Protein AF-0000000085161316 (afdb_homodimer)

Nearest PDB structures (foldseek):
  1vhy-assembly3_A  TM=7.592E-01  e=2.639E-15  Haemophilus influenzae
  3kw2-assembly1_B  TM=8.146E-01  e=4.056E-14  Porphyromonas gingivalis ATCC 33277
  1nxz-assembly1_B  TM=7.588E-01  e=1.842E-14  Haemophilus influenzae
  1vhk-assembly3_C  TM=6.827E-01  e=1.071E-13  Bacillus subtilis
  4l69-assembly1_A-2  TM=7.166E-01  e=3.022E-12  Mycobacterium tuberculosis

Radius of gyration: 23.93 Å; Cα contacts (8 Å, |Δi|>4): 1095; chains: 2; bounding box: 55×71×60 Å

Secondary structure (DSSP, 8-state):
--EEEE-GGGTT-PBPTT-HHHIIIIIIS---TT-EEEEEETTS-EEEEEEEEE-TTS-EEEEEEEEEPPPPPEEEEEEEE---HHHHHHHHHHHHHHTEEEEEEE--TTS-GGGGG-GGGTSSHHHHHHHHHHHHTT--PPPEEEEES-HHHHHHH-TTTTS-EEEEEE-SSS-SEEGGGSPP-TT-EEEEEE-BTTB--HHHHHHHHHTT-EEEES-SS---HHHHHHHHHHHHHHHTTTT-/--EEEE-GGGTT-PBPTT-HHHIIIIIIS---TT-EEEEEETTS-EEEEEEEEE-TTS-EEEEEEEEEPPPPPEEEEEEEE---HHHHHHHHHHHHHHTEEEEEEE--TTS-GGGGG-GGGTSSHHHHHHHHHHHHTT--PPPEEEEES-HHHHHHH-TTTTS-EEEEEE-SSS-SEEGGGSPP-TT-EEEEEE-BTTB--HHHHHHHHHTT-EEEES-SS---HHHHHHHHHHHHHHHTTTT-

Foldseek 3Di:
DFEDEDEPVCPQHWAAQPDPVLCCQCVVVVDAAQDKDWYYYAQWFTDIKGFHHQDPRRITGIDDDGDGTADAAALEAEEEEQEAQVLLLQLLLQVLLLRHQAYEYFHAPPADPVSVVDCCVPPCSSVVSSVNSCSNNVGNYGHYYYYDHHLLRCLVVVPSPDFDEQAEEEDLPDAPEALLPQAAAAPHHYYYYYYAQVGHDPVSVVVSVVSPYGHHYHDNDDDGRSVVRSSNSVSVCVRRPVVD/DFEDEDEPVCPQHWAAQPDPVLCCQCVPVVDAAQDKDWYYYAQWFTDIKGFHHQDPRRITGIDDDGDGTADAAALEAEEEEQEAQVLLLQLLLQVLLLRYQAYEYFHEPPADPVSVVDCCVPPCSSVVSSCNSCSVNVGNYGHYYYYDHHLLRCLVVVPSPDFDEQAEEEDLPDAPEALLPQAAAAPHHYYYYYYYQVGHDPVSVVVSVVSPYGHHYHDNDDDGRSVVRSSNSVSVCVRRPVVD

pLDDT: mean 95.7, std 4.11, range [56.38, 98.81]

Solvent-accessible surface area (backbone atoms only — not comparable to full-atom values): 24979 Å² total; per-residue (Å²): 129,72,47,44,75,37,53,79,87,46,64,90,45,64,44,49,44,82,35,67,67,43,40,42,40,41,72,69,65,59,53,49,65,72,37,71,43,38,24,27,27,60,65,26,33,28,40,37,27,31,31,68,39,72,45,96,82,50,26,33,38,56,46,76,50,59,83,37,72,47,57,80,57,44,62,32,35,39,32,32,23,43,42,56,57,75,54,39,44,53,40,41,17,51,43,27,24,71,28,36,36,30,38,34,37,23,40,46,92,56,32,62,70,73,36,73,68,49,54,44,81,75,72,51,48,42,58,50,26,24,49,54,11,11,33,57,26,68,37,32,44,67,46,48,77,47,76,33,88,23,56,66,56,43,64,71,62,41,83,66,65,89,58,75,50,51,40,38,26,64,27,70,85,74,46,78,46,32,56,67,71,50,73,72,40,68,77,48,32,33,36,38,40,37,45,16,80,69,36,69,46,74,67,52,51,50,52,38,46,74,71,59,33,45,34,17,13,78,22,89,51,42,61,56,43,64,58,42,46,53,47,50,48,48,53,50,36,46,25,25,45,62,20,101,129,73,46,45,77,36,52,79,86,47,65,90,45,62,44,50,43,83,35,67,66,43,41,42,41,42,73,69,66,59,52,50,65,72,37,70,45,36,25,28,27,59,65,27,34,27,38,37,26,29,32,67,37,72,44,95,82,50,25,32,37,57,46,79,50,62,84,36,72,48,57,81,56,45,59,32,34,40,32,32,23,43,43,57,58,74,54,40,45,53,42,42,17,51,44,26,24,71,27,37,38,30,38,35,37,23,39,45,92,56,32,62,69,72,36,73,68,47,55,43,82,75,70,53,46,43,58,49,24,27,48,53,10,12,32,58,26,67,39,31,44,67,47,50,75,46,76,32,88,24,57,66,56,44,65,70,62,40,82,66,63,89,58,76,51,51,42,37,26,66,27,70,85,74,44,78,46,33,55,67,70,52,73,71,40,69,76,48,32,34,37,39,40,37,46,16,79,71,36,70,47,72,67,52,51,50,51,39,45,74,72,60,33,44,34,16,13,78,24,89,50,42,63,56,41,66,58,41,46,53,46,50,48,48,52,49,36,44,28,26,44,62,19,99

Structure (mmCIF, N/CA/C/O backbone):
data_AF-0000000085161316-model_v1
#
loop_
_entity.id
_entity.type
_entity.pdbx_description
1 polymer 'Ribosomal RNA small subunit methyltransferase E'
#
loop_
_atom_site.group_PDB
_atom_site.id
_atom_site.type_symbol
_atom_site.label_atom_id
_atom_site.label_alt_id
_atom_site.label_comp_id
_atom_site.label_asym_id
_atom_site.label_entity_id
_atom_site.label_seq_id
_atom_site.pdbx_PDB_ins_code
_atom_site.Cartn_x
_atom_site.Cartn_y
_atom_site.Cartn_z
_atom_site.occupancy
_atom_site.B_iso_or_eq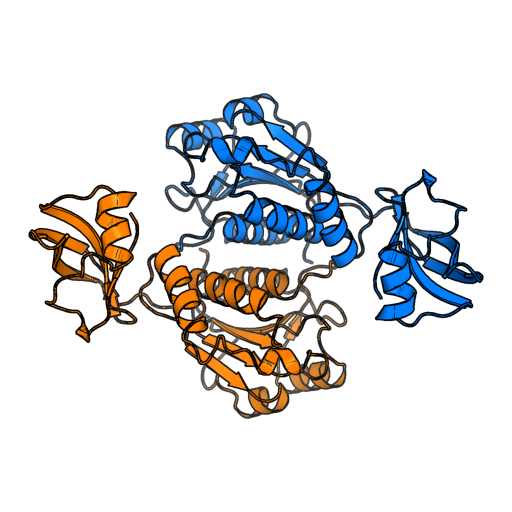uiv
_atom_site.auth_seq_id
_atom_site.auth_comp_id
_atom_site.auth_asym_id
_atom_site.auth_atom_id
_atom_site.pdbx_PDB_model_num
ATOM 1 N N . MET A 1 1 ? -13.039 16.219 8.18 1 56.41 1 MET A N 1
ATOM 2 C CA . MET A 1 1 ? -12.773 17.609 7.812 1 56.41 1 MET A CA 1
ATOM 3 C C . MET A 1 1 ? -11.438 17.734 7.098 1 56.41 1 MET A C 1
ATOM 5 O O . MET A 1 1 ? -10.445 17.141 7.523 1 56.41 1 MET A O 1
ATOM 9 N N . ASN A 1 2 ? -11.453 18.234 5.766 1 79.94 2 ASN A N 1
ATOM 10 C CA . ASN A 1 2 ? -10.305 18.344 4.879 1 79.94 2 ASN A CA 1
ATOM 11 C C . ASN A 1 2 ? -9.312 19.406 5.383 1 79.94 2 ASN A C 1
ATOM 13 O O . ASN A 1 2 ? -9.719 20.406 5.957 1 79.94 2 ASN A O 1
ATOM 17 N N . LEU A 1 3 ? -8.148 19.047 5.754 1 94 3 LEU A N 1
ATOM 18 C CA . LEU A 1 3 ? -7.059 19.938 6.145 1 94 3 LEU A CA 1
ATOM 19 C C . LEU A 1 3 ? -6.539 20.719 4.945 1 94 3 LEU A C 1
ATOM 21 O O . LEU A 1 3 ? -6.281 20.141 3.885 1 94 3 LEU A O 1
ATOM 25 N N . ILE A 1 4 ? -6.566 22.078 5.102 1 96.44 4 ILE A N 1
ATOM 26 C CA . ILE A 1 4 ? -5.996 22.953 4.086 1 96.44 4 ILE A CA 1
ATOM 27 C C . ILE A 1 4 ? -4.641 23.484 4.562 1 96.44 4 ILE A C 1
ATOM 29 O O . ILE A 1 4 ? -4.527 24 5.672 1 96.44 4 ILE A O 1
ATOM 33 N N . LEU A 1 5 ? -3.648 23.359 3.715 1 97.06 5 LEU A N 1
ATOM 34 C CA . LEU A 1 5 ? -2.311 23.797 4.098 1 97.06 5 LEU A CA 1
ATOM 35 C C . LEU A 1 5 ? -1.941 25.094 3.398 1 97.06 5 LEU A C 1
ATOM 37 O O . LEU A 1 5 ? -2.254 25.281 2.221 1 97.06 5 LEU A O 1
ATOM 41 N N . PHE A 1 6 ? -1.223 25.922 4.176 1 96.69 6 PHE A N 1
ATOM 42 C CA . PHE A 1 6 ? -0.743 27.219 3.695 1 96.69 6 PHE A CA 1
ATOM 43 C C . PHE A 1 6 ? 0.768 27.328 3.863 1 96.69 6 PHE A C 1
ATOM 45 O O . PHE A 1 6 ? 1.346 26.719 4.758 1 96.69 6 PHE A O 1
ATOM 52 N N . LYS A 1 7 ? 1.317 28.125 2.994 1 95.62 7 LYS A N 1
ATOM 53 C CA . LYS A 1 7 ? 2.703 28.531 3.207 1 95.62 7 LYS A CA 1
ATOM 54 C C . LYS A 1 7 ? 2.783 29.75 4.121 1 95.62 7 LYS A C 1
ATOM 56 O O . LYS A 1 7 ? 1.839 30.547 4.199 1 95.62 7 LYS A O 1
ATOM 61 N N . GLN A 1 8 ? 3.936 29.891 4.715 1 93.94 8 GLN A N 1
ATOM 62 C CA . GLN A 1 8 ? 4.137 31 5.629 1 93.94 8 GLN A CA 1
ATOM 63 C C . GLN A 1 8 ? 3.893 32.344 4.926 1 93.94 8 GLN A C 1
ATOM 65 O O . GLN A 1 8 ? 3.299 33.25 5.504 1 93.94 8 GLN A O 1
ATOM 70 N N . GLU A 1 9 ? 4.219 32.406 3.721 1 93.81 9 GLU A N 1
ATOM 71 C CA . GLU A 1 9 ? 4.141 33.688 2.977 1 93.81 9 GLU A CA 1
ATOM 72 C C . GLU A 1 9 ? 2.701 34 2.592 1 93.81 9 GLU A C 1
ATOM 74 O O . GLU A 1 9 ? 2.402 35.125 2.166 1 93.81 9 GLU A O 1
ATOM 79 N N . GLU A 1 10 ? 1.863 33 2.764 1 93.69 10 GLU A N 1
ATOM 80 C CA . GLU A 1 10 ? 0.472 33.188 2.357 1 93.69 10 GLU A CA 1
ATOM 81 C C . GLU A 1 10 ? -0.367 33.75 3.502 1 93.69 10 GLU A C 1
ATOM 83 O O . GLU A 1 10 ? -1.518 34.156 3.299 1 93.69 10 GLU A O 1
ATOM 88 N N . LEU A 1 11 ? 0.205 33.875 4.637 1 91.88 11 LEU A N 1
ATOM 89 C CA . LEU A 1 11 ? -0.531 34.344 5.801 1 91.88 11 LEU A CA 1
ATOM 90 C C . LEU A 1 11 ? -1.019 35.781 5.586 1 91.88 11 LEU A C 1
ATOM 92 O O . LEU A 1 11 ? -0.25 36.625 5.16 1 91.88 11 LEU A O 1
ATOM 96 N N . GLY A 1 12 ? -2.264 35.906 5.902 1 90.44 12 GLY A N 1
ATOM 97 C CA . GLY A 1 12 ? -2.832 37.25 5.816 1 90.44 12 GLY A CA 1
ATOM 98 C C . GLY A 1 12 ? -3.283 37.625 4.414 1 90.44 12 GLY A C 1
ATOM 99 O O . GLY A 1 12 ? -3.775 38.719 4.184 1 90.44 12 GLY A O 1
ATOM 100 N N . LYS A 1 13 ? -3.062 36.75 3.482 1 93.25 13 LYS A N 1
ATOM 101 C CA . LYS A 1 13 ? -3.463 37 2.1 1 93.25 13 LYS A CA 1
ATOM 102 C C . LYS A 1 13 ? -4.711 36.188 1.737 1 93.25 13 LYS A C 1
ATOM 104 O O . LYS A 1 13 ? -4.945 35.125 2.281 1 93.25 13 LYS A O 1
ATOM 109 N N . PRO A 1 14 ? -5.488 36.781 0.841 1 95.19 14 PRO A N 1
ATOM 110 C CA . PRO A 1 14 ? -6.633 36 0.365 1 95.19 14 PRO A CA 1
ATOM 111 C C . PRO A 1 14 ? -6.215 34.844 -0.538 1 95.19 14 PRO A C 1
ATOM 113 O O . PRO A 1 14 ? -5.121 34.844 -1.108 1 95.19 14 PRO A O 1
ATOM 116 N N . LEU A 1 15 ? -7.082 33.812 -0.579 1 95.81 15 LEU A N 1
ATOM 117 C CA . LEU A 1 15 ? -6.91 32.75 -1.569 1 95.81 15 LEU A CA 1
ATOM 118 C C . LEU A 1 15 ? -7.555 33.125 -2.896 1 95.81 15 LEU A C 1
ATOM 120 O O . LEU A 1 15 ? -8.742 33.469 -2.939 1 95.81 15 LEU A O 1
ATOM 124 N N . PRO A 1 16 ? -6.781 33.031 -3.951 1 95.94 16 PRO A N 1
ATOM 125 C CA . PRO A 1 16 ? -7.355 33.375 -5.25 1 95.94 16 PRO A CA 1
ATOM 126 C C . PRO A 1 16 ? -8.477 32.438 -5.68 1 95.94 16 PRO A C 1
ATOM 128 O O . PRO A 1 16 ? -8.516 31.297 -5.234 1 95.94 16 PRO A O 1
ATOM 131 N N . LYS A 1 17 ? -9.344 32.938 -6.57 1 93.19 17 LYS A N 1
ATOM 132 C CA . LYS A 1 17 ? -10.5 32.188 -7.051 1 93.19 17 LYS A CA 1
ATOM 133 C C . LYS A 1 17 ? -10.078 30.859 -7.688 1 93.19 17 LYS A C 1
ATOM 135 O O . LYS A 1 17 ? -10.75 29.844 -7.52 1 93.19 17 LYS A O 1
ATOM 140 N N . ARG A 1 18 ? -8.93 30.812 -8.367 1 92.44 18 ARG A N 1
ATOM 141 C CA . ARG A 1 18 ? -8.539 29.656 -9.156 1 92.44 18 ARG A CA 1
ATOM 142 C C . ARG A 1 18 ? -7.684 28.688 -8.336 1 92.44 18 ARG A C 1
ATOM 144 O O . ARG A 1 18 ? -7.301 27.625 -8.812 1 92.44 18 ARG A O 1
ATOM 151 N N . ASP A 1 19 ? -7.43 29.172 -7.117 1 94.81 19 ASP A N 1
ATOM 152 C CA . ASP A 1 19 ? -6.68 28.297 -6.227 1 94.81 19 ASP A CA 1
ATOM 153 C C . ASP A 1 19 ? -7.449 27 -5.941 1 94.81 19 ASP A C 1
ATOM 155 O O . ASP A 1 19 ? -8.648 27.047 -5.652 1 94.81 19 ASP A O 1
ATOM 159 N N . ASP A 1 20 ? -6.707 25.859 -6.062 1 92.25 20 ASP A N 1
ATOM 160 C CA . ASP A 1 20 ? -7.332 24.562 -5.828 1 92.25 20 ASP A CA 1
ATOM 161 C C . ASP A 1 20 ? -7.992 24.516 -4.453 1 92.25 20 ASP A C 1
ATOM 163 O O . ASP A 1 20 ? -9.031 23.875 -4.277 1 92.25 20 ASP A O 1
ATOM 167 N N . ARG A 1 21 ? -7.434 25.078 -3.48 1 94.44 21 ARG A N 1
ATOM 168 C CA . ARG A 1 21 ? -7.969 25.109 -2.123 1 94.44 21 ARG A CA 1
ATOM 169 C C . ARG A 1 21 ? -9.289 25.875 -2.072 1 94.44 21 ARG A C 1
ATOM 171 O O . ARG A 1 21 ? -10.227 25.453 -1.389 1 94.44 21 ARG A O 1
ATOM 178 N N . THR A 1 22 ? -9.328 26.969 -2.783 1 94.69 22 THR A N 1
ATOM 179 C CA . THR A 1 22 ? -10.57 27.719 -2.893 1 94.69 22 THR A CA 1
ATOM 180 C C . THR A 1 22 ? -11.664 26.875 -3.537 1 94.69 22 THR A C 1
ATOM 182 O O . THR A 1 22 ? -12.773 26.781 -3.016 1 94.69 22 THR A O 1
ATOM 185 N N . ILE A 1 23 ? -11.312 26.312 -4.602 1 93.62 23 ILE A N 1
ATOM 186 C CA . ILE A 1 23 ? -12.258 25.453 -5.32 1 93.62 23 ILE A CA 1
ATOM 187 C C . ILE A 1 23 ? -12.734 24.328 -4.406 1 93.62 23 ILE A C 1
ATOM 189 O O . ILE A 1 23 ? -13.93 24.047 -4.332 1 93.62 23 ILE A O 1
ATOM 193 N N . HIS A 1 24 ? -11.812 23.75 -3.744 1 93.44 24 HIS A N 1
ATOM 194 C CA . HIS A 1 24 ? -12.148 22.672 -2.83 1 93.44 24 HIS A CA 1
ATOM 195 C C . HIS A 1 24 ? -13.094 23.156 -1.73 1 93.44 24 HIS A C 1
ATOM 197 O O . HIS A 1 24 ? -14.109 22.516 -1.454 1 93.44 24 HIS A O 1
ATOM 203 N N . LEU A 1 25 ? -12.844 24.234 -1.125 1 94.31 25 LEU A N 1
ATOM 204 C CA . LEU A 1 25 ? -13.625 24.766 -0.012 1 94.31 25 LEU A CA 1
ATOM 205 C C . LEU A 1 25 ? -15.023 25.172 -0.472 1 94.31 25 LEU A C 1
ATOM 207 O O . LEU A 1 25 ? -16.016 24.812 0.152 1 94.31 25 LEU A O 1
ATOM 211 N N . VAL A 1 26 ? -15.062 25.844 -1.58 1 92.88 26 VAL A N 1
ATOM 212 C CA . VAL A 1 26 ? -16.312 26.484 -1.977 1 92.88 26 VAL A CA 1
ATOM 213 C C . VAL A 1 26 ? -17.125 25.547 -2.855 1 92.88 26 VAL A C 1
ATOM 215 O O . VAL A 1 26 ? -18.312 25.344 -2.631 1 92.88 26 VAL A O 1
ATOM 218 N N . LYS A 1 27 ? -16.531 24.891 -3.754 1 91.38 27 LYS A N 1
ATOM 219 C CA . LYS A 1 27 ? -17.281 24.094 -4.738 1 91.38 27 LYS A CA 1
ATOM 220 C C . LYS A 1 27 ? -17.438 22.656 -4.277 1 91.38 27 LYS A C 1
ATOM 222 O O . LYS A 1 27 ? -18.438 22.016 -4.598 1 91.38 27 LYS A O 1
ATOM 227 N N . VAL A 1 28 ? -16.531 22.219 -3.539 1 88.88 28 VAL A N 1
ATOM 228 C CA . VAL A 1 28 ? -16.578 20.797 -3.17 1 88.88 28 VAL A CA 1
ATOM 229 C C . VAL A 1 28 ? -17.172 20.656 -1.77 1 88.88 28 VAL A C 1
ATOM 231 O O . VAL A 1 28 ? -18.078 19.844 -1.555 1 88.88 28 VAL A O 1
ATOM 234 N N . LEU A 1 29 ? -16.703 21.453 -0.867 1 90.88 29 LEU A N 1
ATOM 235 C CA . LEU A 1 29 ? -17.156 21.344 0.518 1 90.88 29 LEU A CA 1
ATOM 236 C C . LEU A 1 29 ? -18.312 22.297 0.788 1 90.88 29 LEU A C 1
ATOM 238 O O . LEU A 1 29 ? -18.922 22.25 1.862 1 90.88 29 LEU A O 1
ATOM 242 N N . HIS A 1 30 ? -18.594 23.188 -0.152 1 93.94 30 HIS A N 1
ATOM 243 C CA . HIS A 1 30 ? -19.719 24.109 -0.111 1 93.94 30 HIS A CA 1
ATOM 244 C C . HIS A 1 30 ? -19.656 25 1.129 1 93.94 30 HIS A C 1
ATOM 246 O O . HIS A 1 30 ? -20.672 25.234 1.783 1 93.94 30 HIS A O 1
ATOM 252 N N . LYS A 1 31 ? -18.5 25.391 1.455 1 94.88 31 LYS A N 1
ATOM 253 C CA . LYS A 1 31 ? -18.328 26.297 2.584 1 94.88 31 LYS A CA 1
ATOM 254 C C . LYS A 1 31 ? -18.703 27.734 2.205 1 94.88 31 LYS A C 1
ATOM 256 O O . LYS A 1 31 ? -18.484 28.156 1.069 1 94.88 31 LYS A O 1
ATOM 261 N N . ALA A 1 32 ? -19.25 28.453 3.199 1 95.5 32 ALA A N 1
ATOM 262 C CA . ALA A 1 32 ? -19.656 29.844 3.031 1 95.5 32 ALA A CA 1
ATOM 263 C C . ALA A 1 32 ? -18.922 30.75 4.027 1 95.5 32 ALA A C 1
ATOM 265 O O . ALA A 1 32 ? -18.172 30.266 4.871 1 95.5 32 ALA A O 1
ATOM 266 N N . ALA A 1 33 ? -19.156 32.094 3.791 1 96.56 33 ALA A N 1
ATOM 267 C CA . ALA A 1 33 ? -18.594 33.031 4.758 1 96.56 33 ALA A CA 1
ATOM 268 C C . ALA A 1 33 ? -19.047 32.688 6.176 1 96.56 33 ALA A C 1
ATOM 270 O O . ALA A 1 33 ? -20.219 32.406 6.41 1 96.56 33 ALA A O 1
ATOM 271 N N . GLY A 1 34 ? -18.078 32.656 7.086 1 96.94 34 GLY A N 1
ATOM 272 C CA . GLY A 1 34 ? -18.359 32.344 8.469 1 96.94 34 GLY A CA 1
ATOM 273 C C . GLY A 1 34 ? -18.031 30.891 8.805 1 96.94 34 GLY A C 1
ATOM 274 O O . GLY A 1 34 ? -17.812 30.547 9.977 1 96.94 34 GLY A O 1
ATOM 275 N N . ASP A 1 35 ? -17.953 30.016 7.844 1 96.62 35 ASP A N 1
ATOM 276 C CA . ASP A 1 35 ? -17.672 28.594 8.078 1 96.62 35 ASP A CA 1
ATOM 277 C C . ASP A 1 35 ? -16.203 28.375 8.406 1 96.62 35 ASP A C 1
ATOM 279 O O . ASP A 1 35 ? -15.344 29.156 7.99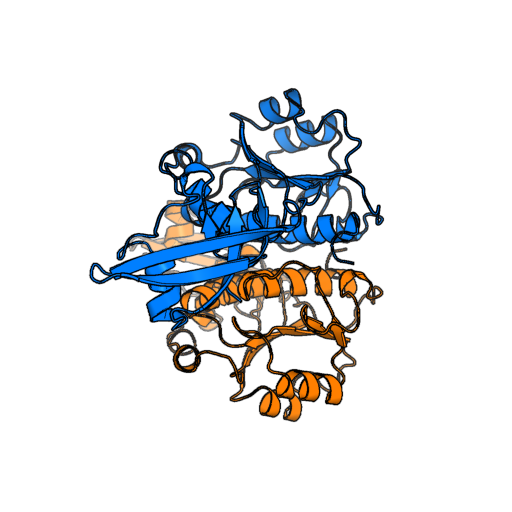2 1 96.62 35 ASP A O 1
ATOM 283 N N . THR A 1 36 ? -15.953 27.328 9.18 1 96.75 36 THR A N 1
ATOM 284 C CA . THR A 1 36 ? -14.594 26.984 9.586 1 96.75 36 THR A CA 1
ATOM 285 C C . THR A 1 36 ? -14.125 25.734 8.852 1 96.75 36 THR A C 1
ATOM 287 O O . THR A 1 36 ? -14.93 25 8.273 1 96.75 36 THR A O 1
ATOM 290 N N . PHE A 1 37 ? -12.867 25.562 8.758 1 95.62 37 PHE A N 1
ATOM 291 C CA . PHE A 1 37 ? -12.234 24.391 8.172 1 95.62 37 PHE A CA 1
ATOM 292 C C . PHE A 1 37 ? -10.891 24.109 8.844 1 95.62 37 PHE A C 1
ATOM 294 O O . PHE A 1 37 ? -10.328 24.984 9.508 1 95.62 37 PHE A O 1
ATOM 301 N N . GLY A 1 38 ? -10.406 22.906 8.805 1 96.44 38 GLY A N 1
ATOM 302 C CA . GLY A 1 38 ? -9.07 22.594 9.289 1 96.44 38 GLY A CA 1
ATOM 303 C C . GLY A 1 38 ? -7.977 23.266 8.484 1 96.44 38 GLY A C 1
ATOM 304 O O . GLY A 1 38 ? -8.039 23.297 7.254 1 96.44 38 GLY A O 1
ATOM 305 N N . ALA A 1 39 ? -7.031 23.812 9.188 1 97.06 39 ALA A N 1
ATOM 306 C CA . ALA A 1 39 ? -5.98 24.562 8.5 1 97.06 39 ALA A CA 1
ATOM 307 C C . ALA A 1 39 ? -4.633 24.359 9.188 1 97.06 39 ALA A C 1
ATOM 309 O O . ALA A 1 39 ? -4.578 23.984 10.359 1 97.06 39 ALA A O 1
ATOM 310 N N . GLY A 1 40 ? -3.604 24.578 8.438 1 97.38 40 GLY A N 1
ATOM 311 C CA . GLY A 1 40 ? -2.256 24.547 8.984 1 97.38 40 GLY A CA 1
ATOM 312 C C . GLY A 1 40 ? -1.232 25.203 8.078 1 97.38 40 GLY A C 1
ATOM 313 O O . GLY A 1 40 ? -1.518 25.5 6.918 1 97.38 40 GLY A O 1
ATOM 314 N N . ILE A 1 41 ? -0.084 25.484 8.711 1 97.38 41 ILE A N 1
ATOM 315 C CA . ILE A 1 41 ? 1.056 26 7.953 1 97.38 41 ILE A CA 1
ATOM 316 C C . ILE A 1 41 ? 1.998 24.844 7.609 1 97.38 41 ILE A C 1
ATOM 318 O O . ILE A 1 41 ? 2.277 23.984 8.453 1 97.38 41 ILE A O 1
ATOM 322 N N . LEU A 1 42 ? 2.432 24.844 6.336 1 97 42 LEU A N 1
ATOM 323 C CA . LEU A 1 42 ? 3.391 23.828 5.914 1 97 42 LEU A CA 1
ATOM 324 C C . LEU A 1 42 ? 4.609 23.812 6.832 1 97 42 LEU A C 1
ATOM 326 O O . LEU A 1 42 ? 5.312 24.828 6.949 1 97 42 LEU A O 1
ATOM 330 N N . ASN A 1 43 ? 4.828 22.625 7.438 1 96.94 43 ASN A N 1
ATOM 331 C CA . ASN A 1 43 ? 5.906 22.422 8.398 1 96.94 43 ASN A CA 1
ATOM 332 C C . ASN A 1 43 ? 5.754 23.328 9.617 1 96.94 43 ASN A C 1
ATOM 334 O O . ASN A 1 43 ? 6.746 23.75 10.203 1 96.94 43 ASN A O 1
ATOM 338 N N . GLY A 1 44 ? 4.516 23.656 9.914 1 97.06 44 GLY A N 1
ATOM 339 C CA . GLY A 1 44 ? 4.215 24.547 11.023 1 97.06 44 GLY A CA 1
ATOM 340 C C . GLY A 1 44 ? 2.979 24.156 11.797 1 97.06 44 GLY A C 1
ATOM 341 O O . GLY A 1 44 ? 2.559 22.984 11.75 1 97.06 44 GLY A O 1
ATOM 342 N N . PRO A 1 45 ? 2.418 25.078 12.57 1 96.88 45 PRO A N 1
ATOM 343 C CA . PRO A 1 45 ? 1.297 24.766 13.453 1 96.88 45 PRO A CA 1
ATOM 344 C C . PRO A 1 45 ? 0.01 24.453 12.695 1 96.88 45 PRO A C 1
ATOM 346 O O . PRO A 1 45 ? -0.092 24.75 11.5 1 96.88 45 PRO A O 1
ATOM 349 N N . LEU A 1 46 ? -0.862 23.766 13.422 1 96.75 46 LEU A N 1
ATOM 350 C CA . LEU A 1 46 ? -2.158 23.422 12.836 1 96.75 46 LEU A CA 1
ATOM 351 C C . LEU A 1 46 ? -3.295 23.953 13.711 1 96.75 46 LEU A C 1
ATOM 353 O O . LEU A 1 46 ? -3.072 24.359 14.852 1 96.75 46 LEU A O 1
ATOM 357 N N . GLY A 1 47 ? -4.465 24.094 13.125 1 96.5 47 GLY A N 1
ATOM 358 C CA . GLY A 1 47 ? -5.664 24.578 13.789 1 96.5 47 GLY A CA 1
ATOM 359 C C . GLY A 1 47 ? -6.84 24.75 12.852 1 96.5 47 GLY A C 1
ATOM 360 O O . GLY A 1 47 ? -7.168 23.828 12.094 1 96.5 47 GLY A O 1
ATOM 361 N N . GLN A 1 48 ? -7.465 25.969 12.992 1 97 48 GLN A N 1
ATOM 362 C CA . GLN A 1 48 ? -8.672 26.203 12.211 1 97 48 GLN A CA 1
ATOM 363 C C . GLN A 1 48 ? -8.539 27.453 11.344 1 97 48 GLN A C 1
ATOM 365 O O . GLN A 1 48 ? -7.828 28.391 11.719 1 97 48 GLN A O 1
ATOM 370 N N . GLY A 1 49 ? -9.125 27.359 10.211 1 96.12 49 GLY A N 1
ATOM 371 C CA . GLY A 1 49 ? -9.367 28.516 9.359 1 96.12 49 GLY A CA 1
ATOM 372 C C . GLY A 1 49 ? -10.836 28.906 9.281 1 96.12 49 GLY A C 1
ATOM 373 O O . GLY A 1 49 ? -11.711 28.062 9.523 1 96.12 49 GLY A O 1
ATOM 374 N N . ARG A 1 50 ? -11.055 30.125 8.984 1 96.62 50 ARG A N 1
ATOM 375 C CA . ARG A 1 50 ? -12.414 30.625 8.797 1 96.62 50 ARG A CA 1
ATOM 376 C C . ARG A 1 50 ? -12.508 31.484 7.543 1 96.62 50 ARG A C 1
ATOM 378 O O . ARG A 1 50 ? -11.617 32.312 7.27 1 96.62 50 ARG A O 1
ATOM 385 N N . ILE A 1 51 ? -13.547 31.188 6.816 1 97 51 ILE A N 1
ATOM 386 C CA . ILE A 1 51 ? -13.805 32.062 5.672 1 97 51 ILE A CA 1
ATOM 387 C C . ILE A 1 51 ? -14.461 33.344 6.137 1 97 51 ILE A C 1
ATOM 389 O O . ILE A 1 51 ? -15.586 33.344 6.645 1 97 51 ILE A O 1
ATOM 393 N N . LEU A 1 52 ? -13.773 34.406 5.945 1 97.19 52 LEU A N 1
ATOM 394 C CA . LEU A 1 52 ? -14.297 35.688 6.379 1 97.19 52 LEU A CA 1
ATOM 395 C C . LEU A 1 52 ? -15.266 36.25 5.344 1 97.19 52 LEU A C 1
ATOM 397 O O . LEU A 1 52 ? -16.328 36.75 5.699 1 97.19 52 LEU A O 1
ATOM 401 N N . SER A 1 53 ? -14.875 36.219 4.117 1 96.5 53 SER A N 1
ATOM 402 C CA . SER A 1 53 ? -15.719 36.719 3.035 1 96.5 53 SER A CA 1
ATOM 403 C C . SER A 1 53 ? -15.328 36.094 1.699 1 96.5 53 SER A C 1
ATOM 405 O O . SER A 1 53 ? -14.203 35.625 1.53 1 96.5 53 SER A O 1
ATOM 407 N N . ILE A 1 54 ? -16.281 36 0.917 1 94.56 54 ILE A N 1
ATOM 408 C CA . ILE A 1 54 ? -16.078 35.656 -0.487 1 94.56 54 ILE A CA 1
ATOM 409 C C . ILE A 1 54 ? -16.203 36.938 -1.345 1 94.56 54 ILE A C 1
ATOM 411 O O . ILE A 1 54 ? -17.281 37.531 -1.43 1 94.56 54 ILE A O 1
ATOM 415 N N . GLU A 1 55 ? -15.156 37.219 -2.021 1 93.94 55 GLU A N 1
ATOM 416 C CA . GLU A 1 55 ? -15.07 38.5 -2.729 1 93.94 55 GLU A CA 1
ATOM 417 C C . GLU A 1 55 ? -15.719 38.406 -4.105 1 93.94 55 GLU A C 1
ATOM 419 O O . GLU A 1 55 ? -15.898 37.312 -4.645 1 93.94 55 GLU A O 1
ATOM 424 N N . PRO A 1 56 ? -15.992 39.531 -4.699 1 93.5 56 PRO A N 1
ATOM 425 C CA . PRO A 1 56 ? -16.641 39.562 -6.016 1 93.5 56 PRO A CA 1
ATOM 426 C C . PRO A 1 56 ? -15.789 38.875 -7.094 1 93.5 56 PRO A C 1
ATOM 428 O O . PRO A 1 56 ? -16.328 38.281 -8.031 1 93.5 56 PRO A O 1
ATOM 431 N N . ASP A 1 57 ? -14.461 38.938 -6.926 1 93.75 57 ASP A N 1
ATOM 432 C CA . ASP A 1 57 ? -13.594 38.344 -7.93 1 93.75 57 ASP A CA 1
ATOM 433 C C . ASP A 1 57 ? -13.438 36.844 -7.703 1 93.75 57 ASP A C 1
ATOM 435 O O . ASP A 1 57 ? -12.719 36.156 -8.445 1 93.75 57 ASP A O 1
ATOM 439 N N . GLY A 1 58 ? -14.047 36.375 -6.703 1 91.88 58 GLY A N 1
ATOM 440 C CA . GLY A 1 58 ? -14.031 34.938 -6.422 1 91.88 58 GLY A CA 1
ATOM 441 C C . GLY A 1 58 ? -12.984 34.562 -5.395 1 91.88 58 GLY A C 1
ATOM 442 O O . GLY A 1 58 ? -12.961 33.406 -4.938 1 91.88 58 GLY A O 1
ATOM 443 N N . SER A 1 59 ? -12.148 35.5 -5.035 1 95.62 59 SER A N 1
ATOM 444 C CA . SER A 1 59 ? -11.172 35.219 -3.99 1 95.62 59 SER A CA 1
ATOM 445 C C . SER A 1 59 ? -11.836 35.156 -2.619 1 95.62 59 SER A C 1
ATOM 447 O O . SER A 1 59 ? -12.945 35.656 -2.434 1 95.62 59 SER A O 1
ATOM 449 N N . ILE A 1 60 ? -11.125 34.438 -1.718 1 96.38 60 ILE A N 1
ATOM 450 C CA . ILE A 1 60 ? -11.734 34.344 -0.394 1 96.38 60 ILE A CA 1
ATOM 451 C C . ILE A 1 60 ? -10.75 34.844 0.664 1 96.38 60 ILE A C 1
ATOM 453 O O . ILE A 1 60 ? -9.555 34.531 0.604 1 96.38 60 ILE A O 1
ATOM 457 N N . GLN A 1 61 ? -11.297 35.656 1.551 1 96.81 61 GLN A N 1
ATOM 458 C CA . GLN A 1 61 ? -10.547 36.125 2.719 1 96.81 61 GLN A CA 1
ATOM 459 C C . GLN A 1 61 ? -10.625 35.094 3.846 1 96.81 61 GLN A C 1
ATOM 461 O O . GLN A 1 61 ? -11.711 34.594 4.184 1 96.81 61 GLN A O 1
ATOM 466 N N . ILE A 1 62 ? -9.461 34.781 4.379 1 96.31 62 ILE A N 1
ATOM 467 C CA . ILE A 1 62 ? -9.43 33.719 5.395 1 96.31 62 ILE A CA 1
ATOM 468 C C . ILE A 1 62 ? -8.711 34.25 6.637 1 96.31 62 ILE A C 1
ATOM 470 O O . ILE A 1 62 ? -7.824 35.094 6.543 1 96.31 62 ILE A O 1
ATOM 474 N N . GLU A 1 63 ? -9.148 33.812 7.77 1 96.38 63 GLU A N 1
ATOM 475 C CA . GLU A 1 63 ? -8.484 34 9.055 1 96.38 63 GLU A CA 1
ATOM 476 C C . GLU A 1 63 ? -8.039 32.656 9.648 1 96.38 63 GLU A C 1
ATOM 478 O O . GLU A 1 63 ? -8.82 31.703 9.688 1 96.38 63 GLU A O 1
ATOM 483 N N . LEU A 1 64 ? -6.777 32.594 10.023 1 96.19 64 LEU A N 1
ATOM 484 C CA . LEU A 1 64 ? -6.227 31.359 10.555 1 96.19 64 LEU A CA 1
ATOM 485 C C . LEU A 1 64 ? -6.008 31.469 12.062 1 96.19 64 LEU A C 1
ATOM 487 O O . LEU A 1 64 ? -5.488 32.469 12.547 1 96.19 64 LEU A O 1
ATOM 491 N N . GLN A 1 65 ? -6.504 30.578 12.773 1 96.62 65 GLN A N 1
ATOM 492 C CA . GLN A 1 65 ? -6.219 30.375 14.188 1 96.62 65 GLN A CA 1
ATOM 493 C C . GLN A 1 65 ? -5.508 29.047 14.422 1 96.62 65 GLN A C 1
ATOM 495 O O . GLN A 1 65 ? -6.152 28 14.531 1 96.62 65 GLN A O 1
ATOM 500 N N . LEU A 1 66 ? -4.23 29.125 14.531 1 96.5 66 LEU A N 1
ATOM 501 C CA . LEU A 1 66 ? -3.379 27.938 14.586 1 96.5 66 LEU A CA 1
ATOM 502 C C . LEU A 1 66 ? -2.781 27.766 15.984 1 96.5 66 LEU A C 1
ATOM 504 O O . LEU A 1 66 ? -1.697 28.281 16.266 1 96.5 66 LEU A O 1
ATOM 508 N N . ASP A 1 67 ? -3.469 27.016 16.781 1 96.56 67 ASP A N 1
ATOM 509 C CA . ASP A 1 67 ? -3.143 26.969 18.203 1 96.56 67 ASP A CA 1
ATOM 510 C C . ASP A 1 67 ? -2.477 25.641 18.578 1 96.56 67 ASP A C 1
ATOM 512 O O . ASP A 1 67 ? -2.221 25.391 19.766 1 96.56 67 ASP A O 1
ATOM 516 N N . LYS A 1 68 ? -2.217 24.75 17.688 1 96.94 68 LYS A N 1
ATOM 517 C CA . LYS A 1 68 ? -1.542 23.484 17.953 1 96.94 68 LYS A CA 1
ATOM 518 C C . LYS A 1 68 ? -0.178 23.438 17.266 1 96.94 68 LYS A C 1
ATOM 520 O O . LYS A 1 68 ? -0.03 23.906 16.125 1 96.94 68 LYS A O 1
ATOM 525 N N . PRO A 1 69 ? 0.777 22.922 17.953 1 97.06 69 PRO A N 1
ATOM 526 C CA . PRO A 1 69 ? 2.104 22.812 17.328 1 97.06 69 PRO A CA 1
ATOM 527 C C . PRO A 1 69 ? 2.129 21.875 16.125 1 97.06 69 PRO A C 1
ATOM 529 O O . PRO A 1 69 ? 1.209 21.062 15.953 1 97.06 69 PRO A O 1
ATOM 532 N N . ALA A 1 70 ? 3.15 22.031 15.344 1 96.12 70 ALA A N 1
ATOM 533 C CA . ALA A 1 70 ? 3.355 21.094 14.234 1 96.12 70 ALA A CA 1
ATOM 534 C C . ALA A 1 70 ? 3.41 19.656 14.719 1 96.12 70 ALA A C 1
ATOM 536 O O . ALA A 1 70 ? 4.074 19.359 15.711 1 96.12 70 ALA A O 1
ATOM 537 N N . PRO A 1 71 ? 2.658 18.781 14.055 1 94.69 71 PRO A N 1
ATOM 538 C CA . PRO A 1 71 ? 2.725 17.375 14.461 1 94.69 71 PRO A CA 1
ATOM 539 C C . PRO A 1 71 ? 4.125 16.781 14.32 1 94.69 71 PRO A C 1
ATOM 541 O O . PRO A 1 71 ? 4.867 17.172 13.406 1 94.69 71 PRO A O 1
ATOM 544 N N . ARG A 1 72 ? 4.43 15.891 15.219 1 93.81 72 ARG A N 1
ATOM 545 C CA . ARG A 1 72 ? 5.711 15.195 15.141 1 93.81 72 ARG A CA 1
ATOM 546 C C . ARG A 1 72 ? 5.602 13.938 14.273 1 93.81 72 ARG A C 1
ATOM 548 O O . ARG A 1 72 ? 4.633 13.188 14.383 1 93.81 72 ARG A O 1
ATOM 555 N N . ARG A 1 73 ? 6.566 13.805 13.492 1 96.38 73 ARG A N 1
ATOM 556 C CA . ARG A 1 73 ? 6.613 12.586 12.695 1 96.38 73 ARG A CA 1
ATOM 557 C C . ARG A 1 73 ? 7.238 11.438 13.477 1 96.38 73 ARG A C 1
ATOM 559 O O . ARG A 1 73 ? 7.926 11.664 14.477 1 96.38 73 ARG A O 1
ATOM 566 N N . HIS A 1 74 ? 6.91 10.203 13.055 1 96.94 74 HIS A N 1
ATOM 567 C CA . HIS A 1 74 ? 7.516 9.047 13.703 1 96.94 74 HIS A CA 1
ATOM 568 C C . HIS A 1 74 ? 9.016 8.992 13.445 1 96.94 74 HIS A C 1
ATOM 570 O O . HIS A 1 74 ? 9.484 9.367 12.367 1 96.94 74 HIS A O 1
ATOM 576 N N . PRO A 1 75 ? 9.734 8.602 14.461 1 96.56 75 PRO A N 1
ATOM 577 C CA . PRO A 1 75 ? 11.18 8.477 14.258 1 96.56 75 PRO A CA 1
ATOM 578 C C . PRO A 1 75 ? 11.555 7.281 13.383 1 96.56 75 PRO A C 1
ATOM 580 O O . PRO A 1 75 ? 12.273 6.387 13.836 1 96.56 75 PRO A O 1
ATOM 583 N N . LEU A 1 76 ? 11.094 7.254 12.203 1 97.75 76 LEU A N 1
ATOM 584 C CA . LEU A 1 76 ? 11.32 6.207 11.211 1 97.75 76 LEU A CA 1
ATOM 585 C C . LEU A 1 76 ? 11.836 6.797 9.906 1 97.75 76 LEU A C 1
ATOM 587 O O . LEU A 1 76 ? 11.141 7.582 9.258 1 97.75 76 LEU A O 1
ATOM 591 N N . ARG A 1 77 ? 13.047 6.504 9.609 1 98.38 77 ARG A N 1
ATOM 592 C CA . ARG A 1 77 ? 13.672 6.84 8.336 1 98.38 77 ARG A CA 1
ATOM 593 C C . ARG A 1 77 ? 13.562 5.68 7.348 1 98.38 77 ARG A C 1
ATOM 595 O O . ARG A 1 77 ? 13.867 4.535 7.691 1 98.38 77 ARG A O 1
ATOM 602 N N . THR A 1 78 ? 13.094 5.965 6.184 1 98.69 78 THR A N 1
ATOM 603 C CA . THR A 1 78 ? 12.891 4.914 5.188 1 98.69 78 THR A CA 1
ATOM 604 C C . THR A 1 78 ? 13.703 5.199 3.93 1 98.69 78 THR A C 1
ATOM 606 O O . THR A 1 78 ? 13.539 6.246 3.297 1 98.69 78 THR A O 1
ATOM 609 N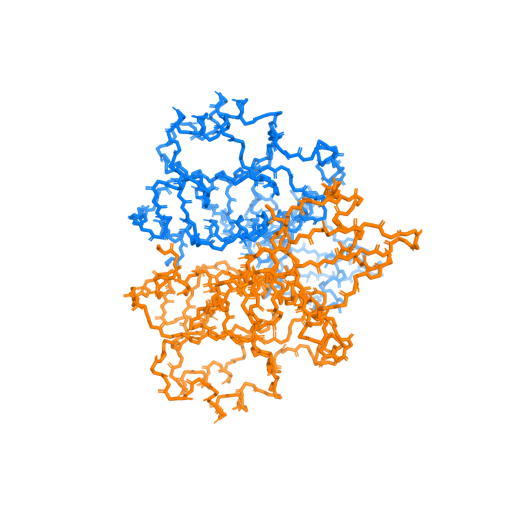 N . ALA A 1 79 ? 14.594 4.312 3.609 1 98.81 79 ALA A N 1
ATOM 610 C CA . ALA A 1 79 ? 15.344 4.363 2.359 1 98.81 79 ALA A CA 1
ATOM 611 C C . ALA A 1 79 ? 14.812 3.34 1.358 1 98.81 79 ALA A C 1
ATOM 613 O O . ALA A 1 79 ? 14.445 2.227 1.736 1 98.81 79 ALA A O 1
ATOM 614 N N . VAL A 1 80 ? 14.797 3.709 0.081 1 98.75 80 VAL A N 1
ATOM 615 C CA . VAL A 1 80 ? 14.266 2.801 -0.929 1 98.75 80 VAL A CA 1
ATOM 616 C C . VAL A 1 80 ? 15.039 2.973 -2.236 1 98.75 80 VAL A C 1
ATOM 618 O O . VAL A 1 80 ? 15.391 4.09 -2.613 1 98.75 80 VAL A O 1
ATOM 621 N N . GLY A 1 81 ? 15.391 1.843 -2.902 1 98.5 81 GLY A N 1
ATOM 622 C CA . GLY A 1 81 ? 15.867 1.954 -4.273 1 98.5 81 GLY A CA 1
ATOM 623 C C . GLY A 1 81 ? 14.867 2.625 -5.195 1 98.5 81 GLY A C 1
ATOM 624 O O . GLY A 1 81 ? 13.656 2.391 -5.094 1 98.5 81 GLY A O 1
ATOM 625 N N . PHE A 1 82 ? 15.352 3.438 -6.133 1 97.88 82 PHE A N 1
ATOM 626 C CA . PHE A 1 82 ? 14.484 4.191 -7.031 1 97.88 82 PHE A CA 1
ATOM 627 C C . PHE A 1 82 ? 13.477 3.268 -7.711 1 97.88 82 PHE A C 1
ATOM 629 O O . PHE A 1 82 ? 13.859 2.393 -8.492 1 97.88 82 PHE A O 1
ATOM 636 N N . PRO A 1 83 ? 12.188 3.51 -7.395 1 96.56 83 PRO A N 1
ATOM 637 C CA . PRO A 1 83 ? 11.172 2.812 -8.188 1 96.56 83 PRO A CA 1
ATOM 638 C C . PRO A 1 83 ? 10.805 3.561 -9.469 1 96.56 83 PRO A C 1
ATOM 640 O O . PRO A 1 83 ? 11.305 4.664 -9.703 1 96.56 83 PRO A O 1
ATOM 643 N N . ARG A 1 84 ? 9.953 2.934 -10.305 1 95.25 84 ARG A N 1
ATOM 644 C CA . ARG A 1 84 ? 9.398 3.654 -11.445 1 95.25 84 ARG A CA 1
ATOM 645 C C . ARG A 1 84 ? 8.781 4.977 -11.008 1 95.25 84 ARG A C 1
ATOM 647 O O . ARG A 1 84 ? 8.125 5.047 -9.961 1 95.25 84 ARG A O 1
ATOM 654 N N . PRO A 1 85 ? 8.906 6.004 -11.82 1 94.88 85 PRO A N 1
ATOM 655 C CA . PRO A 1 85 ? 8.477 7.344 -11.406 1 94.88 85 PRO A CA 1
ATOM 656 C C . PRO A 1 85 ? 7.016 7.391 -10.969 1 94.88 85 PRO A C 1
ATOM 658 O O . PRO A 1 85 ? 6.688 8.016 -9.961 1 94.88 85 PRO A O 1
ATOM 661 N N . ILE A 1 86 ? 6.16 6.773 -11.68 1 93.69 86 ILE A N 1
ATOM 662 C CA . ILE A 1 86 ? 4.746 6.789 -11.32 1 93.69 86 ILE A CA 1
ATOM 663 C C . ILE A 1 86 ? 4.551 6.117 -9.969 1 93.69 86 ILE A C 1
ATOM 665 O O . ILE A 1 86 ? 3.734 6.562 -9.156 1 93.69 86 ILE A O 1
ATOM 669 N N . GLN A 1 87 ? 5.297 5.094 -9.695 1 95.81 87 GLN A N 1
ATOM 670 C CA . GLN A 1 87 ? 5.23 4.406 -8.414 1 95.81 87 GLN A CA 1
ATOM 671 C C . GLN A 1 87 ? 5.852 5.254 -7.305 1 95.81 87 GLN A C 1
ATOM 673 O O . GLN A 1 87 ? 5.387 5.227 -6.164 1 95.81 87 GLN A O 1
ATOM 678 N N . LEU A 1 88 ? 6.91 5.961 -7.684 1 97.75 88 LEU A N 1
ATOM 679 C CA . LEU A 1 88 ? 7.559 6.828 -6.703 1 97.75 88 LEU A CA 1
ATOM 680 C C . LEU A 1 88 ? 6.59 7.887 -6.195 1 97.75 88 LEU A C 1
ATOM 682 O O . LEU A 1 88 ? 6.52 8.141 -4.988 1 97.75 88 LEU A O 1
ATOM 686 N N . ARG A 1 89 ? 5.855 8.531 -7.066 1 97.69 89 ARG A N 1
ATOM 687 C CA . ARG A 1 89 ? 4.891 9.547 -6.66 1 97.69 89 ARG A CA 1
ATOM 688 C C . ARG A 1 89 ? 3.898 8.992 -5.648 1 97.69 89 ARG A C 1
ATOM 690 O O . ARG A 1 89 ? 3.652 9.602 -4.609 1 97.69 89 ARG A O 1
ATOM 697 N N . ARG A 1 90 ? 3.354 7.844 -5.918 1 96.81 90 ARG A N 1
ATOM 698 C CA . ARG A 1 90 ? 2.398 7.191 -5.027 1 96.81 90 ARG A CA 1
ATOM 699 C C . ARG A 1 90 ? 3.053 6.824 -3.697 1 96.81 90 ARG A C 1
ATOM 701 O O . ARG A 1 90 ? 2.455 7.008 -2.635 1 96.81 90 ARG A O 1
ATOM 708 N N . LEU A 1 91 ? 4.211 6.32 -3.848 1 98.12 91 LEU A N 1
ATOM 709 C CA . LEU A 1 91 ? 4.93 5.891 -2.654 1 98.12 91 LEU A CA 1
ATOM 710 C C . LEU A 1 91 ? 5.207 7.074 -1.731 1 98.12 91 LEU A C 1
ATOM 712 O O . LEU A 1 91 ? 5.051 6.969 -0.514 1 98.12 91 LEU A O 1
ATOM 716 N N . LEU A 1 92 ? 5.617 8.188 -2.275 1 98.69 92 LEU A N 1
ATOM 717 C CA . LEU A 1 92 ? 5.875 9.391 -1.486 1 98.69 92 LEU A CA 1
ATOM 718 C C . LEU A 1 92 ? 4.617 9.836 -0.749 1 98.69 92 LEU A C 1
ATOM 720 O O . LEU A 1 92 ? 4.676 10.18 0.432 1 98.69 92 LEU A O 1
ATOM 724 N N . ARG A 1 93 ? 3.527 9.812 -1.41 1 98.25 93 ARG A N 1
ATOM 725 C CA . ARG A 1 93 ? 2.248 10.156 -0.797 1 98.25 93 ARG A CA 1
ATOM 726 C C . ARG A 1 93 ? 1.925 9.219 0.362 1 98.25 93 ARG A C 1
ATOM 728 O O . ARG A 1 93 ? 1.569 9.672 1.452 1 98.25 93 ARG A O 1
ATOM 735 N N . ASP A 1 94 ? 2.096 7.938 0.14 1 98.31 94 ASP A N 1
ATOM 736 C CA . ASP A 1 94 ? 1.755 6.941 1.152 1 98.31 94 ASP A CA 1
ATOM 737 C C . ASP A 1 94 ? 2.684 7.047 2.359 1 98.31 94 ASP A C 1
ATOM 739 O O . ASP A 1 94 ? 2.229 7.008 3.504 1 98.31 94 ASP A O 1
ATOM 743 N N . LEU A 1 95 ? 3.959 7.191 2.125 1 98.75 95 LEU A N 1
ATOM 744 C CA . LEU A 1 95 ? 4.922 7.293 3.215 1 98.75 95 LEU A CA 1
ATOM 745 C C . LEU A 1 95 ? 4.691 8.562 4.031 1 98.75 95 LEU A C 1
ATOM 747 O O . LEU A 1 95 ? 4.824 8.547 5.258 1 98.75 95 LEU A O 1
ATOM 751 N N . SER A 1 96 ? 4.371 9.648 3.314 1 98.56 96 SER A N 1
ATOM 752 C CA . SER A 1 96 ? 4.027 10.883 4.012 1 98.56 96 SER A CA 1
ATOM 753 C C . SER A 1 96 ? 2.818 10.688 4.922 1 98.56 96 SER A C 1
ATOM 755 O O . SER A 1 96 ? 2.828 11.109 6.078 1 98.56 96 SER A O 1
ATOM 757 N N . SER A 1 97 ? 1.822 10.016 4.449 1 98.19 97 SER A N 1
ATOM 758 C CA . SER A 1 97 ? 0.609 9.758 5.219 1 98.19 97 SER A CA 1
ATOM 759 C C . SER A 1 97 ? 0.894 8.859 6.414 1 98.19 97 SER A C 1
ATOM 761 O O . SER A 1 97 ? 0.26 8.992 7.465 1 98.19 97 SER A O 1
ATOM 763 N N . LEU A 1 98 ? 1.847 7.996 6.273 1 98.38 98 LEU A N 1
ATOM 764 C CA . LEU A 1 98 ? 2.18 7.059 7.34 1 98.38 98 LEU A CA 1
ATOM 765 C C . LEU A 1 98 ? 3.045 7.727 8.406 1 98.38 98 LEU A C 1
ATOM 767 O O . LEU A 1 98 ? 3.258 7.164 9.477 1 98.38 98 LEU A O 1
ATOM 771 N N . GLY A 1 99 ? 3.582 8.875 8.102 1 98.31 99 GLY A N 1
ATOM 772 C CA . GLY A 1 99 ? 4.207 9.703 9.125 1 98.31 99 GLY A CA 1
ATOM 773 C C . GLY A 1 99 ? 5.699 9.453 9.266 1 98.31 99 GLY A C 1
ATOM 774 O O . GLY A 1 99 ? 6.293 9.758 10.297 1 98.31 99 GLY A O 1
ATOM 775 N N . VAL A 1 100 ? 6.348 8.859 8.242 1 98.38 100 VAL A N 1
ATOM 776 C CA . VAL A 1 100 ? 7.789 8.656 8.312 1 98.38 100 VAL A CA 1
ATOM 777 C C . VAL A 1 100 ? 8.508 10 8.336 1 98.38 100 VAL A C 1
ATOM 779 O O . VAL A 1 100 ? 8.016 10.977 7.758 1 98.38 100 VAL A O 1
ATOM 782 N N . SER A 1 101 ? 9.656 10.039 8.953 1 97.94 101 SER A N 1
ATOM 783 C CA . SER A 1 101 ? 10.359 11.305 9.141 1 97.94 101 SER A CA 1
ATOM 784 C C . SER A 1 101 ? 11.203 11.648 7.918 1 97.94 101 SER A C 1
ATOM 786 O O . SER A 1 101 ? 11.312 12.82 7.539 1 97.94 101 SER A O 1
ATOM 788 N N . ASN A 1 102 ? 11.828 10.602 7.379 1 98.38 102 ASN A N 1
ATOM 789 C CA . ASN A 1 102 ? 12.734 10.773 6.25 1 98.38 102 ASN A CA 1
ATOM 790 C C . ASN A 1 102 ? 12.5 9.719 5.172 1 98.38 102 ASN A C 1
ATOM 792 O O . ASN A 1 102 ? 12.188 8.57 5.48 1 98.38 102 ASN A O 1
ATOM 796 N N . ILE A 1 103 ? 12.68 10.172 3.969 1 98.81 103 ILE A N 1
ATOM 797 C CA . ILE A 1 103 ? 12.648 9.297 2.805 1 98.81 103 ILE A CA 1
ATOM 798 C C . ILE A 1 103 ? 13.93 9.461 1.996 1 98.81 103 ILE A C 1
ATOM 800 O O . ILE A 1 103 ? 14.195 10.531 1.452 1 98.81 103 ILE A O 1
ATOM 804 N N . ASP A 1 104 ? 14.734 8.438 1.935 1 98.81 104 ASP A N 1
ATOM 805 C CA . ASP A 1 104 ? 15.969 8.453 1.155 1 98.81 104 ASP A CA 1
ATOM 806 C C . ASP A 1 104 ? 15.828 7.605 -0.107 1 98.81 104 ASP A C 1
ATOM 808 O O . ASP A 1 104 ? 15.469 6.43 -0.034 1 98.81 104 ASP A O 1
ATOM 812 N N . LEU A 1 105 ? 16.109 8.203 -1.239 1 98.75 105 LEU A N 1
ATOM 813 C CA . LEU A 1 105 ? 16.125 7.484 -2.506 1 98.75 105 LEU A CA 1
ATOM 814 C C . LEU A 1 105 ? 17.547 7.102 -2.898 1 98.75 105 LEU A C 1
ATOM 816 O O . LEU A 1 105 ? 18.438 7.953 -2.932 1 98.75 105 LEU A O 1
ATOM 820 N N . LEU A 1 106 ? 17.656 5.809 -3.209 1 98.5 106 LEU A N 1
ATOM 821 C CA . LEU A 1 106 ? 19 5.273 -3.438 1 98.5 106 LEU A CA 1
ATOM 822 C C . LEU A 1 106 ? 19.109 4.691 -4.84 1 98.5 106 LEU A C 1
ATOM 824 O O . LEU A 1 106 ? 18.25 3.932 -5.277 1 98.5 106 LEU A O 1
ATOM 828 N N . ALA A 1 107 ? 20.219 5.035 -5.508 1 98.06 107 ALA A N 1
ATOM 829 C CA . ALA A 1 107 ? 20.625 4.176 -6.621 1 98.06 107 ALA A CA 1
ATOM 830 C C . ALA A 1 107 ? 21.156 2.838 -6.117 1 98.06 107 ALA A C 1
ATOM 832 O O . ALA A 1 107 ? 21.906 2.787 -5.145 1 98.06 107 ALA A O 1
ATOM 833 N N . THR A 1 108 ? 20.656 1.766 -6.652 1 97.94 108 THR A N 1
ATOM 834 C CA . THR A 1 108 ? 21.094 0.433 -6.262 1 97.94 108 THR A CA 1
ATOM 835 C C . THR A 1 108 ? 21.703 -0.304 -7.453 1 97.94 108 THR A C 1
ATOM 837 O O . THR A 1 108 ? 21.531 0.105 -8.602 1 97.94 108 THR A O 1
ATOM 840 N N . GLU A 1 109 ? 22.406 -1.363 -7.191 1 97.5 109 GLU A N 1
ATOM 841 C CA . GLU A 1 109 ? 23.141 -2.086 -8.227 1 97.5 109 GLU A CA 1
ATOM 842 C C . GLU A 1 109 ? 22.188 -2.682 -9.258 1 97.5 109 GLU A C 1
ATOM 844 O O . GLU A 1 109 ? 22.484 -2.682 -10.461 1 97.5 109 GLU A O 1
ATOM 849 N N . LEU A 1 110 ? 21.062 -3.121 -8.828 1 95.69 110 LEU A N 1
ATOM 850 C CA . LEU A 1 110 ? 20.156 -3.822 -9.727 1 95.69 110 LEU A CA 1
ATOM 851 C C . LEU A 1 110 ? 19.016 -2.906 -10.164 1 95.69 110 LEU A C 1
ATOM 853 O O . LEU A 1 110 ? 18.109 -3.338 -10.883 1 95.69 110 LEU A O 1
ATOM 857 N N . GLY A 1 111 ? 19.047 -1.658 -9.695 1 95.69 111 GLY A N 1
ATOM 858 C CA . GLY A 1 111 ? 17.984 -0.715 -10.031 1 95.69 111 GLY A CA 1
ATOM 859 C C . GLY A 1 111 ? 18.094 -0.174 -11.445 1 95.69 111 GLY A C 1
ATOM 860 O O . GLY A 1 111 ? 19.203 -0.095 -12 1 95.69 111 GLY A O 1
ATOM 861 N N . GLU A 1 112 ? 17 0.202 -12.016 1 95.06 112 GLU A N 1
ATOM 862 C CA . GLU A 1 112 ? 16.969 0.85 -13.32 1 95.06 112 GLU A CA 1
ATOM 863 C C . GLU A 1 112 ? 17.547 2.264 -13.242 1 95.06 112 GLU A C 1
ATOM 865 O O . GLU A 1 112 ? 16.953 3.139 -12.602 1 95.06 112 GLU A O 1
ATOM 870 N N . LYS A 1 113 ? 18.531 2.539 -13.992 1 94.56 113 LYS A N 1
ATOM 871 C CA . LYS A 1 113 ? 19.281 3.797 -13.906 1 94.56 113 LYS A CA 1
ATOM 872 C C . LYS A 1 113 ? 18.406 4.973 -14.336 1 94.56 113 LYS A C 1
ATOM 874 O O . LYS A 1 113 ? 18.5 6.062 -13.758 1 94.56 113 LYS A O 1
ATOM 879 N N . SER A 1 114 ? 17.594 4.77 -15.289 1 95.25 114 SER A N 1
ATOM 880 C CA . SER A 1 114 ? 16.766 5.855 -15.828 1 95.25 114 SER A CA 1
ATOM 881 C C . SER A 1 114 ? 15.781 6.363 -14.789 1 95.25 114 SER A C 1
ATOM 883 O O . SER A 1 114 ? 15.289 7.492 -14.891 1 95.25 114 SER A O 1
ATOM 885 N N . TYR A 1 115 ? 15.445 5.566 -13.836 1 95.75 115 TYR A N 1
ATOM 886 C CA . TYR A 1 115 ? 14.508 5.984 -12.797 1 95.75 115 TYR A CA 1
ATOM 887 C C . TYR A 1 115 ? 15.102 7.098 -11.945 1 95.75 115 TYR A C 1
ATOM 889 O O . TYR A 1 115 ? 14.367 7.898 -11.359 1 95.75 115 TYR A O 1
ATOM 897 N N . GLN A 1 116 ? 16.391 7.211 -11.875 1 94.25 116 GLN A N 1
ATOM 898 C CA . GLN A 1 116 ? 17.078 8.234 -11.102 1 94.25 116 GLN A CA 1
ATOM 899 C C . GLN A 1 116 ? 16.906 9.609 -11.727 1 94.25 116 GLN A C 1
ATOM 901 O O . GLN A 1 116 ? 17.094 10.633 -11.062 1 94.25 116 GLN A O 1
ATOM 906 N N . ASP A 1 117 ? 16.609 9.633 -12.984 1 94.19 117 ASP A N 1
ATOM 907 C CA . ASP A 1 117 ? 16.484 10.891 -13.727 1 94.19 117 ASP A CA 1
ATOM 908 C C . ASP A 1 117 ? 15.055 11.438 -13.641 1 94.19 117 ASP A C 1
ATOM 910 O O . ASP A 1 117 ? 14.688 12.336 -14.398 1 94.19 117 ASP A O 1
ATOM 914 N N . THR A 1 118 ? 14.305 10.977 -12.781 1 94.94 118 THR A N 1
ATOM 915 C CA . THR A 1 118 ? 12.914 11.398 -12.664 1 94.94 118 THR A CA 1
ATOM 916 C C . THR A 1 118 ? 12.828 12.906 -12.438 1 94.94 118 THR A C 1
ATOM 918 O O . THR A 1 118 ? 13.609 13.469 -11.672 1 94.94 118 THR A O 1
ATOM 921 N N . THR A 1 119 ? 11.883 13.539 -12.984 1 95.75 119 THR A N 1
ATOM 922 C CA . THR A 1 119 ? 11.656 14.977 -12.828 1 95.75 119 THR A CA 1
ATOM 923 C C . THR A 1 119 ? 10.828 15.258 -11.578 1 95.75 119 THR A C 1
ATOM 925 O O . THR A 1 119 ? 10.688 16.406 -11.172 1 95.75 119 THR A O 1
ATOM 928 N N . LEU A 1 120 ? 10.344 14.227 -10.961 1 95.44 120 LEU A N 1
ATOM 929 C CA . LEU A 1 120 ? 9.484 14.367 -9.789 1 95.44 120 LEU A CA 1
ATOM 930 C C . LEU A 1 120 ? 10.188 15.164 -8.695 1 95.44 120 LEU A C 1
ATOM 932 O O . LEU A 1 120 ? 9.547 15.906 -7.949 1 95.44 120 LEU A O 1
ATOM 936 N N . LEU A 1 121 ? 11.445 15.016 -8.586 1 95.69 121 LEU A N 1
ATOM 937 C CA . LEU A 1 121 ? 12.219 15.617 -7.504 1 95.69 121 LEU A CA 1
ATOM 938 C C . LEU A 1 121 ? 12.539 17.078 -7.812 1 95.69 121 LEU A C 1
ATOM 940 O O . LEU A 1 121 ? 12.953 17.828 -6.926 1 95.69 121 LEU A O 1
ATOM 944 N N . THR A 1 122 ? 12.359 17.531 -9.047 1 95.38 122 THR A N 1
ATOM 945 C CA . THR A 1 122 ? 12.797 18.875 -9.438 1 95.38 122 THR A CA 1
ATOM 946 C C . THR A 1 122 ? 11.617 19.703 -9.914 1 95.38 122 THR A C 1
ATOM 948 O O . THR A 1 122 ? 11.703 20.938 -9.953 1 95.38 122 THR A O 1
ATOM 951 N N . ASP A 1 123 ? 10.523 19.078 -10.234 1 96.38 123 ASP A N 1
ATOM 952 C CA . ASP A 1 123 ? 9.422 19.828 -10.844 1 96.38 123 ASP A CA 1
ATOM 953 C C . ASP A 1 123 ? 8.328 20.125 -9.828 1 96.38 123 ASP A C 1
ATOM 955 O O . ASP A 1 123 ? 7.238 20.562 -10.188 1 96.38 123 ASP A O 1
ATOM 959 N N . GLY A 1 124 ? 8.57 19.797 -8.609 1 95.75 124 GLY A N 1
ATOM 960 C CA . GLY A 1 124 ? 7.598 20.047 -7.559 1 95.75 124 GLY A CA 1
ATOM 961 C C . GLY A 1 124 ? 6.664 18.875 -7.312 1 95.75 124 GLY A C 1
ATOM 962 O O . GLY A 1 124 ? 5.887 18.891 -6.359 1 95.75 124 GLY A O 1
ATOM 963 N N . GLY A 1 125 ? 6.773 17.906 -8.156 1 96.88 125 GLY A N 1
ATOM 964 C CA . GLY A 1 125 ? 5.902 16.75 -8.055 1 96.88 125 GLY A CA 1
ATOM 965 C C . GLY A 1 125 ? 6.062 15.984 -6.746 1 96.88 125 GLY A C 1
ATOM 966 O O . GLY A 1 125 ? 5.078 15.547 -6.152 1 96.88 125 GLY A O 1
ATOM 967 N N . ALA A 1 126 ? 7.254 15.789 -6.355 1 97.62 126 ALA A N 1
ATOM 968 C CA . ALA A 1 126 ? 7.512 15.086 -5.102 1 97.62 126 ALA A CA 1
ATOM 969 C C . ALA A 1 126 ? 6.91 15.836 -3.916 1 97.62 126 ALA A C 1
ATOM 971 O O . ALA A 1 126 ? 6.262 15.242 -3.059 1 97.62 126 ALA A O 1
ATOM 972 N N . GLU A 1 127 ? 7.148 17.078 -3.865 1 96.88 127 GLU A N 1
ATOM 973 C CA . GLU A 1 127 ? 6.594 17.891 -2.785 1 96.88 127 GLU A CA 1
ATOM 974 C C . GLU A 1 127 ? 5.07 17.812 -2.762 1 96.88 127 GLU A C 1
ATOM 976 O O . GLU A 1 127 ? 4.465 17.688 -1.694 1 96.88 127 GLU A O 1
ATOM 981 N N . GLN A 1 128 ? 4.484 17.922 -3.904 1 96.31 128 GLN A N 1
ATOM 982 C CA . GLN A 1 128 ? 3.029 17.828 -4 1 96.31 128 GLN A CA 1
ATOM 983 C C . GLN A 1 128 ? 2.523 16.5 -3.469 1 96.31 128 GLN A C 1
ATOM 985 O O . GLN A 1 128 ? 1.513 16.438 -2.764 1 96.31 128 GLN A O 1
ATOM 990 N N . ALA A 1 129 ? 3.18 15.461 -3.814 1 97.69 129 ALA A N 1
ATOM 991 C CA . ALA A 1 129 ? 2.801 14.141 -3.326 1 97.69 129 ALA A CA 1
ATOM 992 C C . ALA A 1 129 ? 2.891 14.07 -1.805 1 97.69 129 ALA A C 1
ATOM 994 O O . ALA A 1 129 ? 1.99 13.539 -1.146 1 97.69 129 ALA A O 1
ATOM 995 N N . LEU A 1 130 ? 3.98 14.594 -1.284 1 98.19 130 LEU A N 1
ATOM 996 C CA . LEU A 1 130 ? 4.16 14.609 0.164 1 98.19 130 LEU A CA 1
ATOM 997 C C . LEU A 1 130 ? 3.049 15.414 0.839 1 98.19 130 LEU A C 1
ATOM 999 O O . LEU A 1 130 ? 2.535 15.008 1.885 1 98.19 130 LEU A O 1
ATOM 1003 N N . ILE A 1 131 ? 2.699 16.516 0.274 1 97.12 131 ILE A N 1
ATOM 1004 C CA . ILE A 1 131 ? 1.652 17.375 0.812 1 97.12 131 ILE A CA 1
ATOM 1005 C C . ILE A 1 131 ? 0.319 16.641 0.811 1 97.12 131 ILE A C 1
ATOM 1007 O O . ILE A 1 131 ? -0.419 16.672 1.798 1 97.12 131 ILE A O 1
ATOM 1011 N N . GLU A 1 132 ? 0.017 15.984 -0.26 1 96.62 132 GLU A N 1
ATOM 1012 C CA . GLU A 1 132 ? -1.21 15.195 -0.342 1 96.62 132 GLU A CA 1
ATOM 1013 C C . GLU A 1 132 ? -1.282 14.172 0.784 1 96.62 132 GLU A C 1
ATOM 1015 O O . GLU A 1 132 ? -2.332 14 1.407 1 96.62 132 GLU A O 1
ATOM 1020 N N . GLY A 1 133 ? -0.175 13.516 1.014 1 97.38 133 GLY A N 1
ATOM 1021 C CA . GLY A 1 133 ? -0.11 12.555 2.105 1 97.38 133 GLY A CA 1
ATOM 1022 C C . GLY A 1 133 ? -0.285 13.195 3.471 1 97.38 133 GLY A C 1
ATOM 1023 O O . GLY A 1 133 ? -0.985 12.648 4.328 1 97.38 133 GLY A O 1
ATOM 1024 N N . ALA A 1 134 ? 0.372 14.273 3.658 1 97.25 134 ALA A N 1
ATOM 1025 C CA . ALA A 1 134 ? 0.261 14.992 4.926 1 97.25 134 ALA A CA 1
ATOM 1026 C C . ALA A 1 134 ? -1.18 15.43 5.184 1 97.25 134 ALA A C 1
ATOM 1028 O O . ALA A 1 134 ? -1.707 15.227 6.281 1 97.25 134 ALA A O 1
ATOM 1029 N N . ILE A 1 135 ? -1.848 16 4.191 1 96.06 135 ILE A N 1
ATOM 1030 C CA . ILE A 1 135 ? -3.232 16.453 4.301 1 96.06 135 ILE A CA 1
ATOM 1031 C C . ILE A 1 135 ? -4.125 15.273 4.676 1 96.06 135 ILE A C 1
ATOM 1033 O O . ILE A 1 135 ? -4.965 15.383 5.574 1 96.06 135 ILE A O 1
ATOM 1037 N N . GLN A 1 136 ? -3.895 14.164 4.031 1 94.25 136 GLN A N 1
ATOM 1038 C CA . GLN A 1 136 ? -4.688 12.969 4.297 1 94.25 136 GLN A CA 1
ATOM 1039 C C . GLN A 1 136 ? -4.594 12.562 5.766 1 94.25 136 GLN A C 1
ATOM 1041 O O . GLN A 1 136 ? -5.594 12.172 6.375 1 94.25 136 GLN A O 1
ATOM 1046 N N . SER A 1 137 ? -3.426 12.625 6.316 1 95.5 137 SER A N 1
ATOM 1047 C CA . SER A 1 137 ? -3.197 12.188 7.688 1 95.5 137 SER A CA 1
ATOM 1048 C C . SER A 1 137 ? -3.367 13.344 8.672 1 95.5 137 SER A C 1
ATOM 1050 O O . SER A 1 137 ? -3.035 13.211 9.852 1 95.5 137 SER A O 1
ATOM 1052 N N . ARG A 1 138 ? -3.818 14.516 8.203 1 94.25 138 ARG A N 1
ATOM 1053 C CA . ARG A 1 138 ? -4.02 15.711 9 1 94.25 138 ARG A CA 1
ATOM 1054 C C . ARG A 1 138 ? -2.715 16.172 9.648 1 94.25 138 ARG A C 1
ATOM 1056 O O . ARG A 1 138 ? -2.68 16.469 10.844 1 94.25 138 ARG A O 1
ATOM 1063 N N . ASP A 1 139 ? -1.712 16.141 8.93 1 96.56 139 ASP A N 1
ATOM 1064 C CA . ASP A 1 139 ? -0.356 16.547 9.289 1 96.56 139 ASP A CA 1
ATOM 1065 C C . ASP A 1 139 ? 0.079 17.781 8.508 1 96.56 139 ASP A C 1
ATOM 1067 O O . ASP A 1 139 ? -0.415 18.031 7.41 1 96.56 139 ASP A O 1
ATOM 1071 N N . THR A 1 140 ? 0.919 18.562 9.117 1 97.81 140 THR A N 1
ATOM 1072 C CA . THR A 1 140 ? 1.454 19.719 8.422 1 97.81 140 THR A CA 1
ATOM 1073 C C . THR A 1 140 ? 2.938 19.531 8.117 1 97.81 140 THR A C 1
ATOM 1075 O O . THR A 1 140 ? 3.516 20.281 7.324 1 97.81 140 THR A O 1
ATOM 1078 N N . THR A 1 141 ? 3.539 18.594 8.75 1 98.19 141 THR A N 1
ATOM 1079 C CA . THR A 1 141 ? 4.973 18.359 8.617 1 98.19 141 THR A CA 1
ATOM 1080 C C . THR A 1 141 ? 5.27 17.359 7.504 1 98.19 141 THR A C 1
ATOM 1082 O O . THR A 1 141 ? 4.691 16.281 7.469 1 98.19 141 THR A O 1
ATOM 1085 N N . LEU A 1 142 ? 6.152 17.75 6.621 1 98.25 142 LEU A N 1
ATOM 1086 C CA . LEU A 1 142 ? 6.527 16.859 5.527 1 98.25 142 LEU A CA 1
ATOM 1087 C C . LEU A 1 142 ? 7.785 16.078 5.875 1 98.25 142 LEU A C 1
ATOM 1089 O O . LEU A 1 142 ? 8.688 16.594 6.539 1 98.25 142 LEU A O 1
ATOM 1093 N N . PRO A 1 143 ? 7.844 14.82 5.473 1 98.5 143 PRO A N 1
ATOM 1094 C CA . PRO A 1 143 ? 9.133 14.141 5.59 1 98.5 143 PRO A CA 1
ATOM 1095 C C . PRO A 1 143 ? 10.219 14.773 4.723 1 98.5 143 PRO A C 1
ATOM 1097 O O . PRO A 1 143 ? 9.914 15.375 3.689 1 98.5 143 PRO A O 1
ATOM 1100 N N . VAL A 1 144 ? 11.445 14.586 5.117 1 98.06 144 VAL A N 1
ATOM 1101 C CA . VAL A 1 144 ? 12.578 15.109 4.363 1 98.06 144 VAL A CA 1
ATOM 1102 C C . VAL A 1 144 ? 13.016 14.086 3.316 1 98.06 144 VAL A C 1
ATOM 1104 O O . VAL A 1 144 ? 13.227 12.914 3.637 1 98.06 144 VAL A O 1
ATOM 1107 N N . ILE A 1 145 ? 13.133 14.531 2.068 1 98.38 145 ILE A N 1
ATOM 1108 C CA . ILE A 1 145 ? 13.578 13.648 0.995 1 98.38 145 ILE A CA 1
ATOM 1109 C C . ILE A 1 145 ? 15.055 13.906 0.696 1 98.38 145 ILE A C 1
ATOM 1111 O O . ILE A 1 145 ? 15.477 15.055 0.592 1 98.38 145 ILE A O 1
ATOM 1115 N N . SER A 1 146 ? 15.812 12.867 0.627 1 98.38 146 SER A N 1
ATOM 1116 C CA . SER A 1 146 ? 17.203 12.938 0.197 1 98.38 146 SER A CA 1
ATOM 1117 C C . SER A 1 146 ? 17.516 11.867 -0.844 1 98.38 146 SER A C 1
ATOM 1119 O O . SER A 1 146 ? 16.781 10.875 -0.961 1 98.38 146 SER A O 1
ATOM 1121 N N . THR A 1 147 ? 18.531 12.156 -1.626 1 98.38 147 THR A N 1
ATOM 1122 C CA . THR A 1 147 ? 18.984 11.195 -2.627 1 98.38 147 THR A CA 1
ATOM 1123 C C . THR A 1 147 ? 20.453 10.844 -2.424 1 98.38 147 THR A C 1
ATOM 1125 O O . THR A 1 147 ? 21.234 11.672 -1.953 1 98.38 147 THR A O 1
ATOM 1128 N N . TYR A 1 148 ? 20.734 9.617 -2.713 1 98.5 148 TYR A N 1
ATOM 1129 C CA . TYR A 1 148 ? 22.109 9.141 -2.643 1 98.5 148 TYR A CA 1
ATOM 1130 C C . TYR A 1 148 ? 22.5 8.383 -3.91 1 98.5 148 TYR A C 1
ATOM 1132 O O . TYR A 1 148 ? 21.688 7.629 -4.457 1 98.5 148 TYR A O 1
ATOM 1140 N N . PRO A 1 149 ? 23.75 8.539 -4.398 1 97.81 149 PRO A N 1
ATOM 1141 C CA . PRO A 1 149 ? 24.141 7.938 -5.672 1 97.81 149 PRO A CA 1
ATOM 1142 C C . PRO A 1 149 ? 24.328 6.422 -5.57 1 97.81 149 PRO A C 1
ATOM 1144 O O . PRO A 1 149 ? 24.453 5.742 -6.594 1 97.81 149 PRO A O 1
ATOM 1147 N N . SER A 1 150 ? 24.422 5.875 -4.359 1 98.31 150 SER A N 1
ATOM 1148 C CA . SER A 1 150 ? 24.531 4.434 -4.148 1 98.31 150 SER A CA 1
ATOM 1149 C C . SER A 1 150 ? 24.188 4.055 -2.715 1 98.31 150 SER A C 1
ATOM 1151 O O . SER A 1 150 ? 24.125 4.914 -1.835 1 98.31 150 SER A O 1
ATOM 1153 N N . LEU A 1 151 ? 23.906 2.742 -2.557 1 98.69 151 LEU A N 1
ATOM 1154 C CA . LEU A 1 151 ? 23.75 2.24 -1.196 1 98.69 151 LEU A CA 1
ATOM 1155 C C . LEU A 1 151 ? 25 2.52 -0.371 1 98.69 151 LEU A C 1
ATOM 1157 O O . LEU A 1 151 ? 24.906 2.971 0.773 1 98.69 151 LEU A O 1
ATOM 1161 N N . LYS A 1 152 ? 26.141 2.285 -0.972 1 98.38 152 LYS A N 1
ATOM 1162 C CA . LYS A 1 152 ? 27.422 2.486 -0.286 1 98.38 152 LYS A CA 1
ATOM 1163 C C . LYS A 1 152 ? 27.547 3.924 0.208 1 98.38 152 LYS A C 1
ATOM 1165 O O . LYS A 1 152 ? 27.953 4.156 1.352 1 98.38 152 LYS A O 1
ATOM 1170 N N . ALA A 1 153 ? 27.234 4.859 -0.629 1 98.62 153 ALA A N 1
ATOM 1171 C CA . ALA A 1 153 ? 27.312 6.27 -0.256 1 98.62 153 ALA A CA 1
ATOM 1172 C C . ALA A 1 153 ? 26.391 6.574 0.92 1 98.62 153 ALA A C 1
ATOM 1174 O O . ALA A 1 153 ? 26.766 7.324 1.828 1 98.62 153 ALA A O 1
ATOM 1175 N N . TRP A 1 154 ? 25.219 6.047 0.878 1 98.75 154 TRP A N 1
ATOM 1176 C CA . TRP A 1 154 ? 24.234 6.238 1.939 1 98.75 154 TRP A CA 1
ATOM 1177 C C . TRP A 1 154 ? 24.734 5.633 3.25 1 98.75 154 TRP A C 1
ATOM 1179 O O . TRP A 1 154 ? 24.625 6.262 4.309 1 98.75 154 TRP A O 1
ATOM 1189 N N . LEU A 1 155 ? 25.266 4.406 3.193 1 98.5 155 LEU A N 1
ATOM 1190 C CA . LEU A 1 155 ? 25.781 3.715 4.367 1 98.5 155 LEU A CA 1
ATOM 1191 C C . LEU A 1 155 ? 26.984 4.453 4.949 1 98.5 155 LEU A C 1
ATOM 1193 O O . LEU A 1 155 ? 27.188 4.449 6.164 1 98.5 155 LEU A O 1
ATOM 1197 N N . ASN A 1 156 ? 27.734 5.047 4.082 1 97.94 156 ASN A N 1
ATOM 1198 C CA . ASN A 1 156 ? 28.891 5.832 4.543 1 97.94 156 ASN A CA 1
ATOM 1199 C C . ASN A 1 156 ? 28.438 7.129 5.211 1 97.94 156 ASN A C 1
ATOM 1201 O O . ASN A 1 156 ? 29.047 7.562 6.195 1 97.94 156 ASN A O 1
ATOM 1205 N N . ALA A 1 157 ? 27.438 7.762 4.668 1 97.69 157 ALA A N 1
ATOM 1206 C CA . ALA A 1 157 ? 26.938 9.023 5.195 1 97.69 157 ALA A CA 1
ATOM 1207 C C . ALA A 1 157 ? 26.281 8.828 6.559 1 97.69 157 ALA A C 1
ATOM 1209 O O . ALA A 1 157 ? 26.266 9.742 7.387 1 97.69 157 ALA A O 1
ATOM 1210 N N . ARG A 1 158 ? 25.688 7.723 6.773 1 97.12 158 ARG A N 1
ATOM 1211 C CA . ARG A 1 158 ? 25 7.359 8.008 1 97.12 158 ARG A CA 1
ATOM 1212 C C . ARG A 1 158 ? 24.094 8.484 8.484 1 97.12 158 ARG A C 1
ATOM 1214 O O . ARG A 1 158 ? 24.188 8.914 9.633 1 97.12 158 ARG A O 1
ATOM 1221 N N . PRO A 1 159 ? 23.172 8.875 7.66 1 96.06 159 PRO A N 1
ATOM 1222 C CA . PRO A 1 159 ? 22.328 10.031 7.992 1 96.06 159 PRO A CA 1
ATOM 1223 C C . PRO A 1 159 ? 21.453 9.789 9.219 1 96.06 159 PRO A C 1
ATOM 1225 O O . PRO A 1 159 ? 20.844 10.719 9.734 1 96.06 159 PRO A O 1
ATOM 1228 N N . TRP A 1 160 ? 21.359 8.562 9.789 1 94.19 160 TRP A N 1
ATOM 1229 C CA . TRP A 1 160 ? 20.547 8.234 10.953 1 94.19 160 TRP A CA 1
ATOM 1230 C C . TRP A 1 160 ? 21.328 8.453 12.242 1 94.19 160 TRP A C 1
ATOM 1232 O O . TRP A 1 160 ? 20.766 8.344 13.344 1 94.19 160 TRP A O 1
ATOM 1242 N N . GLU A 1 161 ? 22.562 8.648 12.203 1 88.69 161 GLU A N 1
ATOM 1243 C CA . GLU A 1 161 ? 23.375 8.867 13.391 1 88.69 161 GLU A CA 1
ATOM 1244 C C . GLU A 1 161 ? 23.266 10.312 13.883 1 88.69 161 GLU A C 1
ATOM 1246 O O . GLU A 1 161 ? 23.047 11.227 13.086 1 88.69 161 GLU A O 1
ATOM 1251 N N . PRO A 1 162 ? 23.234 10.461 15.469 1 79.69 162 PRO A N 1
ATOM 1252 C CA . PRO A 1 162 ? 23.75 9.492 16.438 1 79.69 162 PRO A CA 1
ATOM 1253 C C . PRO A 1 162 ? 22.656 8.703 17.141 1 79.69 162 PRO A C 1
ATOM 1255 O O . PRO A 1 162 ? 22.922 7.938 18.062 1 79.69 162 PRO A O 1
ATOM 1258 N N . MET A 1 163 ? 21.438 8.766 16.703 1 72.94 163 MET A N 1
ATOM 1259 C CA . MET A 1 163 ? 20.359 8.094 17.422 1 72.94 163 MET A CA 1
ATOM 1260 C C . MET A 1 163 ? 20.469 6.582 17.281 1 72.94 163 MET A C 1
ATOM 1262 O O . MET A 1 163 ? 20.844 6.074 16.219 1 72.94 163 MET A O 1
ATOM 1266 N N . THR A 1 164 ? 20.375 5.879 18.516 1 75.75 164 THR A N 1
ATOM 1267 C CA . THR A 1 164 ? 20.25 4.426 18.453 1 75.75 164 THR A CA 1
ATOM 1268 C C . THR A 1 164 ? 19 4.016 17.703 1 75.75 164 THR A C 1
ATOM 1270 O O . THR A 1 164 ? 17.891 4.43 18.062 1 75.75 164 THR A O 1
ATOM 1273 N N . SER A 1 165 ? 19.219 3.334 16.641 1 89.81 165 SER A N 1
ATOM 1274 C CA . SER A 1 165 ? 18.094 2.984 15.766 1 89.81 165 SER A CA 1
ATOM 1275 C C . SER A 1 165 ? 18.078 1.489 15.461 1 89.81 165 SER A C 1
ATOM 1277 O O . SER A 1 165 ? 19.125 0.831 15.492 1 89.81 165 SER A O 1
ATOM 1279 N N . LEU A 1 166 ? 16.875 0.933 15.438 1 95.69 166 LEU A N 1
ATOM 1280 C CA . LEU A 1 166 ? 16.719 -0.349 14.758 1 95.69 166 LEU A CA 1
ATOM 1281 C C . LEU A 1 166 ? 17.078 -0.225 13.273 1 95.69 166 LEU A C 1
ATOM 1283 O O . LEU A 1 166 ? 16.547 0.635 12.578 1 95.69 166 LEU A O 1
ATOM 1287 N N . LEU A 1 167 ? 18.125 -0.933 12.867 1 97.75 167 LEU A N 1
ATOM 1288 C CA . LEU A 1 167 ? 18.516 -0.945 11.461 1 97.75 167 LEU A CA 1
ATOM 1289 C C . LEU A 1 167 ? 17.938 -2.158 10.742 1 97.75 167 LEU A C 1
ATOM 1291 O O . LEU A 1 167 ? 18.375 -3.287 10.961 1 97.75 167 LEU A O 1
ATOM 1295 N N . LEU A 1 168 ? 16.969 -1.908 9.875 1 98.19 168 LEU A N 1
ATOM 1296 C CA . LEU A 1 168 ? 16.156 -2.984 9.312 1 98.19 168 LEU A CA 1
ATOM 1297 C C . LEU A 1 168 ? 16.234 -2.98 7.789 1 98.19 168 LEU A C 1
ATOM 1299 O O . LEU A 1 168 ? 16.078 -1.932 7.16 1 98.19 168 LEU A O 1
ATOM 1303 N N . ALA A 1 169 ? 16.469 -4.121 7.203 1 98.31 169 ALA A N 1
ATOM 1304 C CA . ALA A 1 169 ? 16.469 -4.305 5.754 1 98.31 169 ALA A CA 1
ATOM 1305 C C . ALA A 1 169 ? 15.617 -5.5 5.348 1 98.31 169 ALA A C 1
ATOM 1307 O O . ALA A 1 169 ? 16.094 -6.641 5.352 1 98.31 169 ALA A O 1
ATOM 1308 N N . PRO A 1 170 ? 14.398 -5.227 4.926 1 96.94 170 PRO A N 1
ATOM 1309 C CA . PRO A 1 170 ? 13.578 -6.34 4.453 1 96.94 170 PRO A CA 1
ATOM 1310 C C . PRO A 1 170 ? 14.242 -7.129 3.328 1 96.94 170 PRO A C 1
ATOM 1312 O O . PRO A 1 170 ? 14.727 -6.539 2.357 1 96.94 170 PRO A O 1
ATOM 1315 N N . ASP A 1 171 ? 14.312 -8.414 3.498 1 95.25 171 ASP A N 1
ATOM 1316 C CA . ASP A 1 171 ? 14.922 -9.32 2.531 1 95.25 171 ASP A CA 1
ATOM 1317 C C . ASP A 1 171 ? 14.273 -10.703 2.59 1 95.25 171 ASP A C 1
ATOM 1319 O O . ASP A 1 171 ? 14.438 -11.43 3.57 1 95.25 171 ASP A O 1
ATOM 1323 N N . ASN A 1 172 ? 13.656 -11.031 1.531 1 90.88 172 ASN A N 1
ATOM 1324 C CA . ASN A 1 172 ? 13.008 -12.344 1.514 1 90.88 172 ASN A CA 1
ATOM 1325 C C . ASN A 1 172 ? 13.914 -13.406 0.908 1 90.88 172 ASN A C 1
ATOM 1327 O O . ASN A 1 172 ? 13.617 -14.602 0.986 1 90.88 172 ASN A O 1
ATOM 1331 N N . VAL A 1 173 ? 15.023 -13.062 0.372 1 90.31 173 VAL A N 1
ATOM 1332 C CA . VAL A 1 173 ? 15.914 -13.992 -0.312 1 90.31 173 VAL A CA 1
ATOM 1333 C C . VAL A 1 173 ? 16.875 -14.625 0.695 1 90.31 173 VAL A C 1
ATOM 1335 O O . VAL A 1 173 ? 16.969 -15.852 0.788 1 90.31 173 VAL A O 1
ATOM 1338 N N . HIS A 1 174 ? 17.531 -13.805 1.501 1 92.5 174 HIS A N 1
ATOM 1339 C CA . HIS A 1 174 ? 18.453 -14.273 2.529 1 92.5 174 HIS A CA 1
ATOM 1340 C C . HIS A 1 174 ? 18.156 -13.617 3.875 1 92.5 174 HIS A C 1
ATOM 1342 O O . HIS A 1 174 ? 18.984 -12.891 4.422 1 92.5 174 HIS A O 1
ATOM 1348 N N . PRO A 1 175 ? 17 -13.977 4.398 1 94.81 175 PRO A N 1
ATOM 1349 C CA . PRO A 1 175 ? 16.656 -13.328 5.664 1 94.81 175 PRO A CA 1
ATOM 1350 C C . PRO A 1 175 ? 17.391 -13.93 6.859 1 94.81 175 PRO A C 1
ATOM 1352 O O . PRO A 1 175 ? 17.703 -15.117 6.859 1 94.81 175 PRO A O 1
ATOM 1355 N N . GLN A 1 176 ? 17.656 -13.125 7.82 1 95.56 176 GLN A N 1
ATOM 1356 C CA . GLN A 1 176 ? 18.234 -13.555 9.086 1 95.56 176 GLN A CA 1
ATOM 1357 C C . GLN A 1 176 ? 17.156 -13.867 10.117 1 95.56 176 GLN A C 1
ATOM 1359 O O . GLN A 1 176 ? 17.453 -14.391 11.188 1 95.56 176 GLN A O 1
ATOM 1364 N N . GLY A 1 177 ? 16 -13.586 9.828 1 96.12 177 GLY A N 1
ATOM 1365 C CA . GLY A 1 177 ? 14.82 -13.734 10.656 1 96.12 177 GLY A CA 1
ATOM 1366 C C . GLY A 1 177 ? 13.602 -13.047 10.062 1 96.12 177 GLY A C 1
ATOM 1367 O O . GLY A 1 177 ? 13.562 -12.75 8.867 1 96.12 177 GLY A O 1
ATOM 1368 N N . SER A 1 178 ? 12.609 -12.93 10.883 1 97.5 178 SER A N 1
ATOM 1369 C CA . SER A 1 178 ? 11.375 -12.281 10.453 1 97.5 178 SER A CA 1
ATOM 1370 C C . SER A 1 178 ? 11.172 -10.945 11.156 1 97.5 178 SER A C 1
ATOM 1372 O O . SER A 1 178 ? 11.391 -10.836 12.367 1 97.5 178 SER A O 1
ATOM 1374 N N . LEU A 1 179 ? 10.781 -9.938 10.352 1 97.38 179 LEU A N 1
ATOM 1375 C CA . LEU A 1 179 ? 10.461 -8.633 10.922 1 97.38 179 LEU A CA 1
ATOM 1376 C C . LEU A 1 179 ? 9.312 -8.742 11.922 1 97.38 179 LEU A C 1
ATOM 1378 O O . LEU A 1 179 ? 9.281 -8 12.914 1 97.38 179 LEU A O 1
ATOM 1382 N N . ALA A 1 180 ? 8.445 -9.695 11.688 1 94.81 180 ALA A N 1
ATOM 1383 C CA . ALA A 1 180 ? 7.301 -9.922 12.57 1 94.81 180 ALA A CA 1
ATOM 1384 C C . ALA A 1 180 ? 7.754 -10.359 13.961 1 94.81 180 ALA A C 1
ATOM 1386 O O . ALA A 1 180 ? 7.043 -10.148 14.945 1 94.81 180 ALA A O 1
ATOM 1387 N N . ASP A 1 181 ? 8.922 -10.938 14.047 1 94.12 181 ASP A N 1
ATOM 1388 C CA . ASP A 1 181 ? 9.398 -11.523 15.297 1 94.12 181 ASP A CA 1
ATOM 1389 C C . ASP A 1 181 ? 10.242 -10.516 16.094 1 94.12 181 ASP A C 1
ATOM 1391 O O . ASP A 1 181 ? 10.656 -10.805 17.219 1 94.12 181 ASP A O 1
ATOM 1395 N N . LEU A 1 182 ? 10.484 -9.359 15.461 1 94.56 182 LEU A N 1
ATOM 1396 C CA . LEU A 1 182 ? 11.234 -8.344 16.188 1 94.56 182 LEU A CA 1
ATOM 1397 C C . LEU A 1 182 ? 10.484 -7.906 17.438 1 94.56 182 LEU A C 1
ATOM 1399 O O . LEU A 1 182 ? 9.273 -7.699 17.406 1 94.56 182 LEU A O 1
ATOM 1403 N N . PRO A 1 183 ? 11.219 -7.812 18.531 1 91.5 183 PRO A N 1
ATOM 1404 C CA . PRO A 1 183 ? 10.555 -7.32 19.734 1 91.5 183 PRO A CA 1
ATOM 1405 C C . PRO A 1 183 ? 10.109 -5.863 19.609 1 91.5 183 PRO A C 1
ATOM 1407 O O . PRO A 1 183 ? 10.742 -5.078 18.906 1 91.5 183 PRO A O 1
ATOM 1410 N N . CYS A 1 184 ? 9.039 -5.641 20.281 1 90.06 184 CYS A N 1
ATOM 1411 C CA . CYS A 1 184 ? 8.555 -4.262 20.328 1 90.06 184 CYS A CA 1
ATOM 1412 C C . CYS A 1 184 ? 9.469 -3.398 21.203 1 90.06 184 CYS A C 1
ATOM 1414 O O . CYS A 1 184 ? 9.828 -3.787 22.312 1 90.06 184 CYS A O 1
ATOM 1416 N N . THR A 1 185 ? 9.836 -2.26 20.688 1 92.31 185 THR A N 1
ATOM 1417 C CA . THR A 1 185 ? 10.648 -1.265 21.375 1 92.31 185 THR A CA 1
ATOM 1418 C C . THR A 1 185 ? 10 0.115 21.297 1 92.31 185 THR A C 1
ATOM 1420 O O . THR A 1 185 ? 10.438 0.966 20.516 1 92.31 185 THR A O 1
ATOM 1423 N N . PRO A 1 186 ? 9.055 0.261 22.156 1 93.06 186 PRO A N 1
ATOM 1424 C CA . PRO A 1 186 ? 8.312 1.523 22.078 1 93.06 186 PRO A CA 1
ATOM 1425 C C . PRO A 1 186 ? 9.227 2.746 22.156 1 93.06 186 PRO A C 1
ATOM 1427 O O . PRO A 1 186 ? 10.125 2.789 23 1 93.06 186 PRO A O 1
ATOM 1430 N N . GLY A 1 187 ? 9.078 3.635 21.234 1 92.12 187 GLY A N 1
ATOM 1431 C CA . GLY A 1 187 ? 9.789 4.902 21.281 1 92.12 187 GLY A CA 1
ATOM 1432 C C . GLY A 1 187 ? 11.117 4.863 20.547 1 92.12 187 GLY A C 1
ATOM 1433 O O . GLY A 1 187 ? 11.773 5.895 20.391 1 92.12 187 GLY A O 1
ATOM 1434 N N . ALA A 1 188 ? 11.562 3.686 20.109 1 94.62 188 ALA A N 1
ATOM 1435 C CA . ALA A 1 188 ? 12.836 3.562 19.391 1 94.62 188 ALA A CA 1
ATOM 1436 C C . ALA A 1 188 ? 12.773 4.242 18.031 1 94.62 188 ALA A C 1
ATOM 1438 O O . ALA A 1 188 ? 11.703 4.336 17.422 1 94.62 188 ALA A O 1
ATOM 1439 N N . ALA A 1 189 ? 13.906 4.734 17.609 1 97.06 189 ALA A N 1
ATOM 1440 C CA . ALA A 1 189 ? 14.047 5.125 16.203 1 97.06 189 ALA A CA 1
ATOM 1441 C C . ALA A 1 189 ? 14.344 3.912 15.328 1 97.06 189 ALA A C 1
ATOM 1443 O O . ALA A 1 189 ? 14.859 2.902 15.812 1 97.06 189 ALA A O 1
ATOM 1444 N N . ALA A 1 190 ? 13.969 4.004 14.133 1 97.56 190 ALA A N 1
ATOM 1445 C CA . ALA A 1 190 ? 14.258 2.904 13.211 1 97.56 190 ALA A CA 1
ATOM 1446 C C . ALA A 1 190 ? 14.641 3.432 11.828 1 97.56 190 ALA A C 1
ATOM 1448 O O . ALA A 1 190 ? 14.219 4.523 11.438 1 97.56 190 ALA A O 1
ATOM 1449 N N . VAL A 1 191 ? 15.508 2.734 11.188 1 98.31 191 VAL A N 1
ATOM 1450 C CA . VAL A 1 191 ? 15.859 2.932 9.789 1 98.31 191 VAL A CA 1
ATOM 1451 C C . VAL A 1 191 ? 15.469 1.701 8.977 1 98.31 191 VAL A C 1
ATOM 1453 O O . VAL A 1 191 ? 15.828 0.576 9.328 1 98.31 191 VAL A O 1
ATOM 1456 N N . LEU A 1 192 ? 14.68 1.931 8.023 1 98.31 192 LEU A N 1
ATOM 1457 C CA . LEU A 1 192 ? 14.25 0.893 7.094 1 98.31 192 LEU A CA 1
ATOM 1458 C C . LEU A 1 192 ? 14.836 1.123 5.703 1 98.31 192 LEU A C 1
ATOM 1460 O O . LEU A 1 192 ? 14.797 2.244 5.191 1 98.31 192 LEU A O 1
ATOM 1464 N N . VAL A 1 193 ? 15.438 0.069 5.129 1 98.69 193 VAL A N 1
ATOM 1465 C CA . VAL A 1 193 ? 15.938 0.206 3.766 1 98.69 193 VAL A CA 1
ATOM 1466 C C . VAL A 1 193 ? 15.375 -0.914 2.895 1 98.69 193 VAL A C 1
ATOM 1468 O O . VAL A 1 193 ? 15.539 -2.096 3.205 1 98.69 193 VAL A O 1
ATOM 1471 N N . VAL A 1 194 ? 14.641 -0.539 1.847 1 98.38 194 VAL A N 1
ATOM 1472 C CA . VAL A 1 194 ? 13.977 -1.464 0.934 1 98.38 194 VAL A CA 1
ATOM 1473 C C . VAL A 1 194 ? 14.633 -1.391 -0.443 1 98.38 194 VAL A C 1
ATOM 1475 O O . VAL A 1 194 ? 14.891 -0.3 -0.958 1 98.38 194 VAL A O 1
ATOM 1478 N N . GLY A 1 195 ? 14.914 -2.479 -1.04 1 97.25 195 GLY A N 1
ATOM 1479 C CA . GLY A 1 195 ? 15.586 -2.525 -2.33 1 97.25 195 GLY A CA 1
ATOM 1480 C C . GLY A 1 195 ? 14.688 -2.102 -3.48 1 97.25 195 GLY A C 1
ATOM 1481 O O . GLY A 1 195 ? 13.5 -1.848 -3.287 1 97.25 195 GLY A O 1
ATOM 1482 N N . SER A 1 196 ? 15.328 -1.991 -4.672 1 95.19 196 SER A N 1
ATOM 1483 C CA . SER A 1 196 ? 14.594 -1.695 -5.898 1 95.19 196 SER A CA 1
ATOM 1484 C C . SER A 1 196 ? 13.773 -2.898 -6.355 1 95.19 196 SER A C 1
ATOM 1486 O O . SER A 1 196 ? 13.688 -3.9 -5.645 1 95.19 196 SER A O 1
ATOM 1488 N N . GLU A 1 197 ? 13.102 -2.777 -7.488 1 92.62 197 GLU A N 1
ATOM 1489 C CA . GLU A 1 197 ? 12.234 -3.812 -8.047 1 92.62 197 GLU A CA 1
ATOM 1490 C C . GLU A 1 197 ? 12.992 -5.133 -8.203 1 92.62 197 GLU A C 1
ATOM 1492 O O . GLU A 1 197 ? 12.414 -6.207 -8.023 1 92.62 197 GLU A O 1
ATOM 1497 N N . ARG A 1 198 ? 14.258 -5.129 -8.469 1 91.62 198 ARG A N 1
ATOM 1498 C CA . ARG A 1 198 ? 15.047 -6.34 -8.672 1 91.62 198 ARG A CA 1
ATOM 1499 C C . ARG A 1 198 ? 15.75 -6.758 -7.383 1 91.62 198 ARG A C 1
ATOM 1501 O O . ARG A 1 198 ? 16.547 -7.699 -7.383 1 91.62 198 ARG A O 1
ATOM 1508 N N . GLY A 1 199 ? 15.477 -6.023 -6.293 1 94.31 199 GLY A N 1
ATOM 1509 C CA . GLY A 1 199 ? 15.992 -6.379 -4.98 1 94.31 199 GLY A CA 1
ATOM 1510 C C . GLY A 1 199 ? 17.438 -5.973 -4.781 1 94.31 199 GLY A C 1
ATOM 1511 O O . GLY A 1 199 ? 17.875 -4.945 -5.305 1 94.31 199 GLY A O 1
ATOM 1512 N N . TRP A 1 200 ? 18.094 -6.652 -3.875 1 96.56 200 TRP A N 1
ATOM 1513 C CA . TRP A 1 200 ? 19.469 -6.391 -3.506 1 96.56 200 TRP A CA 1
ATOM 1514 C C . TRP A 1 200 ? 20.422 -7.348 -4.227 1 96.56 200 TRP A C 1
ATOM 1516 O O . TRP A 1 200 ? 20.125 -8.531 -4.371 1 96.56 200 TRP A O 1
ATOM 1526 N N . SER A 1 201 ? 21.547 -6.848 -4.633 1 97 201 SER A N 1
ATOM 1527 C CA . SER A 1 201 ? 22.625 -7.738 -5.031 1 97 201 SER A CA 1
ATOM 1528 C C . SER A 1 201 ? 23.281 -8.398 -3.818 1 97 201 SER A C 1
ATOM 1530 O O . SER A 1 201 ? 23.078 -7.953 -2.684 1 97 201 SER A O 1
ATOM 1532 N N . GLU A 1 202 ? 24.016 -9.445 -4.074 1 97.25 202 GLU A N 1
ATOM 1533 C CA . GLU A 1 202 ? 24.734 -10.094 -2.982 1 97.25 202 GLU A CA 1
ATOM 1534 C C . GLU A 1 202 ? 25.719 -9.133 -2.328 1 97.25 202 GLU A C 1
ATOM 1536 O O . GLU A 1 202 ? 25.906 -9.164 -1.109 1 97.25 202 GLU A O 1
ATOM 1541 N N . GLN A 1 203 ? 26.359 -8.289 -3.141 1 97.88 203 GLN A N 1
ATOM 1542 C CA . GLN A 1 203 ? 27.281 -7.285 -2.623 1 97.88 203 GLN A CA 1
ATOM 1543 C C . GLN A 1 203 ? 26.562 -6.285 -1.721 1 97.88 203 GLN A C 1
ATOM 1545 O O . GLN A 1 203 ? 27.062 -5.934 -0.652 1 97.88 203 GLN A O 1
ATOM 1550 N N . GLU A 1 204 ? 25.469 -5.844 -2.104 1 98.31 204 GLU A N 1
ATOM 1551 C CA . GLU A 1 204 ? 24.688 -4.895 -1.312 1 98.31 204 GLU A CA 1
ATOM 1552 C C . GLU A 1 204 ? 24.203 -5.523 -0.005 1 98.31 204 GLU A C 1
ATOM 1554 O O . GLU A 1 204 ? 24.203 -4.867 1.039 1 98.31 204 GLU A O 1
ATOM 1559 N N . ARG A 1 205 ? 23.75 -6.785 -0.066 1 97.94 205 ARG A N 1
ATOM 1560 C CA . ARG A 1 205 ? 23.391 -7.5 1.153 1 97.94 205 ARG A CA 1
ATOM 1561 C C . ARG A 1 205 ? 24.547 -7.539 2.137 1 97.94 205 ARG A C 1
ATOM 1563 O O . ARG A 1 205 ? 24.359 -7.324 3.338 1 97.94 205 ARG A O 1
ATOM 1570 N N . ALA A 1 206 ? 25.719 -7.805 1.565 1 97.81 206 ALA A N 1
ATOM 1571 C CA . ALA A 1 206 ? 26.922 -7.84 2.402 1 97.81 206 ALA A CA 1
ATOM 1572 C C . ALA A 1 206 ? 27.203 -6.473 3.016 1 97.81 206 ALA A C 1
ATOM 1574 O O . ALA A 1 206 ? 27.578 -6.375 4.184 1 97.81 206 ALA A O 1
ATOM 1575 N N . GLN A 1 207 ? 27.047 -5.387 2.234 1 98.38 207 GLN A N 1
ATOM 1576 C CA . GLN A 1 207 ? 27.234 -4.023 2.721 1 98.38 207 GLN A CA 1
ATOM 1577 C C . GLN A 1 207 ? 26.25 -3.707 3.85 1 98.38 207 GLN A C 1
ATOM 1579 O O . GLN A 1 207 ? 26.641 -3.104 4.855 1 98.38 207 GLN A O 1
ATOM 1584 N N . LEU A 1 208 ? 25.031 -4.105 3.684 1 98.25 208 LEU A N 1
ATOM 1585 C CA . LEU A 1 208 ? 24.016 -3.877 4.699 1 98.25 208 LEU A CA 1
ATOM 1586 C C . LEU A 1 208 ? 24.359 -4.598 5.996 1 98.25 208 LEU A C 1
ATOM 1588 O O . LEU A 1 208 ? 24.281 -4.008 7.078 1 98.25 208 LEU A O 1
ATOM 1592 N N . GLU A 1 209 ? 24.719 -5.828 5.848 1 97.06 209 GLU A N 1
ATOM 1593 C CA . GLU A 1 209 ? 25.094 -6.617 7.016 1 97.06 209 GLU A CA 1
ATOM 1594 C C . GLU A 1 209 ? 26.281 -6 7.738 1 97.06 209 GLU A C 1
ATOM 1596 O O . GLU A 1 209 ? 26.266 -5.859 8.961 1 97.06 209 GLU A O 1
ATOM 1601 N N . ALA A 1 210 ? 27.266 -5.625 6.98 1 97.69 210 ALA A N 1
ATOM 1602 C CA . ALA A 1 210 ? 28.469 -5.023 7.547 1 97.69 210 ALA A CA 1
ATOM 1603 C C . ALA A 1 210 ? 28.141 -3.727 8.281 1 97.69 210 ALA A C 1
ATOM 1605 O O . ALA A 1 210 ? 28.812 -3.373 9.258 1 97.69 210 ALA A O 1
ATOM 1606 N N . ALA A 1 211 ? 27.094 -3.031 7.828 1 97.5 211 ALA A N 1
ATOM 1607 C CA . ALA A 1 211 ? 26.703 -1.755 8.414 1 97.5 211 ALA A CA 1
ATOM 1608 C C . ALA A 1 211 ? 25.781 -1.965 9.617 1 97.5 211 ALA A C 1
ATOM 1610 O O . ALA A 1 211 ? 25.359 -1 10.258 1 97.5 211 ALA A O 1
ATOM 1611 N N . GLY A 1 212 ? 25.406 -3.227 9.898 1 96.62 212 GLY A N 1
ATOM 1612 C CA . GLY A 1 212 ? 24.641 -3.531 11.094 1 96.62 212 GLY A CA 1
ATOM 1613 C C . GLY A 1 212 ? 23.156 -3.688 10.836 1 96.62 212 GLY A C 1
ATOM 1614 O O . GLY A 1 212 ? 22.359 -3.811 11.773 1 96.62 212 GLY A O 1
ATOM 1615 N N . PHE A 1 213 ? 22.766 -3.682 9.602 1 97.88 213 PHE A N 1
ATOM 1616 C CA . PHE A 1 213 ? 21.344 -3.869 9.281 1 97.88 213 PHE A CA 1
ATOM 1617 C C . PHE A 1 213 ? 20.953 -5.328 9.453 1 97.88 213 PHE A C 1
ATOM 1619 O O . PHE A 1 213 ? 21.688 -6.23 9.055 1 97.88 213 PHE A O 1
ATOM 1626 N N . MET A 1 214 ? 19.812 -5.531 10.07 1 97.69 214 MET A N 1
ATOM 1627 C CA . MET A 1 214 ? 19.219 -6.863 10.117 1 97.69 214 MET A CA 1
ATOM 1628 C C . MET A 1 214 ? 18.406 -7.141 8.859 1 97.69 214 MET A C 1
ATOM 1630 O O . MET A 1 214 ? 17.438 -6.434 8.57 1 97.69 214 MET A O 1
ATOM 1634 N N . ARG A 1 215 ? 18.828 -8.094 8.125 1 97.88 215 ARG A N 1
ATOM 1635 C CA . ARG A 1 215 ? 18.031 -8.539 6.98 1 97.88 215 ARG A CA 1
ATOM 1636 C C . ARG A 1 215 ? 16.906 -9.453 7.418 1 97.88 215 ARG A C 1
ATOM 1638 O O . ARG A 1 215 ? 17.141 -10.594 7.816 1 97.88 215 ARG A O 1
ATOM 1645 N N . LEU A 1 216 ? 15.695 -8.961 7.34 1 97.94 216 LEU A N 1
ATOM 1646 C CA . LEU A 1 216 ? 14.547 -9.664 7.898 1 97.94 216 LEU A CA 1
ATOM 1647 C C . LEU A 1 216 ? 13.469 -9.875 6.84 1 97.94 216 LEU A C 1
ATOM 1649 O O . LEU A 1 216 ? 13.227 -9 6.008 1 97.94 216 LEU A O 1
ATOM 1653 N N . SER A 1 217 ? 12.781 -10.984 6.918 1 97.38 217 SER A N 1
ATOM 1654 C CA . SER A 1 217 ? 11.703 -11.281 5.98 1 97.38 217 SER A CA 1
ATOM 1655 C C . SER A 1 217 ? 10.391 -10.672 6.441 1 97.38 217 SER A C 1
ATOM 1657 O O . SER A 1 217 ? 10.227 -10.352 7.621 1 97.38 217 SER A O 1
ATOM 1659 N N . MET A 1 218 ? 9.523 -10.453 5.484 1 97.19 218 MET A N 1
ATOM 1660 C CA . MET A 1 218 ? 8.141 -10.078 5.746 1 97.19 218 MET A CA 1
ATOM 1661 C C . MET A 1 218 ? 7.184 -11.156 5.234 1 97.19 218 MET A C 1
ATOM 1663 O O . MET A 1 218 ? 6.137 -10.844 4.668 1 97.19 218 MET A O 1
ATOM 1667 N N . GLY A 1 219 ? 7.605 -12.398 5.391 1 95 219 GLY A N 1
ATOM 1668 C CA . GLY A 1 219 ? 6.91 -13.539 4.816 1 95 219 GLY A CA 1
ATOM 1669 C C . GLY A 1 219 ? 7.594 -14.102 3.586 1 95 219 GLY A C 1
ATOM 1670 O O . GLY A 1 219 ? 8.648 -13.602 3.174 1 95 219 GLY A O 1
ATOM 1671 N N . SER A 1 220 ? 7.004 -15.102 2.979 1 92.69 220 SER A N 1
ATOM 1672 C CA . SER A 1 220 ? 7.66 -15.82 1.895 1 92.69 220 SER A CA 1
ATOM 1673 C C . SER A 1 220 ? 7.277 -15.25 0.535 1 92.69 220 SER A C 1
ATOM 1675 O O . SER A 1 220 ? 7.898 -15.57 -0.479 1 92.69 220 SER A O 1
ATOM 1677 N N . ARG A 1 221 ? 6.32 -14.406 0.505 1 94.5 221 ARG A N 1
ATOM 1678 C CA . ARG A 1 221 ? 5.773 -13.93 -0.76 1 94.5 221 ARG A CA 1
ATOM 1679 C C . ARG A 1 221 ? 6.531 -12.703 -1.256 1 94.5 221 ARG A C 1
ATOM 1681 O O . ARG A 1 221 ? 6.793 -11.773 -0.488 1 94.5 221 ARG A O 1
ATOM 1688 N N . ALA A 1 222 ? 6.898 -12.711 -2.484 1 94.69 222 ALA A N 1
ATOM 1689 C CA . ALA A 1 222 ? 7.539 -11.547 -3.096 1 94.69 222 ALA A CA 1
ATOM 1690 C C . ALA A 1 222 ? 6.531 -10.422 -3.32 1 94.69 222 ALA A C 1
ATOM 1692 O O . ALA A 1 222 ? 5.43 -10.656 -3.82 1 94.69 222 ALA A O 1
ATOM 1693 N N . LEU A 1 223 ? 6.926 -9.25 -2.965 1 96 223 LEU A N 1
ATO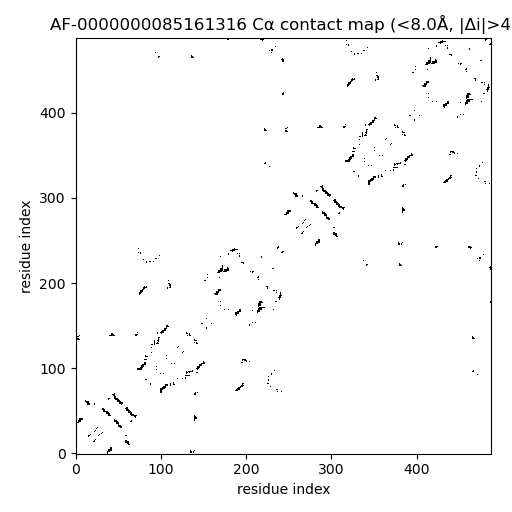M 1694 C CA . LEU A 1 223 ? 6.078 -8.078 -3.125 1 96 223 LEU A CA 1
ATOM 1695 C C . LEU A 1 223 ? 6.727 -7.066 -4.07 1 96 223 LEU A C 1
ATOM 1697 O O . LEU A 1 223 ? 7.949 -7.031 -4.199 1 96 223 LEU A O 1
ATOM 1701 N N . ARG A 1 224 ? 5.902 -6.305 -4.699 1 95.31 224 ARG A N 1
ATOM 1702 C CA . ARG A 1 224 ? 6.43 -5.141 -5.402 1 95.31 224 ARG A CA 1
ATOM 1703 C C . ARG A 1 224 ? 7.09 -4.168 -4.43 1 95.31 224 ARG A C 1
ATOM 1705 O O . ARG A 1 224 ? 6.707 -4.094 -3.262 1 95.31 224 ARG A O 1
ATOM 1712 N N . THR A 1 225 ? 7.977 -3.361 -4.93 1 96.25 225 THR A N 1
ATOM 1713 C CA . THR A 1 225 ? 8.758 -2.459 -4.09 1 96.25 225 THR A CA 1
ATOM 1714 C C . THR A 1 225 ? 7.844 -1.529 -3.301 1 96.25 225 THR A C 1
ATOM 1716 O O . THR A 1 225 ? 8.023 -1.354 -2.094 1 96.25 225 THR A O 1
ATOM 1719 N N . GLU A 1 226 ? 6.809 -0.95 -3.939 1 95.81 226 GLU A N 1
ATOM 1720 C CA . GLU A 1 226 ? 5.926 0.001 -3.268 1 95.81 226 GLU A CA 1
ATOM 1721 C C . GLU A 1 226 ? 5.109 -0.681 -2.176 1 95.81 226 GLU A C 1
ATOM 1723 O O . GLU A 1 226 ? 4.875 -0.101 -1.113 1 95.81 226 GLU A O 1
ATOM 1728 N N . THR A 1 227 ? 4.664 -1.943 -2.455 1 96.94 227 THR A N 1
ATOM 1729 C CA . THR A 1 227 ? 3.918 -2.699 -1.455 1 96.94 227 THR A CA 1
ATOM 1730 C C . THR A 1 227 ? 4.832 -3.141 -0.316 1 96.94 227 THR A C 1
ATOM 1732 O O . THR A 1 227 ? 4.445 -3.094 0.853 1 96.94 227 THR A O 1
ATOM 1735 N N . ALA A 1 228 ? 6.027 -3.549 -0.687 1 97.75 228 ALA A N 1
ATOM 1736 C CA . ALA A 1 228 ? 7.016 -3.941 0.313 1 97.75 228 ALA A CA 1
ATOM 1737 C C . ALA A 1 228 ? 7.352 -2.777 1.238 1 97.75 228 ALA A C 1
ATOM 1739 O O . ALA A 1 228 ? 7.512 -2.961 2.447 1 97.75 228 ALA A O 1
ATOM 1740 N N . CYS A 1 229 ? 7.5 -1.574 0.684 1 98.12 229 CYS A N 1
ATOM 1741 C CA . CYS A 1 229 ? 7.797 -0.389 1.48 1 98.12 229 CYS A CA 1
ATOM 1742 C C . CYS A 1 229 ? 6.695 -0.129 2.502 1 98.12 229 CYS A C 1
ATOM 1744 O O . CYS A 1 229 ? 6.977 0.058 3.688 1 98.12 229 CYS A O 1
ATOM 1746 N N . VAL A 1 230 ? 5.465 -0.147 2.033 1 98.31 230 VAL A N 1
ATOM 1747 C CA . VAL A 1 230 ? 4.34 0.108 2.926 1 98.31 230 VAL A CA 1
ATOM 1748 C C . VAL A 1 230 ? 4.27 -0.979 3.996 1 98.31 230 VAL A C 1
ATOM 1750 O O . VAL A 1 230 ? 4.113 -0.682 5.184 1 98.31 230 VAL A O 1
ATOM 1753 N N . ALA A 1 231 ? 4.441 -2.242 3.578 1 98.31 231 ALA A N 1
ATOM 1754 C CA . ALA A 1 231 ? 4.422 -3.361 4.516 1 98.31 231 ALA A CA 1
ATOM 1755 C C . ALA A 1 231 ? 5.512 -3.209 5.57 1 98.31 231 ALA A C 1
ATOM 1757 O O . ALA A 1 231 ? 5.254 -3.359 6.77 1 98.31 231 ALA A O 1
ATOM 1758 N N . ALA A 1 232 ? 6.703 -2.881 5.133 1 98.56 232 ALA A N 1
ATOM 1759 C CA . ALA A 1 232 ? 7.84 -2.732 6.039 1 98.56 232 ALA A CA 1
ATOM 1760 C C . ALA A 1 232 ? 7.621 -1.583 7.016 1 98.56 232 ALA A C 1
ATOM 1762 O O . ALA A 1 232 ? 7.922 -1.703 8.203 1 98.56 232 ALA A O 1
ATOM 1763 N N . VAL A 1 233 ? 7.102 -0.491 6.516 1 98.75 233 VAL A N 1
ATOM 1764 C CA . VAL A 1 233 ? 6.852 0.674 7.355 1 98.75 233 VAL A CA 1
ATOM 1765 C C . VAL A 1 233 ? 5.797 0.337 8.406 1 98.75 233 VAL A C 1
ATOM 1767 O O . VAL A 1 233 ? 5.957 0.663 9.586 1 98.75 233 VAL A O 1
ATOM 1770 N N . ILE A 1 234 ? 4.758 -0.377 8.008 1 98.5 234 ILE A N 1
ATOM 1771 C CA . ILE A 1 234 ? 3.686 -0.746 8.922 1 98.5 234 ILE A CA 1
ATOM 1772 C C . ILE A 1 234 ? 4.238 -1.633 10.031 1 98.5 234 ILE A C 1
ATOM 1774 O O . ILE A 1 234 ? 3.973 -1.397 11.219 1 98.5 234 ILE A O 1
ATOM 1778 N N . LEU A 1 235 ? 4.992 -2.625 9.656 1 98.12 235 LEU A N 1
ATOM 1779 C CA . LEU A 1 235 ? 5.574 -3.521 10.648 1 98.12 235 LEU A CA 1
ATOM 1780 C C . LEU A 1 235 ? 6.547 -2.771 11.547 1 98.12 235 LEU A C 1
ATOM 1782 O O . LEU A 1 235 ? 6.555 -2.977 12.766 1 98.12 235 LEU A O 1
ATOM 1786 N N . ALA A 1 236 ? 7.34 -1.898 10.992 1 98.12 236 ALA A N 1
ATOM 1787 C CA . ALA A 1 236 ? 8.289 -1.121 11.789 1 98.12 236 ALA A CA 1
ATOM 1788 C C . ALA A 1 236 ? 7.555 -0.202 12.758 1 98.12 236 ALA A C 1
ATOM 1790 O O . ALA A 1 236 ? 7.949 -0.078 13.922 1 98.12 236 ALA A O 1
ATOM 1791 N N . LEU A 1 237 ? 6.543 0.486 12.266 1 98.12 237 LEU A N 1
ATOM 1792 C CA . LEU A 1 237 ? 5.754 1.358 13.133 1 98.12 237 LEU A CA 1
ATOM 1793 C C . LEU A 1 237 ? 5.145 0.572 14.289 1 98.12 237 LEU A C 1
ATOM 1795 O O . LEU A 1 237 ? 5.078 1.068 15.414 1 98.12 237 LEU A O 1
ATOM 1799 N N . GLU A 1 238 ? 4.629 -0.654 13.961 1 97.31 238 GLU A N 1
ATOM 1800 C CA . GLU A 1 238 ? 4.117 -1.514 15.023 1 97.31 238 GLU A CA 1
ATOM 1801 C C . GLU A 1 238 ? 5.195 -1.813 16.062 1 97.31 238 GLU A C 1
ATOM 1803 O O . GLU A 1 238 ? 4.938 -1.762 17.266 1 97.31 238 GLU A O 1
ATOM 1808 N N . LYS A 1 239 ? 6.402 -2.08 15.609 1 96.38 239 LYS A N 1
ATOM 1809 C CA . LYS A 1 239 ? 7.488 -2.5 16.5 1 96.38 239 LYS A CA 1
ATOM 1810 C C . LYS A 1 239 ? 7.965 -1.343 17.359 1 96.38 239 LYS A C 1
ATOM 1812 O O . LYS A 1 239 ? 8.367 -1.548 18.516 1 96.38 239 LYS A O 1
ATOM 1817 N N . ILE A 1 240 ? 7.879 -0.148 16.922 1 96.69 240 ILE A N 1
ATOM 1818 C CA . ILE A 1 240 ? 8.359 0.978 17.719 1 96.69 240 ILE A CA 1
ATOM 1819 C C . ILE A 1 240 ? 7.203 1.571 18.516 1 96.69 240 ILE A C 1
ATOM 1821 O O . ILE A 1 240 ? 7.355 2.617 19.156 1 96.69 240 ILE A O 1
ATOM 1825 N N . GLY A 1 241 ? 6.02 0.975 18.391 1 96 241 GLY A N 1
ATOM 1826 C CA . GLY A 1 241 ? 4.895 1.316 19.25 1 96 241 GLY A CA 1
ATOM 1827 C C . GLY A 1 241 ? 4.09 2.496 18.734 1 96 241 GLY A C 1
ATOM 1828 O O . GLY A 1 241 ? 3.332 3.111 19.484 1 96 241 GLY A O 1
ATOM 1829 N N . ALA A 1 242 ? 4.23 2.787 17.469 1 96.19 242 ALA A N 1
ATOM 1830 C CA . ALA A 1 242 ? 3.623 4 16.922 1 96.19 242 ALA A CA 1
ATOM 1831 C C . ALA A 1 242 ? 2.17 3.756 16.531 1 96.19 242 ALA A C 1
ATOM 1833 O O . ALA A 1 242 ? 1.436 4.699 16.219 1 96.19 242 ALA A O 1
ATOM 1834 N N . LEU A 1 243 ? 1.715 2.469 16.5 1 96.25 243 LEU A N 1
ATOM 1835 C CA . LEU A 1 243 ? 0.361 2.15 16.062 1 96.25 243 LEU A CA 1
ATOM 1836 C C . LEU A 1 243 ? -0.543 1.858 17.25 1 96.25 243 LEU A C 1
ATOM 1838 O O . LEU A 1 243 ? -1.668 1.381 17.078 1 96.25 243 LEU A O 1
ATOM 1842 N N . ARG A 1 244 ? -0.066 2.125 18.453 1 89.25 244 ARG A N 1
ATOM 1843 C CA . ARG A 1 244 ? -0.812 1.821 19.672 1 89.25 244 ARG A CA 1
ATOM 1844 C C . ARG A 1 244 ? -1.584 3.043 20.172 1 89.25 244 ARG A C 1
ATOM 1846 O O . ARG A 1 244 ? -1.186 4.18 19.906 1 89.25 244 ARG A O 1
ATOM 1853 N N . MET B 1 1 ? 13.156 -15.195 -11.141 1 56.38 1 MET B N 1
ATOM 1854 C CA . MET B 1 1 ? 12.57 -15.914 -12.266 1 56.38 1 MET B CA 1
ATOM 1855 C C . MET B 1 1 ? 11.062 -15.672 -12.344 1 56.38 1 MET B C 1
ATOM 1857 O O . MET B 1 1 ? 10.367 -15.742 -11.328 1 56.38 1 MET B O 1
ATOM 1861 N N . ASN B 1 2 ? 10.578 -15.016 -13.508 1 79.56 2 ASN B N 1
ATOM 1862 C CA . ASN B 1 2 ? 9.195 -14.609 -13.742 1 79.56 2 ASN B CA 1
ATOM 1863 C C . ASN B 1 2 ? 8.281 -15.82 -13.906 1 79.56 2 ASN B C 1
ATOM 1865 O O . ASN B 1 2 ? 8.695 -16.859 -14.422 1 79.56 2 ASN B O 1
ATOM 1869 N N . LEU B 1 3 ? 7.375 -16.047 -13.047 1 93.94 3 LEU B N 1
ATOM 1870 C CA . LEU B 1 3 ? 6.348 -17.078 -13.109 1 93.94 3 LEU B CA 1
ATOM 1871 C C . LEU B 1 3 ? 5.379 -16.812 -14.258 1 93.94 3 LEU B C 1
ATOM 1873 O O . LEU B 1 3 ? 4.879 -15.695 -14.406 1 93.94 3 LEU B O 1
ATOM 1877 N N . ILE B 1 4 ? 5.281 -17.844 -15.172 1 96.38 4 ILE B N 1
ATOM 1878 C CA . ILE B 1 4 ? 4.312 -17.766 -16.266 1 96.38 4 ILE B CA 1
ATOM 1879 C C . ILE B 1 4 ? 3.113 -18.656 -15.938 1 96.38 4 ILE B C 1
ATOM 1881 O O . ILE B 1 4 ? 3.273 -19.828 -15.602 1 96.38 4 ILE B O 1
ATOM 1885 N N . LEU B 1 5 ? 1.939 -18.094 -16.062 1 97.06 5 LEU B N 1
ATOM 1886 C CA . LEU B 1 5 ? 0.736 -18.859 -15.742 1 97.06 5 LEU B CA 1
ATOM 1887 C C . LEU B 1 5 ? -0.004 -19.266 -17 1 97.06 5 LEU B C 1
ATOM 1889 O O . LEU B 1 5 ? -0.096 -18.5 -17.969 1 97.06 5 LEU B O 1
ATOM 1893 N N . PHE B 1 6 ? -0.558 -20.484 -16.922 1 96.56 6 PHE B N 1
ATOM 1894 C CA . PHE B 1 6 ? -1.333 -21.078 -18 1 96.56 6 PHE B CA 1
ATOM 1895 C C . PHE B 1 6 ? -2.721 -21.484 -17.531 1 96.56 6 PHE B C 1
ATOM 1897 O O . PHE B 1 6 ? -2.908 -21.797 -16.344 1 96.56 6 PHE B O 1
ATOM 1904 N N . LYS B 1 7 ? -3.615 -21.453 -18.469 1 95.5 7 LYS B N 1
ATOM 1905 C CA . LYS B 1 7 ? -4.91 -22.078 -18.203 1 95.5 7 LYS B CA 1
ATOM 1906 C C . LYS B 1 7 ? -4.875 -23.578 -18.516 1 95.5 7 LYS B C 1
ATOM 1908 O O . LYS B 1 7 ? -4.07 -24.031 -19.328 1 95.5 7 LYS B O 1
ATOM 1913 N N . GLN B 1 8 ? -5.789 -24.25 -17.891 1 93.88 8 GLN B N 1
ATOM 1914 C CA . GLN B 1 8 ? -5.855 -25.703 -18.078 1 93.88 8 GLN B CA 1
ATOM 1915 C C . GLN B 1 8 ? -6.023 -26.047 -19.562 1 93.88 8 GLN B C 1
ATOM 1917 O O . GLN B 1 8 ? -5.414 -27 -20.047 1 93.88 8 GLN B O 1
ATOM 1922 N N . GLU B 1 9 ? -6.723 -25.266 -20.266 1 93.75 9 GLU B N 1
ATOM 1923 C CA . GLU B 1 9 ? -7.047 -25.562 -21.656 1 93.75 9 GLU B CA 1
ATOM 1924 C C . GLU B 1 9 ? -5.848 -25.297 -22.562 1 93.75 9 GLU B C 1
ATOM 1926 O O . GLU B 1 9 ? -5.852 -25.703 -23.734 1 93.75 9 GLU B O 1
ATOM 1931 N N . GLU B 1 10 ? -4.871 -24.656 -22 1 93.62 10 GLU B N 1
ATOM 1932 C CA . GLU B 1 10 ? -3.707 -24.297 -22.797 1 93.62 10 GLU B CA 1
ATOM 1933 C C . GLU B 1 10 ? -2.646 -25.391 -22.766 1 93.62 10 GLU B C 1
ATOM 1935 O O . GLU B 1 10 ? -1.676 -25.344 -23.516 1 93.62 10 GLU B O 1
ATOM 1940 N N . LEU B 1 11 ? -2.857 -26.344 -21.969 1 91.94 11 LEU B N 1
ATOM 1941 C CA . LEU B 1 11 ? -1.877 -27.422 -21.828 1 91.94 11 LEU B CA 1
ATOM 1942 C C . LEU B 1 11 ? -1.681 -28.156 -23.156 1 91.94 11 LEU B C 1
ATOM 1944 O O . LEU B 1 11 ? -2.654 -28.531 -23.812 1 91.94 11 LEU B O 1
ATOM 1948 N N . GLY B 1 12 ? -0.427 -28.328 -23.438 1 90.38 12 GLY B N 1
ATOM 1949 C CA . GLY B 1 12 ? -0.101 -29.078 -24.625 1 90.38 12 GLY B CA 1
ATOM 1950 C C . GLY B 1 12 ? -0.153 -28.25 -25.891 1 90.38 12 GLY B C 1
ATOM 1951 O O . GLY B 1 12 ? 0.09 -28.75 -26.984 1 90.38 12 GLY B O 1
ATOM 1952 N N . LYS B 1 13 ? -0.526 -27.016 -25.766 1 93.19 13 LYS B N 1
ATOM 1953 C CA . LYS B 1 13 ? -0.599 -26.125 -26.922 1 93.19 13 LYS B CA 1
ATOM 1954 C C . LYS B 1 13 ? 0.578 -25.156 -26.938 1 93.19 13 LYS B C 1
ATOM 1956 O O . LYS B 1 13 ? 1.108 -24.797 -25.875 1 93.19 13 LYS B O 1
ATOM 1961 N N . PRO B 1 14 ? 0.962 -24.781 -28.156 1 95.12 14 PRO B N 1
ATOM 1962 C CA . PRO B 1 14 ? 2.004 -23.75 -28.219 1 95.12 14 PRO B CA 1
ATOM 1963 C C . PRO B 1 14 ? 1.498 -22.375 -27.797 1 95.12 14 PRO B C 1
ATOM 1965 O O . PRO B 1 14 ? 0.291 -22.125 -27.828 1 95.12 14 PRO B O 1
ATOM 1968 N N . LEU B 1 15 ? 2.438 -21.531 -27.344 1 95.75 15 LEU B N 1
ATOM 1969 C CA . LEU B 1 15 ? 2.121 -20.125 -27.125 1 95.75 15 LEU B CA 1
ATOM 1970 C C . LEU B 1 15 ? 2.277 -19.344 -28.422 1 95.75 15 LEU B C 1
ATOM 1972 O O . LEU B 1 15 ? 3.336 -19.375 -29.047 1 95.75 15 LEU B O 1
ATOM 1976 N N . PRO B 1 16 ? 1.236 -18.609 -28.766 1 95.81 16 PRO B N 1
ATOM 1977 C CA . PRO B 1 16 ? 1.337 -17.828 -30 1 95.81 16 PRO B CA 1
ATOM 1978 C C . PRO B 1 16 ? 2.385 -16.719 -29.906 1 95.81 16 PRO B C 1
ATOM 1980 O O . PRO B 1 16 ? 2.709 -16.25 -28.812 1 95.81 16 PRO B O 1
ATOM 1983 N N . LYS B 1 17 ? 2.871 -16.281 -31.078 1 93 17 LYS B N 1
ATOM 1984 C CA . LYS B 1 17 ? 3.914 -15.258 -31.172 1 93 17 LYS B CA 1
ATOM 1985 C C . LYS B 1 17 ? 3.492 -13.969 -30.484 1 93 17 LYS B C 1
ATOM 1987 O O . LYS B 1 17 ? 4.312 -13.305 -29.844 1 93 17 LYS B O 1
ATOM 1992 N N . ARG B 1 18 ? 2.205 -13.609 -30.516 1 92.38 18 ARG B N 1
ATOM 1993 C CA . ARG B 1 18 ? 1.752 -12.312 -30.031 1 92.38 18 ARG B CA 1
ATOM 1994 C C . ARG B 1 18 ? 1.326 -12.383 -28.578 1 92.38 18 ARG B C 1
ATOM 1996 O O . ARG B 1 18 ? 0.963 -11.367 -27.984 1 92.38 18 ARG B O 1
ATOM 2003 N N . ASP B 1 19 ? 1.403 -13.625 -28.094 1 94.69 19 ASP B N 1
ATOM 2004 C CA . ASP B 1 19 ? 1.092 -13.781 -26.672 1 94.69 19 ASP B CA 1
ATOM 2005 C C . ASP B 1 19 ? 2.082 -13.016 -25.797 1 94.69 19 ASP B C 1
ATOM 2007 O O . ASP B 1 19 ? 3.293 -13.086 -26.016 1 94.69 19 ASP B O 1
ATOM 2011 N N . ASP B 1 20 ? 1.506 -12.258 -24.828 1 92.12 20 ASP B N 1
ATOM 2012 C CA . ASP B 1 20 ? 2.344 -11.469 -23.938 1 92.12 20 ASP B CA 1
ATOM 2013 C C . ASP B 1 20 ? 3.395 -12.336 -23.25 1 92.12 20 ASP B C 1
ATOM 2015 O O . ASP B 1 20 ? 4.512 -11.883 -23 1 92.12 20 ASP B O 1
ATOM 2019 N N . ARG B 1 21 ? 3.084 -13.5 -22.891 1 94.38 21 ARG B N 1
ATOM 2020 C CA . ARG B 1 21 ? 4.004 -14.43 -22.25 1 94.38 21 ARG B CA 1
ATOM 2021 C C . ARG B 1 21 ? 5.16 -14.797 -23.172 1 94.38 21 ARG B C 1
ATOM 2023 O O . ARG B 1 21 ? 6.309 -14.875 -22.734 1 94.38 21 ARG B O 1
ATOM 2030 N N . THR B 1 22 ? 4.836 -15.016 -24.422 1 94.69 22 THR B N 1
ATOM 2031 C CA . THR B 1 22 ? 5.871 -15.266 -25.406 1 94.69 22 THR B CA 1
ATOM 2032 C C . THR B 1 22 ? 6.816 -14.078 -25.516 1 94.69 22 THR B C 1
ATOM 2034 O O . THR B 1 22 ? 8.039 -14.234 -25.469 1 94.69 22 THR B O 1
ATOM 2037 N N . ILE B 1 23 ? 6.234 -12.977 -25.656 1 93.56 23 ILE B N 1
ATOM 2038 C CA . ILE B 1 23 ? 7.016 -11.75 -25.766 1 93.56 23 ILE B CA 1
ATOM 2039 C C . ILE B 1 23 ? 7.898 -11.586 -24.531 1 93.56 23 ILE B C 1
ATOM 2041 O O . ILE B 1 23 ? 9.086 -11.289 -24.641 1 93.56 23 ILE B O 1
ATOM 2045 N N . HIS B 1 24 ? 7.305 -11.812 -23.422 1 93.38 24 HIS B N 1
ATOM 2046 C CA . HIS B 1 24 ? 8.055 -11.703 -22.188 1 93.38 24 HIS B CA 1
ATOM 2047 C C . HIS B 1 24 ? 9.211 -12.695 -22.141 1 93.38 24 HIS B C 1
ATOM 2049 O O . HIS B 1 24 ? 10.344 -12.32 -21.828 1 93.38 24 HIS B O 1
ATOM 2055 N N . LEU B 1 25 ? 9.023 -13.891 -22.484 1 94.31 25 LEU B N 1
ATOM 2056 C CA . LEU B 1 25 ? 10.023 -14.945 -22.422 1 94.31 25 LEU B CA 1
ATOM 2057 C C . LEU B 1 25 ? 11.148 -14.695 -23.422 1 94.31 25 LEU B C 1
ATOM 2059 O O . LEU B 1 25 ? 12.328 -14.758 -23.078 1 94.31 25 LEU B O 1
ATOM 2063 N N . VAL B 1 26 ? 10.742 -14.336 -24.594 1 92.88 26 VAL B N 1
ATOM 2064 C CA . VAL B 1 26 ? 11.711 -14.312 -25.688 1 92.88 26 VAL B CA 1
ATOM 2065 C C . VAL B 1 26 ? 12.344 -12.922 -25.797 1 92.88 26 VAL B C 1
ATOM 2067 O O . VAL B 1 26 ? 13.562 -12.789 -25.875 1 92.88 26 VAL B O 1
ATOM 2070 N N . LYS B 1 27 ? 11.602 -11.906 -25.688 1 91.44 27 LYS B N 1
ATOM 2071 C CA . LYS B 1 27 ? 12.102 -10.562 -25.953 1 91.44 27 LYS B CA 1
ATOM 2072 C C . LYS B 1 27 ? 12.602 -9.898 -24.672 1 91.44 27 LYS B C 1
ATOM 2074 O O . LYS B 1 27 ? 13.531 -9.094 -24.703 1 91.44 27 LYS B O 1
ATOM 2079 N N . VAL B 1 28 ? 12.039 -10.273 -23.609 1 88.88 28 VAL B N 1
ATOM 2080 C CA . VAL B 1 28 ? 12.391 -9.586 -22.375 1 88.88 28 VAL B CA 1
ATOM 2081 C C . VAL B 1 28 ? 13.391 -10.43 -21.578 1 88.88 28 VAL B C 1
ATOM 2083 O O . VAL B 1 28 ? 14.422 -9.914 -21.141 1 88.88 28 VAL B O 1
ATOM 2086 N N . LEU B 1 29 ? 13.125 -11.68 -21.469 1 90.81 29 LEU B N 1
ATOM 2087 C CA . LEU B 1 29 ? 13.984 -12.555 -20.672 1 90.81 29 LEU B CA 1
ATOM 2088 C C . LEU B 1 29 ? 15.023 -13.234 -21.562 1 90.81 29 LEU B C 1
ATOM 2090 O O . LEU B 1 29 ? 15.922 -13.906 -21.047 1 90.81 29 LEU B O 1
ATOM 2094 N N . HIS B 1 30 ? 14.875 -13.109 -22.875 1 93.94 30 HIS B N 1
ATOM 2095 C CA . HIS B 1 30 ? 15.82 -13.609 -23.859 1 93.94 30 HIS B CA 1
ATOM 2096 C C . HIS B 1 30 ? 16.016 -15.117 -23.734 1 93.94 30 HIS B C 1
ATOM 2098 O O . HIS B 1 30 ? 17.141 -15.609 -23.812 1 93.94 30 HIS B O 1
ATOM 2104 N N . LYS B 1 31 ? 14.984 -15.773 -23.453 1 94.94 31 LYS B N 1
ATOM 2105 C CA . LYS B 1 31 ? 15.031 -17.234 -23.375 1 94.94 31 LYS B CA 1
ATOM 2106 C C . LYS B 1 31 ? 15.078 -17.859 -24.75 1 94.94 31 LYS B C 1
ATOM 2108 O O . LYS B 1 31 ? 14.469 -17.344 -25.703 1 94.94 31 LYS B O 1
ATOM 2113 N N . ALA B 1 32 ? 15.797 -18.984 -24.828 1 95.62 32 ALA B N 1
ATOM 2114 C CA . ALA B 1 32 ? 15.938 -19.75 -26.062 1 95.62 32 ALA B CA 1
ATOM 2115 C C . ALA B 1 32 ? 15.438 -21.188 -25.891 1 95.62 32 ALA B C 1
ATOM 2117 O O . ALA B 1 32 ? 15.039 -21.578 -24.781 1 95.62 32 ALA B O 1
ATOM 2118 N N . ALA B 1 33 ? 15.391 -21.875 -27.078 1 96.62 33 ALA B N 1
ATOM 2119 C CA . ALA B 1 33 ? 15.039 -23.297 -27 1 96.62 33 ALA B CA 1
ATOM 2120 C C . ALA B 1 33 ? 15.938 -24.031 -26.016 1 96.62 33 ALA B C 1
ATOM 2122 O O . ALA B 1 33 ? 17.156 -23.844 -26.016 1 96.62 33 ALA B O 1
ATOM 2123 N N . GLY B 1 34 ? 15.281 -24.828 -25.156 1 96.94 34 GLY B N 1
ATOM 2124 C CA . GLY B 1 34 ? 16.016 -25.562 -24.141 1 96.94 34 GLY B CA 1
ATOM 2125 C C . GLY B 1 34 ? 16.016 -24.891 -22.781 1 96.94 34 GLY B C 1
ATOM 2126 O O . GLY B 1 34 ? 16.219 -25.531 -21.75 1 96.94 34 GLY B O 1
ATOM 2127 N N . ASP B 1 35 ? 15.773 -23.594 -22.719 1 96.62 35 ASP B N 1
ATOM 2128 C CA . ASP B 1 35 ? 15.773 -22.859 -21.469 1 96.62 35 ASP B CA 1
ATOM 2129 C C . ASP B 1 35 ? 14.516 -23.141 -20.656 1 96.62 35 ASP B C 1
ATOM 2131 O O . ASP B 1 35 ? 13.469 -23.484 -21.219 1 96.62 35 ASP B O 1
ATOM 2135 N N . THR B 1 36 ? 14.664 -23.047 -19.344 1 96.75 36 THR B N 1
ATOM 2136 C CA . THR B 1 36 ? 13.555 -23.297 -18.422 1 96.75 36 THR B CA 1
ATOM 2137 C C . THR B 1 36 ? 13.055 -21.984 -17.812 1 96.75 36 THR B C 1
ATOM 2139 O O . THR B 1 36 ? 13.734 -20.969 -17.891 1 96.75 36 THR B O 1
ATOM 2142 N N . PHE B 1 37 ? 11.859 -21.984 -17.375 1 95.62 37 PHE B N 1
ATOM 2143 C CA . PHE B 1 37 ? 11.25 -20.844 -16.688 1 95.62 37 PHE B CA 1
ATOM 2144 C C . PHE B 1 37 ? 10.227 -21.328 -15.664 1 95.62 37 PHE B C 1
ATOM 2146 O O . PHE B 1 37 ? 9.781 -22.484 -15.719 1 95.62 37 PHE B O 1
ATOM 2153 N N . GLY B 1 38 ? 9.914 -20.562 -14.672 1 96.38 38 GLY B N 1
ATOM 2154 C CA . GLY B 1 38 ? 8.844 -20.891 -13.742 1 96.38 38 GLY B CA 1
ATOM 2155 C C . GLY B 1 38 ? 7.477 -20.906 -14.391 1 96.38 38 GLY B C 1
ATOM 2156 O O . GLY B 1 38 ? 7.152 -20.016 -15.188 1 96.38 38 GLY B O 1
ATOM 2157 N N . ALA B 1 39 ? 6.73 -21.906 -14.07 1 97 39 ALA B N 1
ATOM 2158 C CA . ALA B 1 39 ? 5.43 -22.062 -14.719 1 97 39 ALA B CA 1
ATOM 2159 C C . ALA B 1 39 ? 4.395 -22.609 -13.742 1 97 39 ALA B C 1
ATOM 2161 O O . ALA B 1 39 ? 4.754 -23.234 -12.734 1 97 39 ALA B O 1
ATOM 2162 N N . GLY B 1 40 ? 3.174 -22.359 -14.039 1 97.38 40 GLY B N 1
ATOM 2163 C CA . GLY B 1 40 ? 2.072 -22.906 -13.273 1 97.38 40 GLY B CA 1
ATOM 2164 C C . GLY B 1 40 ? 0.742 -22.844 -13.992 1 97.38 40 GLY B C 1
ATOM 2165 O O . GLY B 1 40 ? 0.615 -22.141 -15 1 97.38 40 GLY B O 1
ATOM 2166 N N . ILE B 1 41 ? -0.189 -23.656 -13.469 1 97.38 41 ILE B N 1
ATOM 2167 C CA . ILE B 1 41 ? -1.563 -23.594 -13.953 1 97.38 41 ILE B CA 1
ATOM 2168 C C . ILE B 1 41 ? -2.4 -22.703 -13.039 1 97.38 41 ILE B C 1
ATOM 2170 O O . ILE B 1 41 ? -2.291 -22.797 -11.812 1 97.38 41 ILE B O 1
ATOM 2174 N N . LEU B 1 42 ? -3.195 -21.844 -13.695 1 96.94 42 LEU B N 1
ATOM 2175 C CA . LEU B 1 42 ? -4.09 -20.984 -12.922 1 96.94 42 LEU B CA 1
ATOM 2176 C C . LEU B 1 42 ? -4.957 -21.812 -11.984 1 96.94 42 LEU B C 1
ATOM 2178 O O . LEU B 1 42 ? -5.719 -22.672 -12.43 1 96.94 42 LEU B O 1
ATOM 2182 N N . ASN B 1 43 ? -4.816 -21.484 -10.656 1 96.94 43 ASN B N 1
ATOM 2183 C CA . ASN B 1 43 ? -5.512 -22.203 -9.594 1 96.94 43 ASN B CA 1
ATOM 2184 C C . ASN B 1 43 ? -5.125 -23.672 -9.562 1 96.94 43 ASN B C 1
ATOM 2186 O O . ASN B 1 43 ? -5.945 -24.531 -9.219 1 96.94 43 ASN B O 1
ATOM 2190 N N . GLY B 1 44 ? -3.92 -23.938 -10 1 97.06 44 GLY B N 1
ATOM 2191 C CA . GLY B 1 44 ? -3.422 -25.297 -10.07 1 97.06 44 GLY B CA 1
ATOM 2192 C C . GLY B 1 44 ? -1.964 -25.422 -9.672 1 97.06 44 GLY B C 1
ATOM 2193 O O . GLY B 1 44 ? -1.424 -24.547 -8.992 1 97.06 44 GLY B O 1
ATOM 2194 N N . PRO B 1 45 ? -1.323 -26.531 -10.039 1 96.88 45 PRO B N 1
ATOM 2195 C CA . PRO B 1 45 ? 0.048 -26.828 -9.609 1 96.88 45 PRO B CA 1
ATOM 2196 C C . PRO B 1 45 ? 1.071 -25.875 -10.242 1 96.88 45 PRO B C 1
ATOM 2198 O O . PRO B 1 45 ? 0.761 -25.188 -11.219 1 96.88 45 PRO B O 1
ATOM 2201 N N . LEU B 1 46 ? 2.203 -25.812 -9.555 1 96.81 46 LEU B N 1
ATOM 2202 C CA . LEU B 1 46 ? 3.291 -24.984 -10.07 1 96.81 46 LEU B CA 1
ATOM 2203 C C . LEU B 1 46 ? 4.559 -25.812 -10.258 1 96.81 46 LEU B C 1
ATOM 2205 O O . LEU B 1 46 ? 4.645 -26.953 -9.773 1 96.81 46 LEU B O 1
ATOM 2209 N N . GLY B 1 47 ? 5.48 -25.312 -11.062 1 96.5 47 GLY B N 1
ATOM 2210 C CA . GLY B 1 47 ? 6.75 -25.969 -11.375 1 96.5 47 GLY B CA 1
ATOM 2211 C C . GLY B 1 47 ? 7.547 -25.234 -12.43 1 96.5 47 GLY B C 1
ATOM 2212 O O . GLY B 1 47 ? 7.742 -24.016 -12.336 1 96.5 47 GLY B O 1
ATOM 2213 N N . GLN B 1 48 ? 8.008 -26.078 -13.422 1 97 48 GLN B N 1
ATOM 2214 C CA . GLN B 1 48 ? 8.875 -25.5 -14.445 1 97 48 GLN B CA 1
ATOM 2215 C C . GLN B 1 48 ? 8.312 -25.734 -15.844 1 97 48 GLN B C 1
ATOM 2217 O O . GLN B 1 48 ? 7.633 -26.719 -16.078 1 97 48 GLN B O 1
ATOM 2222 N N . GLY B 1 49 ? 8.539 -24.75 -16.656 1 96.06 49 GLY B N 1
ATOM 2223 C CA . GLY B 1 49 ? 8.359 -24.875 -18.094 1 96.06 49 GLY B CA 1
ATOM 2224 C C . GLY B 1 49 ? 9.664 -24.875 -18.859 1 96.06 49 GLY B C 1
ATOM 2225 O O . GLY B 1 49 ? 10.672 -24.375 -18.375 1 96.06 49 GLY B O 1
ATOM 2226 N N . ARG B 1 50 ? 9.609 -25.453 -20 1 96.62 50 ARG B N 1
ATOM 2227 C CA . ARG B 1 50 ? 10.758 -25.484 -20.891 1 96.62 50 ARG B CA 1
ATOM 2228 C C . ARG B 1 50 ? 10.352 -25.125 -22.312 1 96.62 50 ARG B C 1
ATOM 2230 O O . ARG B 1 50 ? 9.32 -25.609 -22.812 1 96.62 50 ARG B O 1
ATOM 2237 N N . ILE B 1 51 ? 11.156 -24.266 -22.875 1 97 51 ILE B N 1
ATOM 2238 C CA . ILE B 1 51 ? 10.938 -23.984 -24.281 1 97 51 ILE B CA 1
ATOM 2239 C C . ILE B 1 51 ? 11.516 -25.109 -25.141 1 97 51 ILE B C 1
ATOM 2241 O O . ILE B 1 51 ? 12.734 -25.312 -25.141 1 97 51 ILE B O 1
ATOM 2245 N N . LEU B 1 52 ? 10.664 -25.766 -25.797 1 97.19 52 LEU B N 1
ATOM 2246 C CA . LEU B 1 52 ? 11.109 -26.875 -26.625 1 97.19 52 LEU B CA 1
ATOM 2247 C C . LEU B 1 52 ? 11.633 -26.359 -27.969 1 97.19 52 LEU B C 1
ATOM 2249 O O . LEU B 1 52 ? 12.672 -26.812 -28.453 1 97.19 52 LEU B O 1
ATOM 2253 N N . SER B 1 53 ? 10.898 -25.484 -28.578 1 96.56 53 SER B N 1
ATO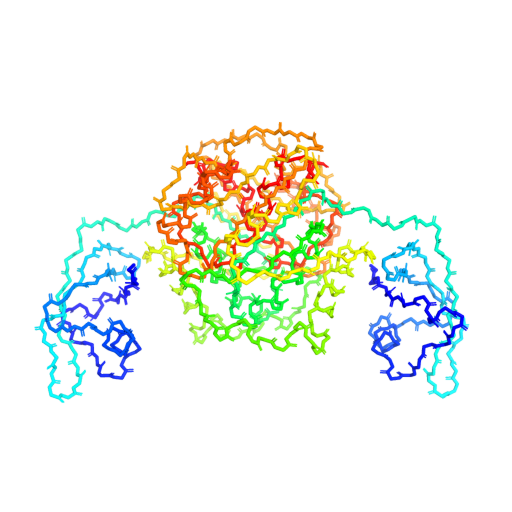M 2254 C CA . SER B 1 53 ? 11.289 -24.922 -29.859 1 96.56 53 SER B CA 1
ATOM 2255 C C . SER B 1 53 ? 10.602 -23.578 -30.109 1 96.56 53 SER B C 1
ATOM 2257 O O . SER B 1 53 ? 9.555 -23.297 -29.531 1 96.56 53 SER B O 1
ATOM 2259 N N . ILE B 1 54 ? 11.281 -22.812 -30.812 1 94.69 54 ILE B N 1
ATOM 2260 C CA . ILE B 1 54 ? 10.703 -21.594 -31.359 1 94.69 54 ILE B CA 1
ATOM 2261 C C . ILE B 1 54 ? 10.391 -21.797 -32.844 1 94.69 54 ILE B C 1
ATOM 2263 O O . ILE B 1 54 ? 11.297 -21.984 -33.656 1 94.69 54 ILE B O 1
ATOM 2267 N N . GLU B 1 55 ? 9.148 -21.672 -33.156 1 93.94 55 GLU B N 1
ATOM 2268 C CA . GLU B 1 55 ? 8.68 -22.016 -34.5 1 93.94 55 GLU B CA 1
ATOM 2269 C C . GLU B 1 55 ? 8.883 -20.859 -35.469 1 93.94 55 GLU B C 1
ATOM 2271 O O . GLU B 1 55 ? 9.031 -19.703 -35.062 1 93.94 55 GLU B O 1
ATOM 2276 N N . PRO B 1 56 ? 8.812 -21.141 -36.75 1 93.5 56 PRO B N 1
ATOM 2277 C CA . PRO B 1 56 ? 9.016 -20.094 -37.75 1 93.5 56 PRO B CA 1
ATOM 2278 C C . PRO B 1 56 ? 7.98 -18.969 -37.656 1 93.5 56 PRO B C 1
ATOM 2280 O O . PRO B 1 56 ? 8.289 -17.812 -38 1 93.5 56 PRO B O 1
ATOM 2283 N N . ASP B 1 57 ? 6.766 -19.328 -37.219 1 93.75 57 ASP B N 1
ATOM 2284 C CA . ASP B 1 57 ? 5.715 -18.312 -37.125 1 93.75 57 ASP B CA 1
ATOM 2285 C C . ASP B 1 57 ? 5.844 -17.484 -35.844 1 93.75 57 ASP B C 1
ATOM 2287 O O . ASP B 1 57 ? 5.031 -16.594 -35.594 1 93.75 57 ASP B O 1
ATOM 2291 N N . GLY B 1 58 ? 6.789 -17.812 -35.094 1 91.88 58 GLY B N 1
ATOM 2292 C CA . GLY B 1 58 ? 7.047 -17.062 -33.875 1 91.88 58 GLY B CA 1
ATOM 2293 C C . GLY B 1 58 ? 6.43 -17.703 -32.625 1 91.88 58 GLY B C 1
ATOM 2294 O O . GLY B 1 58 ? 6.703 -17.266 -31.516 1 91.88 58 GLY B O 1
ATOM 2295 N N . SER B 1 59 ? 5.625 -18.719 -32.844 1 95.69 59 SER B N 1
ATOM 2296 C CA . SER B 1 59 ? 5.062 -19.422 -31.719 1 95.69 59 SER B CA 1
ATOM 2297 C C . SER B 1 59 ? 6.117 -20.281 -31.016 1 95.69 59 SER B C 1
ATOM 2299 O O . SER B 1 59 ? 7.152 -20.594 -31.609 1 95.69 59 SER B O 1
ATOM 2301 N N . ILE B 1 60 ? 5.816 -20.578 -29.75 1 96.38 60 ILE B N 1
ATOM 2302 C CA . ILE B 1 60 ? 6.805 -21.375 -29.031 1 96.38 60 ILE B CA 1
ATOM 2303 C C . ILE B 1 60 ? 6.137 -22.625 -28.453 1 96.38 60 ILE B C 1
ATOM 2305 O O . ILE B 1 60 ? 5.031 -22.547 -27.922 1 96.38 60 ILE B O 1
ATOM 2309 N N . GLN B 1 61 ? 6.816 -23.75 -28.672 1 96.81 61 GLN B N 1
ATOM 2310 C CA . GLN B 1 61 ? 6.402 -25 -28.047 1 96.81 61 GLN B CA 1
ATOM 2311 C C . GLN B 1 61 ? 6.965 -25.125 -26.641 1 96.81 61 GLN B C 1
ATOM 2313 O O . GLN B 1 61 ? 8.156 -24.891 -26.422 1 96.81 61 GLN B O 1
ATOM 2318 N N . ILE B 1 62 ? 6.07 -25.469 -25.734 1 96.31 62 ILE B N 1
ATOM 2319 C CA . ILE B 1 62 ? 6.496 -25.5 -24.344 1 96.31 62 ILE B CA 1
ATOM 2320 C C . ILE B 1 62 ? 6.121 -26.844 -23.719 1 96.31 62 ILE B C 1
ATOM 2322 O O . ILE B 1 62 ? 5.145 -27.484 -24.141 1 96.31 62 ILE B O 1
ATOM 2326 N N . GLU B 1 63 ? 6.945 -27.328 -22.859 1 96.38 63 GLU B N 1
ATOM 2327 C CA . GLU B 1 63 ? 6.68 -28.469 -22 1 96.38 63 GLU B CA 1
ATOM 2328 C C . GLU B 1 63 ? 6.625 -28.062 -20.531 1 96.38 63 GLU B C 1
ATOM 2330 O O . GLU B 1 63 ? 7.504 -27.359 -20.047 1 96.38 63 GLU B O 1
ATOM 2335 N N . LEU B 1 64 ? 5.547 -28.469 -19.859 1 96.19 64 LEU B N 1
ATOM 2336 C CA . LEU B 1 64 ? 5.359 -28.094 -18.453 1 96.19 64 LEU B CA 1
ATOM 2337 C C . LEU B 1 64 ? 5.598 -29.297 -17.547 1 96.19 64 LEU B C 1
ATOM 2339 O O . LEU B 1 64 ? 5.121 -30.391 -17.812 1 96.19 64 LEU B O 1
ATOM 2343 N N . GLN B 1 65 ? 6.402 -29.141 -16.625 1 96.62 65 GLN B N 1
ATOM 2344 C CA . GLN B 1 65 ? 6.598 -30.078 -15.516 1 96.62 65 GLN B CA 1
ATOM 2345 C C . GLN B 1 65 ? 6.176 -29.438 -14.195 1 96.62 65 GLN B C 1
ATOM 2347 O O . GLN B 1 65 ? 6.961 -28.734 -13.562 1 96.62 65 GLN B O 1
ATOM 2352 N N . LEU B 1 66 ? 4.996 -29.766 -13.789 1 96.5 66 LEU B N 1
ATOM 2353 C CA . LEU B 1 66 ? 4.371 -29.125 -12.641 1 96.5 66 LEU B CA 1
ATOM 2354 C C . LEU B 1 66 ? 4.254 -30.094 -11.477 1 96.5 66 LEU B C 1
ATOM 2356 O O . LEU B 1 66 ? 3.246 -30.797 -11.344 1 96.5 66 LEU B O 1
ATOM 2360 N N . ASP B 1 67 ? 5.25 -30.078 -10.633 1 96.5 67 ASP B N 1
ATOM 2361 C CA . ASP B 1 67 ? 5.383 -31.141 -9.633 1 96.5 67 ASP B CA 1
ATOM 2362 C C . ASP B 1 67 ? 5.047 -30.609 -8.234 1 96.5 67 ASP B C 1
ATOM 2364 O O . ASP B 1 67 ? 5.219 -31.328 -7.246 1 96.5 67 ASP B O 1
ATOM 2368 N N . LYS B 1 68 ? 4.652 -29.406 -8.062 1 96.94 68 LYS B N 1
ATOM 2369 C CA . LYS B 1 68 ? 4.266 -28.828 -6.777 1 96.94 68 LYS B CA 1
ATOM 2370 C C . LYS B 1 68 ? 2.777 -28.484 -6.754 1 96.94 68 LYS B C 1
ATOM 2372 O O . LYS B 1 68 ? 2.23 -27.984 -7.738 1 96.94 68 LYS B O 1
ATOM 2377 N N . PRO B 1 69 ? 2.154 -28.766 -5.664 1 97 69 PRO B N 1
ATOM 2378 C CA . PRO B 1 69 ? 0.73 -28.438 -5.57 1 97 69 PRO B CA 1
ATOM 2379 C C . PRO B 1 69 ? 0.47 -26.938 -5.605 1 97 69 PRO B C 1
ATOM 2381 O O . PRO B 1 69 ? 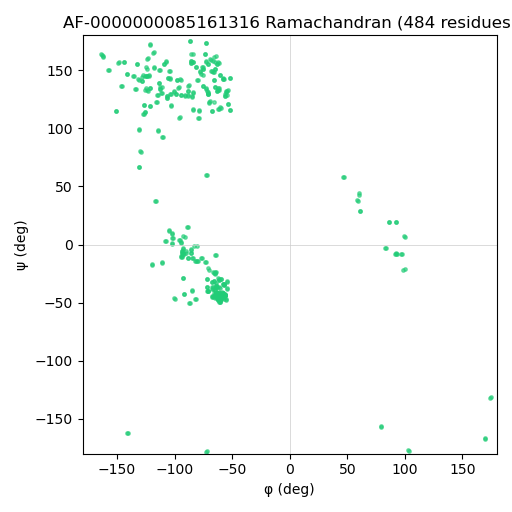1.394 -26.141 -5.41 1 97 69 PRO B O 1
ATOM 2384 N N . ALA B 1 70 ? -0.752 -26.609 -5.902 1 96.12 70 ALA B N 1
ATOM 2385 C CA . ALA B 1 70 ? -1.157 -25.203 -5.848 1 96.12 70 ALA B CA 1
ATOM 2386 C C . ALA B 1 70 ? -0.87 -24.609 -4.473 1 96.12 70 ALA B C 1
ATOM 2388 O O . ALA B 1 70 ? -1.164 -25.219 -3.447 1 96.12 70 ALA B O 1
ATOM 2389 N N . PRO B 1 71 ? -0.23 -23.438 -4.469 1 94.62 71 PRO B N 1
ATOM 2390 C CA . PRO B 1 71 ? 0.018 -22.797 -3.172 1 94.62 71 PRO B CA 1
ATOM 2391 C C . PRO B 1 71 ? -1.269 -22.484 -2.412 1 94.62 71 PRO B C 1
ATOM 2393 O O . PRO B 1 71 ? -2.289 -22.172 -3.027 1 94.62 71 PRO B O 1
ATOM 2396 N N . ARG B 1 72 ? -1.168 -22.594 -1.109 1 93.75 72 ARG B N 1
ATOM 2397 C CA . ARG B 1 72 ? -2.309 -22.234 -0.27 1 93.75 72 ARG B CA 1
ATOM 2398 C C . ARG B 1 72 ? -2.297 -20.75 0.078 1 93.75 72 ARG B C 1
ATOM 2400 O O . ARG B 1 72 ? -1.243 -20.188 0.387 1 93.75 72 ARG B O 1
ATOM 2407 N N . ARG B 1 73 ? -3.426 -20.219 -0.012 1 96.44 73 ARG B N 1
ATOM 2408 C CA . ARG B 1 73 ? -3.549 -18.828 0.395 1 96.44 73 ARG B CA 1
ATOM 2409 C C . ARG B 1 73 ? -3.742 -18.703 1.903 1 96.44 73 ARG B C 1
ATOM 2411 O O . ARG B 1 73 ? -4.125 -19.672 2.561 1 96.44 73 ARG B O 1
ATOM 2418 N N . HIS B 1 74 ? -3.393 -17.531 2.459 1 96.94 74 HIS B N 1
ATOM 2419 C CA . HIS B 1 74 ? -3.607 -17.312 3.883 1 96.94 74 HIS B CA 1
ATOM 2420 C C . HIS B 1 74 ? -5.094 -17.297 4.219 1 96.94 74 HIS B C 1
ATOM 2422 O O . HIS B 1 74 ? -5.91 -16.812 3.424 1 96.94 74 HIS B O 1
ATOM 2428 N N . PRO B 1 75 ? -5.418 -17.859 5.344 1 96.69 75 PRO B N 1
ATOM 2429 C CA . PRO B 1 75 ? -6.828 -17.828 5.742 1 96.69 75 PRO B CA 1
ATOM 2430 C C . PRO B 1 75 ? -7.285 -16.453 6.195 1 96.69 75 PRO B C 1
ATOM 2432 O O . PRO B 1 75 ? -7.715 -16.281 7.34 1 96.69 75 PRO B O 1
ATOM 2435 N N . LEU B 1 76 ? -7.199 -15.508 5.348 1 97.75 76 LEU B N 1
ATOM 2436 C CA . LEU B 1 76 ? -7.574 -14.117 5.574 1 97.75 76 LEU B CA 1
ATOM 2437 C C . LEU B 1 76 ? -8.539 -13.625 4.5 1 97.75 76 LEU B C 1
ATOM 2439 O O . LEU B 1 76 ? -8.188 -13.578 3.318 1 97.75 76 LEU B O 1
ATOM 2443 N N . ARG B 1 77 ? -9.734 -13.375 4.891 1 98.38 77 ARG B N 1
ATOM 2444 C CA . ARG B 1 77 ? -10.758 -12.758 4.051 1 98.38 77 ARG B CA 1
ATOM 2445 C C . ARG B 1 77 ? -10.789 -11.242 4.262 1 98.38 77 ARG B C 1
ATOM 2447 O O . ARG B 1 77 ? -10.82 -10.773 5.398 1 98.38 77 ARG B O 1
ATOM 2454 N N . THR B 1 78 ? -10.734 -10.523 3.189 1 98.69 78 THR B N 1
ATOM 2455 C CA . THR B 1 78 ? -10.695 -9.07 3.283 1 98.69 78 THR B CA 1
ATOM 2456 C C . THR B 1 78 ? -11.875 -8.445 2.547 1 98.69 78 THR B C 1
ATOM 2458 O O . THR B 1 78 ? -12.047 -8.656 1.344 1 98.69 78 THR B O 1
ATOM 2461 N N . ALA B 1 79 ? -12.688 -7.738 3.281 1 98.81 79 ALA B N 1
ATOM 2462 C CA . ALA B 1 79 ? -13.789 -6.965 2.703 1 98.81 79 ALA B CA 1
ATOM 2463 C C . ALA B 1 79 ? -13.445 -5.477 2.67 1 98.81 79 ALA B C 1
ATOM 2465 O O . ALA B 1 79 ? -12.828 -4.953 3.6 1 98.81 79 ALA B O 1
ATOM 2466 N N . VAL B 1 80 ? -13.867 -4.797 1.602 1 98.75 80 VAL B N 1
ATOM 2467 C CA . VAL B 1 80 ? -13.547 -3.379 1.479 1 98.75 80 VAL B CA 1
ATOM 2468 C C . VAL B 1 80 ? -14.695 -2.646 0.785 1 98.75 80 VAL B C 1
ATOM 2470 O O . VAL B 1 80 ? -15.297 -3.172 -0.153 1 98.75 80 VAL B O 1
ATOM 2473 N N . GLY B 1 81 ? -15.07 -1.449 1.313 1 98.5 81 GLY B N 1
ATOM 2474 C CA . GLY B 1 81 ? -15.945 -0.59 0.533 1 98.5 81 GLY B CA 1
ATOM 2475 C C . GLY B 1 81 ? -15.375 -0.229 -0.825 1 98.5 81 GLY B C 1
ATOM 2476 O O . GLY B 1 81 ? -14.172 0.019 -0.951 1 98.5 81 GLY B O 1
ATOM 2477 N N . PHE B 1 82 ? -16.234 -0.158 -1.847 1 97.88 82 PHE B N 1
ATOM 2478 C CA . PHE B 1 82 ? -15.781 0.114 -3.207 1 97.88 82 PHE B CA 1
ATOM 2479 C C . PHE B 1 82 ? -14.914 1.365 -3.254 1 97.88 82 PHE B C 1
ATOM 2481 O O . PHE B 1 82 ? -15.391 2.467 -2.969 1 97.88 82 PHE B O 1
ATOM 2488 N N . PRO B 1 83 ? -13.633 1.151 -3.629 1 96.56 83 PRO B N 1
ATOM 2489 C CA . PRO B 1 83 ? -12.828 2.342 -3.912 1 96.56 83 PRO B CA 1
ATOM 2490 C C . PRO B 1 83 ? -12.977 2.824 -5.352 1 96.56 83 PRO B C 1
ATOM 2492 O O . PRO B 1 83 ? -13.672 2.191 -6.152 1 96.56 83 PRO B O 1
ATOM 2495 N N . ARG B 1 84 ? -12.336 3.975 -5.664 1 95.31 84 ARG B N 1
ATOM 2496 C CA . ARG B 1 84 ? -12.258 4.402 -7.059 1 95.31 84 ARG B CA 1
ATOM 2497 C C . ARG B 1 84 ? -11.719 3.281 -7.945 1 95.31 84 ARG B C 1
ATOM 2499 O O . ARG B 1 84 ? -10.797 2.564 -7.551 1 95.31 84 ARG B O 1
ATOM 2506 N N . PRO B 1 85 ? -12.227 3.166 -9.156 1 94.81 85 PRO B N 1
ATOM 2507 C CA . PRO B 1 85 ? -11.883 2.02 -10.008 1 94.81 85 PRO B CA 1
ATOM 2508 C C . PRO B 1 85 ? -10.383 1.871 -10.219 1 94.81 85 PRO B C 1
ATOM 2510 O O . PRO B 1 85 ? -9.852 0.759 -10.156 1 94.81 85 PRO B O 1
ATOM 2513 N N . ILE B 1 86 ? -9.703 2.916 -10.461 1 93.69 86 ILE B N 1
ATOM 2514 C CA . ILE B 1 86 ? -8.266 2.838 -10.688 1 93.69 86 ILE B CA 1
ATOM 2515 C C . ILE B 1 86 ? -7.574 2.326 -9.422 1 93.69 86 ILE B C 1
ATOM 2517 O O . ILE B 1 86 ? -6.621 1.549 -9.5 1 93.69 86 ILE B O 1
ATOM 2521 N N . GLN B 1 87 ? -8.055 2.717 -8.289 1 95.81 87 GLN B N 1
ATOM 2522 C CA . GLN B 1 87 ? -7.512 2.25 -7.02 1 95.81 87 GLN B CA 1
ATOM 2523 C C . GLN B 1 87 ? -7.875 0.79 -6.766 1 95.81 87 GLN B C 1
ATOM 2525 O O . GLN B 1 87 ? -7.086 0.04 -6.188 1 95.81 87 GLN B O 1
ATOM 2530 N N . LEU B 1 88 ? -9.086 0.444 -7.188 1 97.69 88 LEU B N 1
ATOM 2531 C CA . LEU B 1 88 ? -9.516 -0.94 -7.02 1 97.69 88 LEU B CA 1
ATOM 2532 C C . LEU B 1 88 ? -8.594 -1.892 -7.773 1 97.69 88 LEU B C 1
ATOM 2534 O O . LEU B 1 88 ? -8.195 -2.932 -7.238 1 97.69 88 LEU B O 1
ATOM 2538 N N . ARG B 1 89 ? -8.25 -1.584 -9.008 1 97.69 89 ARG B N 1
ATOM 2539 C CA . ARG B 1 89 ? -7.359 -2.43 -9.789 1 97.69 89 ARG B CA 1
ATOM 2540 C C . ARG B 1 89 ? -6.039 -2.662 -9.062 1 97.69 89 ARG B C 1
ATOM 2542 O O . ARG B 1 89 ? -5.578 -3.801 -8.945 1 97.69 89 ARG B O 1
ATOM 2549 N N . ARG B 1 90 ? -5.445 -1.622 -8.555 1 96.81 90 ARG B N 1
ATOM 2550 C CA . ARG B 1 90 ? -4.188 -1.706 -7.82 1 96.81 90 ARG B CA 1
ATOM 2551 C C . ARG B 1 90 ? -4.352 -2.518 -6.539 1 96.81 90 ARG B C 1
ATOM 2553 O O . ARG B 1 90 ? -3.49 -3.334 -6.199 1 96.81 90 ARG B O 1
ATOM 2560 N N . LEU B 1 91 ? -5.426 -2.229 -5.91 1 98.12 91 LEU B N 1
ATOM 2561 C CA . LEU B 1 91 ? -5.684 -2.908 -4.648 1 98.12 91 LEU B CA 1
ATOM 2562 C C . LEU B 1 91 ? -5.828 -4.414 -4.855 1 98.12 91 LEU B C 1
ATOM 2564 O O . LEU B 1 91 ? -5.293 -5.207 -4.078 1 98.12 91 LEU B O 1
ATOM 2568 N N . LEU B 1 92 ? -6.531 -4.816 -5.883 1 98.69 92 LEU B N 1
ATOM 2569 C CA . LEU B 1 92 ? -6.699 -6.23 -6.191 1 98.69 92 LEU B CA 1
ATOM 2570 C C . LEU B 1 92 ? -5.352 -6.895 -6.445 1 98.69 92 LEU B C 1
ATOM 2572 O O . LEU B 1 92 ? -5.098 -8 -5.961 1 98.69 92 LEU B O 1
ATOM 2576 N N . ARG B 1 93 ? -4.523 -6.254 -7.164 1 98.25 93 ARG B N 1
ATOM 2577 C CA . ARG B 1 93 ? -3.18 -6.758 -7.43 1 98.25 93 ARG B CA 1
ATOM 2578 C C . ARG B 1 93 ? -2.396 -6.934 -6.133 1 98.25 93 ARG B C 1
ATOM 2580 O O . ARG B 1 93 ? -1.795 -7.984 -5.898 1 98.25 93 ARG B O 1
ATOM 2587 N N . ASP B 1 94 ? -2.443 -5.938 -5.285 1 98.25 94 ASP B N 1
ATOM 2588 C CA . ASP B 1 94 ? -1.683 -5.961 -4.039 1 98.25 94 ASP B CA 1
ATOM 2589 C C . ASP B 1 94 ? -2.209 -7.039 -3.096 1 98.25 94 ASP B C 1
ATOM 2591 O O . ASP B 1 94 ? -1.429 -7.785 -2.5 1 98.25 94 ASP B O 1
ATOM 2595 N N . LEU B 1 95 ? -3.506 -7.141 -2.959 1 98.75 95 LEU B N 1
ATOM 2596 C CA . LEU B 1 95 ? -4.102 -8.133 -2.07 1 98.75 95 LEU B CA 1
ATOM 2597 C C . LEU B 1 95 ? -3.811 -9.547 -2.564 1 98.75 95 LEU B C 1
ATOM 2599 O O . LEU B 1 95 ? -3.562 -10.453 -1.764 1 98.75 95 LEU B O 1
ATOM 2603 N N . SER B 1 96 ? -3.869 -9.711 -3.896 1 98.56 96 SER B N 1
ATOM 2604 C CA . SER B 1 96 ? -3.504 -11 -4.469 1 98.56 96 SER B CA 1
ATOM 2605 C C . SER B 1 96 ? -2.062 -11.367 -4.133 1 98.56 96 SER B C 1
ATOM 2607 O O . SER B 1 96 ? -1.78 -12.492 -3.73 1 98.56 96 SER B O 1
ATOM 2609 N N . SER B 1 97 ? -1.175 -10.445 -4.234 1 98.19 97 SER B N 1
ATOM 2610 C CA . SER B 1 97 ? 0.237 -10.664 -3.943 1 98.19 97 SER B CA 1
ATOM 2611 C C . SER B 1 97 ? 0.455 -10.977 -2.467 1 98.19 97 SER B C 1
ATOM 2613 O O . SER B 1 97 ? 1.352 -11.742 -2.111 1 98.19 97 SER B O 1
ATOM 2615 N N . LEU B 1 98 ? -0.369 -10.422 -1.631 1 98.38 98 LEU B N 1
ATOM 2616 C CA . LEU B 1 98 ? -0.233 -10.617 -0.191 1 98.38 98 LEU B CA 1
ATOM 2617 C C . LEU B 1 98 ? -0.82 -11.961 0.234 1 98.38 98 LEU B C 1
ATOM 2619 O O . LEU B 1 98 ? -0.616 -12.398 1.367 1 98.38 98 LEU B O 1
ATOM 2623 N N . GLY B 1 99 ? -1.576 -12.578 -0.625 1 98.31 99 GLY B N 1
ATOM 2624 C CA . GLY B 1 99 ? -1.973 -13.961 -0.407 1 98.31 99 GLY B CA 1
ATOM 2625 C C . GLY B 1 99 ? -3.301 -14.094 0.314 1 98.31 99 GLY B C 1
ATOM 2626 O O . GLY B 1 99 ? -3.59 -15.141 0.905 1 98.31 99 GLY B O 1
ATOM 2627 N N . VAL B 1 100 ? -4.137 -13.047 0.318 1 98.38 100 VAL B N 1
ATOM 2628 C CA . VAL B 1 100 ? -5.445 -13.156 0.952 1 98.38 100 VAL B CA 1
ATOM 2629 C C . VAL B 1 100 ? -6.301 -14.172 0.197 1 98.38 100 VAL B C 1
ATOM 2631 O O . VAL B 1 100 ? -6.156 -14.336 -1.017 1 98.38 100 VAL B O 1
ATOM 2634 N N . SER B 1 101 ? -7.207 -14.812 0.907 1 97.94 101 SER B N 1
ATOM 2635 C CA . SER B 1 101 ? -7.984 -15.891 0.307 1 97.94 101 SER B CA 1
ATOM 2636 C C . SER B 1 101 ? -9.203 -15.344 -0.439 1 97.94 101 SER B C 1
ATOM 2638 O O . SER B 1 101 ? -9.57 -15.867 -1.491 1 97.94 101 SER B O 1
ATOM 2640 N N . ASN B 1 102 ? -9.805 -14.328 0.175 1 98.44 102 ASN B N 1
ATOM 2641 C CA . ASN B 1 102 ? -11.031 -13.75 -0.372 1 98.44 102 ASN B CA 1
ATOM 2642 C C . ASN B 1 102 ? -10.984 -12.227 -0.339 1 98.44 102 ASN B C 1
ATOM 2644 O O . ASN B 1 102 ? -10.438 -11.633 0.592 1 98.44 102 ASN B O 1
ATOM 2648 N N . ILE B 1 103 ? -11.578 -11.68 -1.352 1 98.81 103 ILE B N 1
ATOM 2649 C CA . ILE B 1 103 ? -11.781 -10.242 -1.438 1 98.81 103 ILE B CA 1
ATOM 2650 C C . ILE B 1 103 ? -13.258 -9.938 -1.665 1 98.81 103 ILE B C 1
ATOM 2652 O O . ILE B 1 103 ? -13.82 -10.297 -2.699 1 98.81 103 ILE B O 1
ATOM 2656 N N . ASP B 1 104 ? -13.891 -9.312 -0.716 1 98.81 104 ASP B N 1
ATOM 2657 C CA . ASP B 1 104 ? -15.297 -8.922 -0.835 1 98.81 104 ASP B CA 1
ATOM 2658 C C . ASP B 1 104 ? -15.43 -7.414 -1.035 1 98.81 104 ASP B C 1
ATOM 2660 O O . ASP B 1 104 ? -14.898 -6.629 -0.247 1 98.81 104 ASP B O 1
ATOM 2664 N N . LEU B 1 105 ? -16.125 -7.031 -2.08 1 98.75 105 LEU B N 1
ATOM 2665 C CA . LEU B 1 105 ? -16.422 -5.625 -2.33 1 98.75 105 LEU B CA 1
ATOM 2666 C C . LEU B 1 105 ? -17.828 -5.273 -1.862 1 98.75 105 LEU B C 1
ATOM 2668 O O . LEU B 1 105 ? -18.797 -5.945 -2.234 1 98.75 105 LEU B O 1
ATOM 2672 N N . LEU B 1 106 ? -17.844 -4.188 -1.083 1 98.5 106 LEU B N 1
ATOM 2673 C CA . LEU B 1 106 ? -19.109 -3.842 -0.432 1 98.5 106 LEU B CA 1
ATOM 2674 C C . LEU B 1 106 ? -19.562 -2.443 -0.833 1 98.5 106 LEU B C 1
ATOM 2676 O O . LEU B 1 106 ? -18.766 -1.499 -0.814 1 98.5 106 LEU B O 1
ATOM 2680 N N . ALA B 1 107 ? -20.859 -2.344 -1.156 1 98 107 ALA B N 1
ATOM 2681 C CA . ALA B 1 107 ? -21.453 -1.01 -1.09 1 98 107 ALA B CA 1
ATOM 2682 C C . ALA B 1 107 ? -21.609 -0.552 0.357 1 98 107 ALA B C 1
ATOM 2684 O O . ALA B 1 107 ? -22 -1.335 1.222 1 98 107 ALA B O 1
ATOM 2685 N N . THR B 1 108 ? -21.156 0.621 0.656 1 97.94 108 THR B N 1
ATOM 2686 C CA . THR B 1 108 ? -21.281 1.171 2.002 1 97.94 108 THR B CA 1
ATOM 2687 C C . THR B 1 108 ? -22.125 2.449 1.991 1 97.94 108 THR B C 1
ATOM 2689 O O . THR B 1 108 ? -22.359 3.033 0.932 1 97.94 108 THR B O 1
ATOM 2692 N N . GLU B 1 109 ? -22.547 2.871 3.141 1 97.44 109 GLU B N 1
ATOM 2693 C CA . GLU B 1 109 ? -23.453 4.012 3.25 1 97.44 109 GLU B CA 1
ATOM 2694 C C . GLU B 1 109 ? -22.797 5.293 2.756 1 97.44 109 GLU B C 1
ATOM 2696 O O . GLU B 1 109 ? -23.438 6.121 2.109 1 97.44 109 GLU B O 1
ATOM 2701 N N . LEU B 1 110 ? -21.547 5.426 3.004 1 95.69 110 LEU B N 1
ATOM 2702 C CA . LEU B 1 110 ? -20.859 6.676 2.682 1 95.69 110 LEU B CA 1
ATOM 2703 C C . LEU B 1 110 ? -20.047 6.535 1.402 1 95.69 110 LEU B C 1
ATOM 2705 O O . LEU B 1 110 ? -19.359 7.469 0.998 1 95.69 110 LEU B O 1
ATOM 2709 N N . GLY B 1 111 ? -20.094 5.363 0.794 1 95.69 111 GLY B N 1
ATOM 2710 C CA . GLY B 1 111 ? -19.328 5.117 -0.419 1 95.69 111 GLY B CA 1
ATOM 2711 C C . GLY B 1 111 ? -19.938 5.766 -1.647 1 95.69 111 GLY B C 1
ATOM 2712 O O . GLY B 1 111 ? -21.156 5.961 -1.718 1 95.69 111 GLY B O 1
ATOM 2713 N N . GLU B 1 112 ? -19.125 6.074 -2.607 1 95.06 112 GLU B N 1
ATOM 2714 C CA . GLU B 1 112 ? -19.578 6.598 -3.889 1 95.06 112 GLU B CA 1
ATOM 2715 C C . GLU B 1 112 ? -20.297 5.516 -4.699 1 95.06 112 GLU B C 1
ATOM 2717 O O . GLU B 1 112 ? -19.672 4.535 -5.117 1 95.06 112 GLU B O 1
ATOM 2722 N N . LYS B 1 113 ? -21.5 5.742 -5.055 1 94.44 113 LYS B N 1
ATOM 2723 C CA . LYS B 1 113 ? -22.344 4.734 -5.695 1 94.44 113 LYS B CA 1
ATOM 2724 C C . LYS B 1 113 ? -21.812 4.371 -7.078 1 94.44 113 LYS B C 1
ATOM 2726 O O . LYS B 1 113 ? -21.875 3.211 -7.488 1 94.44 113 LYS B O 1
ATOM 2731 N N . SER B 1 114 ? -21.312 5.316 -7.758 1 95.31 114 SER B N 1
ATOM 2732 C CA . SER B 1 114 ? -20.844 5.09 -9.125 1 95.31 114 SER B CA 1
ATOM 2733 C C . SER B 1 114 ? -19.672 4.125 -9.156 1 95.31 114 SER B C 1
ATOM 2735 O O . SER B 1 114 ? -19.391 3.51 -10.188 1 95.31 114 SER B O 1
ATOM 2737 N N . TYR B 1 115 ? -18.953 4.008 -8.086 1 95.75 115 TYR B N 1
ATOM 2738 C CA . TYR B 1 115 ? -17.812 3.1 -8.039 1 95.75 115 TYR B CA 1
ATOM 2739 C C . TYR B 1 115 ? -18.266 1.647 -8.141 1 95.75 115 TYR B C 1
ATOM 2741 O O . TYR B 1 115 ? -17.516 0.783 -8.586 1 95.75 115 TYR B O 1
ATOM 2749 N N . GLN B 1 116 ? -19.484 1.351 -7.797 1 94.25 116 GLN B N 1
ATOM 2750 C CA . GLN B 1 116 ? -20.031 0.003 -7.855 1 94.25 116 GLN B CA 1
ATOM 2751 C C . GLN B 1 116 ? -20.25 -0.443 -9.297 1 94.25 116 GLN B C 1
ATOM 2753 O O . GLN B 1 116 ? -20.359 -1.639 -9.57 1 94.25 116 GLN B O 1
ATOM 2758 N N . ASP B 1 117 ? -20.328 0.501 -10.18 1 94.31 117 ASP B N 1
ATOM 2759 C CA . ASP B 1 117 ? -20.609 0.214 -11.586 1 94.31 117 ASP B CA 1
ATOM 2760 C C . ASP B 1 117 ? -19.312 -0.027 -12.359 1 94.31 117 ASP B C 1
ATOM 2762 O O . ASP B 1 117 ? -19.312 -0.031 -13.586 1 94.31 117 ASP B O 1
ATOM 2766 N N . THR B 1 118 ? -18.297 -0.23 -11.711 1 95 118 THR B N 1
ATOM 2767 C CA . THR B 1 118 ? -17 -0.415 -12.367 1 95 118 THR B CA 1
ATOM 2768 C C . THR B 1 118 ? -17.062 -1.578 -13.352 1 95 118 THR B C 1
ATOM 2770 O O . THR B 1 118 ? -17.641 -2.623 -13.055 1 95 118 THR B O 1
ATOM 2773 N N . THR B 1 119 ? -16.422 -1.47 -14.438 1 95.81 119 THR B N 1
ATOM 2774 C CA . THR B 1 119 ? -16.359 -2.514 -15.453 1 95.81 119 THR B CA 1
ATOM 2775 C C . THR B 1 119 ? -15.234 -3.5 -15.148 1 95.81 119 THR B C 1
ATOM 2777 O O . THR B 1 119 ? -15.133 -4.555 -15.781 1 95.81 119 THR B O 1
ATOM 2780 N N . LEU B 1 120 ? -14.445 -3.197 -14.164 1 95.5 120 LEU B N 1
ATOM 2781 C CA . LEU B 1 120 ? -13.297 -4.035 -13.812 1 95.5 120 LEU B CA 1
ATOM 2782 C C . LEU B 1 120 ? -13.742 -5.461 -13.508 1 95.5 120 LEU B C 1
ATOM 2784 O O . LEU B 1 120 ? -13.016 -6.414 -13.781 1 95.5 120 LEU B O 1
ATOM 2788 N N . LEU B 1 121 ? -14.875 -5.609 -12.961 1 95.69 121 LEU B N 1
ATOM 2789 C CA . LEU B 1 121 ? -15.367 -6.906 -12.5 1 95.69 121 LEU B CA 1
ATOM 2790 C C . LEU B 1 121 ? -15.969 -7.699 -13.656 1 95.69 121 LEU B C 1
ATOM 2792 O O . LEU B 1 121 ? -16.203 -8.906 -13.531 1 95.69 121 LEU B O 1
ATOM 2796 N N . THR B 1 122 ? -16.234 -7.07 -14.797 1 95.31 122 THR B N 1
ATOM 2797 C CA . THR B 1 122 ? -16.953 -7.742 -15.875 1 95.31 122 THR B CA 1
ATOM 2798 C C . THR B 1 122 ? -16.094 -7.801 -17.141 1 95.31 122 THR B C 1
ATOM 2800 O O . THR B 1 122 ? -16.375 -8.602 -18.031 1 95.31 122 THR B O 1
ATOM 2803 N N . ASP B 1 123 ? -15.086 -7 -17.203 1 96.38 123 ASP B N 1
ATOM 2804 C CA . ASP B 1 123 ? -14.344 -6.91 -18.453 1 96.38 123 ASP B CA 1
ATOM 2805 C C . ASP B 1 123 ? -13.039 -7.703 -18.391 1 96.38 123 ASP B C 1
ATOM 2807 O O . ASP B 1 123 ? -12.18 -7.582 -19.266 1 96.38 123 ASP B O 1
ATOM 2811 N N . GLY B 1 124 ? -12.844 -8.406 -17.328 1 95.75 124 GLY B N 1
ATOM 2812 C CA . GLY B 1 124 ? -11.641 -9.211 -17.172 1 95.75 124 GLY B CA 1
ATOM 2813 C C . GLY B 1 124 ? -10.531 -8.477 -16.453 1 95.75 124 GLY B C 1
ATOM 2814 O O . GLY B 1 124 ? -9.508 -9.078 -16.109 1 95.75 124 GLY B O 1
ATOM 2815 N N . GLY B 1 125 ? -10.742 -7.223 -16.234 1 96.88 125 GLY B N 1
ATOM 2816 C CA . GLY B 1 125 ? -9.734 -6.398 -15.586 1 96.88 125 GLY B CA 1
ATOM 2817 C C . GLY B 1 125 ? -9.383 -6.867 -14.18 1 96.88 125 GLY B C 1
ATOM 2818 O O . GLY B 1 125 ? -8.219 -6.867 -13.797 1 96.88 125 GLY B O 1
ATOM 2819 N N . ALA B 1 126 ? -10.359 -7.18 -13.438 1 97.62 126 ALA B N 1
ATOM 2820 C CA . ALA B 1 126 ? -10.133 -7.652 -12.078 1 97.62 126 ALA B CA 1
ATOM 2821 C C . ALA B 1 126 ? -9.305 -8.938 -12.07 1 97.62 126 ALA B C 1
ATOM 2823 O O . ALA B 1 126 ? -8.352 -9.07 -11.305 1 97.62 126 ALA B O 1
ATOM 2824 N N . GLU B 1 127 ? -9.672 -9.836 -12.867 1 96.88 127 GLU B N 1
ATOM 2825 C CA . GLU B 1 127 ? -8.938 -11.094 -12.961 1 96.88 127 GLU B CA 1
ATOM 2826 C C . GLU B 1 127 ? -7.484 -10.852 -13.359 1 96.88 127 GLU B C 1
ATOM 2828 O O . GLU B 1 127 ? -6.574 -11.461 -12.789 1 96.88 127 GLU B O 1
ATOM 2833 N N . GLN B 1 128 ? -7.301 -10.023 -14.32 1 96.25 128 GLN B N 1
ATOM 2834 C CA . GLN B 1 128 ? -5.949 -9.695 -14.758 1 96.25 128 GLN B CA 1
ATOM 2835 C C . GLN B 1 128 ? -5.125 -9.117 -13.609 1 96.25 128 GLN B C 1
ATOM 2837 O O . GLN B 1 128 ? -3.953 -9.461 -13.445 1 96.25 128 GLN B O 1
ATOM 2842 N N . ALA B 1 129 ? -5.703 -8.258 -12.867 1 97.62 129 ALA B N 1
ATOM 2843 C CA . ALA B 1 129 ? -5.016 -7.672 -11.719 1 97.62 129 ALA B CA 1
ATOM 2844 C C . ALA B 1 129 ? -4.629 -8.742 -10.703 1 97.62 129 ALA B C 1
ATOM 2846 O O . ALA B 1 129 ? -3.51 -8.75 -10.188 1 97.62 129 ALA B O 1
ATOM 2847 N N . LEU B 1 130 ? -5.57 -9.633 -10.438 1 98.19 130 LEU B N 1
ATOM 2848 C CA . LEU B 1 130 ? -5.301 -10.719 -9.508 1 98.19 130 LEU B CA 1
ATOM 2849 C C . LEU B 1 130 ? -4.16 -11.594 -10.008 1 98.19 130 LEU B C 1
ATOM 2851 O O . LEU B 1 130 ? -3.301 -12.016 -9.227 1 98.19 130 LEU B O 1
ATOM 2855 N N . ILE B 1 131 ? -4.156 -11.883 -11.273 1 97.12 131 ILE B N 1
ATOM 2856 C CA . ILE B 1 131 ? -3.123 -12.703 -11.891 1 97.12 131 ILE B CA 1
ATOM 2857 C C . ILE B 1 131 ? -1.765 -12.023 -11.75 1 97.12 131 ILE B C 1
ATOM 2859 O O . ILE B 1 131 ? -0.773 -12.664 -11.398 1 97.12 131 ILE B O 1
ATOM 2863 N N . GLU B 1 132 ? -1.718 -10.758 -12.023 1 96.56 132 GLU B N 1
ATOM 2864 C CA . GLU B 1 132 ? -0.479 -10.008 -11.875 1 96.56 132 GLU B CA 1
ATOM 2865 C C . GLU B 1 132 ? 0.072 -10.125 -10.453 1 96.56 132 GLU B C 1
ATOM 2867 O O . GLU B 1 132 ? 1.274 -10.32 -10.266 1 96.56 132 GLU B O 1
ATOM 2872 N N . GLY B 1 133 ? -0.805 -10.008 -9.5 1 97.31 133 GLY B N 1
ATOM 2873 C CA . GLY B 1 133 ? -0.402 -10.172 -8.109 1 97.31 133 GLY B CA 1
ATOM 2874 C C . GLY B 1 133 ? 0.09 -11.57 -7.785 1 97.31 133 GLY B C 1
ATOM 2875 O O . GLY B 1 133 ? 1.084 -11.734 -7.078 1 97.31 133 GLY B O 1
ATOM 2876 N N . ALA B 1 134 ? -0.621 -12.516 -8.258 1 97.25 134 ALA B N 1
ATOM 2877 C CA . ALA B 1 134 ? -0.229 -13.906 -8.039 1 97.25 134 ALA B CA 1
ATOM 2878 C C . ALA B 1 134 ? 1.149 -14.188 -8.633 1 97.25 134 ALA B C 1
ATOM 2880 O O . ALA B 1 134 ? 2.008 -14.773 -7.973 1 97.25 134 ALA B O 1
ATOM 2881 N N . ILE B 1 135 ? 1.397 -13.758 -9.875 1 96 135 ILE B N 1
ATOM 2882 C CA . ILE B 1 135 ? 2.674 -13.945 -10.555 1 96 135 ILE B CA 1
ATOM 2883 C C . ILE B 1 135 ? 3.795 -13.312 -9.734 1 96 135 ILE B C 1
ATOM 2885 O O . ILE B 1 135 ? 4.844 -13.922 -9.523 1 96 135 ILE B O 1
ATOM 2889 N N . GLN B 1 136 ? 3.527 -12.125 -9.242 1 94.19 136 GLN B N 1
ATOM 2890 C CA . GLN B 1 136 ? 4.52 -11.414 -8.453 1 94.19 136 GLN B CA 1
ATOM 2891 C C . GLN B 1 136 ? 4.934 -12.219 -7.227 1 94.19 136 GLN B C 1
ATOM 2893 O O . GLN B 1 136 ? 6.113 -12.273 -6.879 1 94.19 136 GLN B O 1
ATOM 2898 N N . SER B 1 137 ? 4 -12.836 -6.586 1 95.38 137 SER B N 1
ATOM 2899 C CA . SER B 1 137 ? 4.266 -13.57 -5.355 1 95.38 137 SER B CA 1
ATOM 2900 C C . SER B 1 137 ? 4.566 -15.039 -5.645 1 95.38 137 SER B C 1
ATOM 2902 O O . SER B 1 137 ? 4.629 -15.859 -4.723 1 95.38 137 SER B O 1
ATOM 2904 N N . ARG B 1 138 ? 4.688 -15.406 -6.922 1 94.06 138 ARG B N 1
ATOM 2905 C CA . ARG B 1 138 ? 4.957 -16.766 -7.367 1 94.06 138 ARG B CA 1
ATOM 2906 C C . ARG B 1 138 ? 3.859 -17.719 -6.902 1 94.06 138 ARG B C 1
ATOM 2908 O O . ARG B 1 138 ? 4.148 -18.797 -6.387 1 94.06 138 ARG B O 1
ATOM 2915 N N . ASP B 1 139 ? 2.695 -17.328 -7.027 1 96.5 139 ASP B N 1
ATOM 2916 C CA . ASP B 1 139 ? 1.474 -18.047 -6.684 1 96.5 139 ASP B CA 1
ATOM 2917 C C . ASP B 1 139 ? 0.659 -18.375 -7.934 1 96.5 139 ASP B C 1
ATOM 2919 O O . ASP B 1 139 ? 0.766 -17.672 -8.945 1 96.5 139 ASP B O 1
ATOM 2923 N N . THR B 1 140 ? -0.07 -19.453 -7.875 1 97.75 140 THR B N 1
ATOM 2924 C CA . THR B 1 140 ? -0.948 -19.797 -8.984 1 97.75 140 THR B CA 1
ATOM 2925 C C . THR B 1 140 ? -2.414 -19.641 -8.586 1 97.75 140 THR B C 1
ATOM 2927 O O . THR B 1 140 ? -3.301 -19.656 -9.438 1 97.75 140 THR B O 1
ATOM 2930 N N . THR B 1 141 ? -2.656 -19.562 -7.316 1 98.19 141 THR B N 1
ATOM 2931 C CA . THR B 1 141 ? -4.02 -19.516 -6.797 1 98.19 141 THR B CA 1
ATOM 2932 C C . THR B 1 141 ? -4.5 -18.078 -6.668 1 98.19 141 THR B C 1
ATOM 2934 O O . THR B 1 141 ? -3.812 -17.234 -6.082 1 98.19 141 THR B O 1
ATOM 2937 N N . LEU B 1 142 ? -5.652 -17.812 -7.227 1 98.25 142 LEU B N 1
ATOM 2938 C CA . LEU B 1 142 ? -6.223 -16.469 -7.137 1 98.25 142 LEU B CA 1
ATOM 2939 C C . LEU B 1 142 ? -7.195 -16.359 -5.969 1 98.25 142 LEU B C 1
ATOM 2941 O O . LEU B 1 142 ? -7.91 -17.328 -5.664 1 98.25 142 LEU B O 1
ATOM 2945 N N . PRO B 1 143 ? -7.207 -15.234 -5.277 1 98.5 143 PRO B N 1
ATOM 2946 C CA . PRO B 1 143 ? -8.289 -15.039 -4.316 1 98.5 143 PRO B CA 1
ATOM 2947 C C . PRO B 1 143 ? -9.664 -14.977 -4.98 1 98.5 143 PRO B C 1
ATOM 2949 O O . PRO B 1 143 ? -9.773 -14.594 -6.148 1 98.5 143 PRO B O 1
ATOM 2952 N N . VAL B 1 144 ? -10.672 -15.305 -4.238 1 98.06 144 VAL B N 1
ATOM 2953 C CA . VAL B 1 144 ? -12.047 -15.258 -4.738 1 98.06 144 VAL B CA 1
ATOM 2954 C C . VAL B 1 144 ? -12.641 -13.875 -4.5 1 98.06 144 VAL B C 1
ATOM 2956 O O . VAL B 1 144 ? -12.578 -13.352 -3.385 1 98.06 144 VAL B O 1
ATOM 2959 N N . ILE B 1 145 ? -13.188 -13.281 -5.555 1 98.38 145 ILE B N 1
ATOM 2960 C CA . ILE B 1 145 ? -13.805 -11.969 -5.434 1 98.38 145 ILE B CA 1
ATOM 2961 C C . ILE B 1 145 ? -15.328 -12.125 -5.359 1 98.38 145 ILE B C 1
ATOM 2963 O O . ILE B 1 145 ? -15.914 -12.883 -6.133 1 98.38 145 ILE B O 1
ATOM 2967 N N . SER B 1 146 ? -15.922 -11.477 -4.422 1 98.38 146 SER B N 1
ATOM 2968 C CA . SER B 1 146 ? -17.375 -11.398 -4.316 1 98.38 146 SER B CA 1
ATOM 2969 C C . SER B 1 146 ? -17.828 -9.961 -4.082 1 98.38 146 SER B C 1
ATOM 2971 O O . SER B 1 146 ? -17.047 -9.117 -3.658 1 98.38 146 SER B O 1
ATOM 2973 N N . THR B 1 147 ? -19.062 -9.727 -4.477 1 98.38 147 THR B N 1
ATOM 2974 C CA . THR B 1 147 ? -19.656 -8.406 -4.254 1 98.38 147 THR B CA 1
ATOM 2975 C C . THR B 1 147 ? -20.922 -8.523 -3.428 1 98.38 147 THR B C 1
ATOM 2977 O O . THR B 1 147 ? -21.641 -9.531 -3.504 1 98.38 147 THR B O 1
ATOM 2980 N N . TYR B 1 148 ? -21.125 -7.527 -2.629 1 98.44 148 TYR B N 1
ATOM 2981 C CA . TYR B 1 148 ? -22.344 -7.445 -1.82 1 98.44 148 TYR B CA 1
ATOM 2982 C C . TYR B 1 148 ? -22.969 -6.066 -1.932 1 98.44 148 TYR B C 1
ATOM 2984 O O . TYR B 1 148 ? -22.266 -5.051 -1.967 1 98.44 148 TYR B O 1
ATOM 2992 N N . PRO B 1 149 ? -24.328 -5.988 -1.971 1 97.75 149 PRO B N 1
ATOM 2993 C CA . PRO B 1 149 ? -25 -4.711 -2.184 1 97.75 149 PRO B CA 1
ATOM 2994 C C . PRO B 1 149 ? -24.938 -3.795 -0.966 1 97.75 149 PRO B C 1
ATOM 2996 O O . PRO B 1 149 ? -25.266 -2.611 -1.06 1 97.75 149 PRO B O 1
ATOM 2999 N N . SER B 1 150 ? -24.578 -4.32 0.211 1 98.31 150 SER B N 1
ATOM 3000 C CA . SER B 1 150 ? -24.438 -3.52 1.424 1 98.31 150 SER B CA 1
ATOM 3001 C C . SER B 1 150 ? -23.625 -4.262 2.479 1 98.31 150 SER B C 1
ATOM 3003 O O . SER B 1 150 ? -23.422 -5.473 2.377 1 98.31 150 SER B O 1
ATOM 3005 N N . LEU B 1 151 ? -23.125 -3.465 3.443 1 98.69 151 LEU B N 1
ATOM 3006 C CA . LEU B 1 151 ? -22.5 -4.098 4.602 1 98.69 151 LEU B CA 1
ATOM 3007 C C . LEU B 1 151 ? -23.484 -5.059 5.281 1 98.69 151 LEU B C 1
ATOM 3009 O O . LEU B 1 151 ? -23.109 -6.18 5.629 1 98.69 151 LEU B O 1
ATOM 3013 N N . LYS B 1 152 ? -24.703 -4.609 5.426 1 98.38 152 LYS B N 1
ATOM 3014 C CA . LYS B 1 152 ? -25.719 -5.418 6.086 1 98.38 152 LYS B CA 1
ATOM 3015 C C . LYS B 1 152 ? -25.906 -6.762 5.383 1 98.38 152 LYS B C 1
ATOM 3017 O O . LYS B 1 152 ? -25.953 -7.805 6.035 1 98.38 152 LYS B O 1
ATOM 3022 N N . ALA B 1 153 ? -25.984 -6.738 4.102 1 98.62 153 ALA B N 1
ATOM 3023 C CA . ALA B 1 153 ? -26.141 -7.969 3.326 1 98.62 153 ALA B CA 1
ATOM 3024 C C . ALA B 1 153 ? -24.953 -8.906 3.549 1 98.62 153 ALA B C 1
ATOM 3026 O O . ALA B 1 153 ? -25.125 -10.117 3.674 1 98.62 153 ALA B O 1
ATOM 3027 N N . TRP B 1 154 ? -23.781 -8.367 3.545 1 98.75 154 TRP B N 1
ATOM 3028 C CA . TRP B 1 154 ? -22.562 -9.133 3.764 1 98.75 154 TRP B CA 1
ATOM 3029 C C . TRP B 1 154 ? -22.547 -9.75 5.16 1 98.75 154 TRP B C 1
ATOM 3031 O O . TRP B 1 154 ? -22.219 -10.93 5.32 1 98.75 154 TRP B O 1
ATOM 3041 N N . LEU B 1 155 ? -22.891 -8.961 6.176 1 98.5 155 LEU B N 1
ATOM 3042 C CA . LEU B 1 155 ? -22.938 -9.414 7.559 1 98.5 155 LEU B CA 1
ATOM 3043 C C . LEU B 1 155 ? -24 -10.5 7.738 1 98.5 155 LEU B C 1
ATOM 3045 O O . LEU B 1 155 ? -23.828 -11.414 8.555 1 98.5 155 LEU B O 1
ATOM 3049 N N . ASN B 1 156 ? -25.062 -10.359 7 1 97.94 156 ASN B N 1
ATOM 3050 C CA . ASN B 1 156 ? -26.109 -11.375 7.059 1 97.94 156 ASN B CA 1
ATOM 3051 C C . ASN B 1 156 ? -25.656 -12.672 6.387 1 97.94 156 ASN B C 1
ATOM 3053 O O . ASN B 1 156 ? -25.984 -13.766 6.863 1 97.94 156 ASN B O 1
ATOM 3057 N N . ALA B 1 157 ? -24.969 -12.578 5.293 1 97.69 157 ALA B N 1
ATOM 3058 C CA . ALA B 1 157 ? -24.5 -13.742 4.543 1 97.69 157 ALA B CA 1
ATOM 3059 C C . ALA B 1 157 ? -23.438 -14.516 5.324 1 97.69 157 ALA B C 1
ATOM 3061 O O . ALA B 1 157 ? -23.312 -15.727 5.164 1 97.69 157 ALA B O 1
ATOM 3062 N N . ARG B 1 158 ? -22.672 -13.844 6.094 1 97.19 158 ARG B N 1
ATOM 3063 C CA . ARG B 1 158 ? -21.609 -14.406 6.91 1 97.19 158 ARG B CA 1
ATOM 3064 C C . ARG B 1 158 ? -20.766 -15.383 6.105 1 97.19 158 ARG B C 1
ATOM 3066 O O . ARG B 1 158 ? -20.547 -16.531 6.527 1 97.19 158 ARG B O 1
ATOM 3073 N N . PRO B 1 159 ? -20.188 -14.93 5.035 1 96.19 159 PRO B N 1
ATOM 3074 C CA . PRO B 1 159 ? -19.453 -15.828 4.145 1 96.19 159 PRO B CA 1
ATOM 3075 C C . PRO B 1 159 ? -18.219 -16.438 4.809 1 96.19 159 PRO B C 1
ATOM 3077 O O . PRO B 1 159 ? -17.609 -17.359 4.254 1 96.19 159 PRO B O 1
ATOM 3080 N N . TRP B 1 160 ? -17.781 -16.016 6.023 1 94.44 160 TRP B N 1
ATOM 3081 C CA . TRP B 1 160 ? -16.625 -16.547 6.73 1 94.44 160 TRP B CA 1
ATOM 3082 C C . TRP B 1 160 ? -17 -17.734 7.602 1 94.44 160 TRP B C 1
ATOM 3084 O O . TRP B 1 160 ? -16.125 -18.391 8.18 1 94.44 160 TRP B O 1
ATOM 3094 N N . GLU B 1 161 ? -18.203 -18 7.809 1 89.06 161 GLU B N 1
ATOM 3095 C CA . GLU B 1 161 ? -18.641 -19.141 8.617 1 89.06 161 GLU B CA 1
ATOM 3096 C C . GLU B 1 161 ? -18.594 -20.438 7.832 1 89.06 161 GLU B C 1
ATOM 3098 O O . GLU B 1 161 ? -18.75 -20.438 6.609 1 89.06 161 GLU B O 1
ATOM 3103 N N . PRO B 1 162 ? -18.109 -21.703 8.68 1 79.81 162 PRO B N 1
ATOM 3104 C CA . PRO B 1 162 ? -18.172 -21.828 10.133 1 79.81 162 PRO B CA 1
ATOM 3105 C C . PRO B 1 162 ? -16.797 -21.672 10.797 1 79.81 162 PRO B C 1
ATOM 3107 O O . PRO B 1 162 ? -16.672 -21.875 12.008 1 79.81 162 PRO B O 1
ATOM 3110 N N . MET B 1 163 ? -15.797 -21.219 10.117 1 73.56 163 MET B N 1
ATOM 3111 C CA . MET B 1 163 ? -14.469 -21.141 10.711 1 73.56 163 MET B CA 1
ATOM 3112 C C . MET B 1 163 ? -14.406 -20.047 11.766 1 73.56 163 MET B C 1
ATOM 3114 O O . MET B 1 163 ? -15.008 -18.984 11.602 1 73.56 163 MET B O 1
ATOM 3118 N N . THR B 1 164 ? -13.859 -20.453 13.008 1 76.12 164 THR B N 1
ATOM 3119 C CA . THR B 1 164 ? -13.562 -19.438 14 1 76.12 164 THR B CA 1
ATOM 3120 C C . THR B 1 164 ? -12.547 -18.422 13.453 1 76.12 164 THR B C 1
ATOM 3122 O O . THR B 1 164 ? -11.453 -18.812 13.039 1 76.12 164 THR B O 1
ATOM 3125 N N . SER B 1 165 ? -12.992 -17.219 13.375 1 89.94 165 SER B N 1
ATOM 3126 C CA . SER B 1 165 ? -12.156 -16.188 12.766 1 89.94 165 SER B CA 1
ATOM 3127 C C . SER B 1 165 ? -12.023 -14.969 13.672 1 89.94 165 SER B C 1
ATOM 3129 O O . SER B 1 165 ? -12.906 -14.703 14.484 1 89.94 165 SER B O 1
ATOM 3131 N N . LEU B 1 166 ? -10.82 -14.414 13.688 1 95.75 166 LEU B N 1
ATOM 3132 C CA . LEU B 1 166 ? -10.711 -13.039 14.164 1 95.75 166 LEU B CA 1
ATOM 3133 C C . LEU B 1 166 ? -11.508 -12.086 13.273 1 95.75 166 LEU B C 1
ATOM 3135 O O . LEU B 1 166 ? -11.328 -12.07 12.055 1 95.75 166 LEU B O 1
ATOM 3139 N N . LEU B 1 167 ? -12.516 -11.461 13.844 1 97.81 167 LEU B N 1
ATOM 3140 C CA . LEU B 1 167 ? -13.312 -10.477 13.117 1 97.81 167 LEU B CA 1
ATOM 3141 C C . LEU B 1 167 ? -12.812 -9.062 13.383 1 97.81 167 LEU B C 1
ATOM 3143 O O . LEU B 1 167 ? -13.016 -8.531 14.477 1 97.81 167 LEU B O 1
ATOM 3147 N N . LEU B 1 168 ? -12.211 -8.461 12.375 1 98.19 168 LEU B N 1
ATOM 3148 C CA . LEU B 1 168 ? -11.469 -7.219 12.57 1 98.19 168 LEU B CA 1
ATOM 3149 C C . LEU B 1 168 ? -12 -6.125 11.656 1 98.19 168 LEU B C 1
ATOM 3151 O O . LEU B 1 168 ? -12.188 -6.348 10.461 1 98.19 168 LEU B O 1
ATOM 3155 N N . ALA B 1 169 ? -12.234 -4.953 12.195 1 98.38 169 ALA B N 1
ATOM 3156 C CA . ALA B 1 169 ? -12.656 -3.775 11.445 1 98.38 169 ALA B CA 1
ATOM 3157 C C . ALA B 1 169 ? -11.805 -2.559 11.805 1 98.38 169 ALA B C 1
ATOM 3159 O O . ALA B 1 169 ? -12.094 -1.858 12.773 1 98.38 169 ALA B O 1
ATOM 3160 N N . PRO B 1 170 ? -10.828 -2.277 10.977 1 96.94 170 PRO B N 1
ATOM 3161 C CA . PRO B 1 170 ? -10.039 -1.073 11.25 1 96.94 170 PRO B CA 1
ATOM 3162 C C . PRO B 1 170 ? -10.898 0.187 11.328 1 96.94 170 PRO B C 1
ATOM 3164 O O . PRO B 1 170 ? -11.719 0.437 10.445 1 96.94 170 PRO B O 1
ATOM 3167 N N . ASP B 1 171 ? -10.742 0.91 12.391 1 95.25 171 ASP B N 1
ATOM 3168 C CA . ASP B 1 171 ? -11.484 2.141 12.648 1 95.25 171 ASP B CA 1
ATOM 3169 C C . ASP B 1 171 ? -10.672 3.107 13.508 1 95.25 171 ASP B C 1
ATOM 3171 O O . ASP B 1 171 ? -10.461 2.859 14.695 1 95.25 171 ASP B O 1
ATOM 3175 N N . ASN B 1 172 ? -10.352 4.191 12.906 1 91 172 ASN B N 1
ATOM 3176 C CA . ASN B 1 172 ? -9.57 5.164 13.664 1 91 172 ASN B CA 1
ATOM 3177 C C . ASN B 1 172 ? -10.461 6.195 14.352 1 91 172 ASN B C 1
ATOM 3179 O O . ASN B 1 172 ? -9.992 6.961 15.195 1 91 172 ASN B O 1
ATOM 3183 N N . VAL B 1 173 ? -11.703 6.203 14.086 1 90.31 173 VAL B N 1
ATOM 3184 C CA . VAL B 1 173 ? -12.625 7.207 14.609 1 90.31 173 VAL B CA 1
ATOM 3185 C C . VAL B 1 173 ? -13.141 6.77 15.977 1 90.31 173 VAL B C 1
ATOM 3187 O O . VAL B 1 173 ? -13.039 7.516 16.953 1 90.31 173 VAL B O 1
ATOM 3190 N N . HIS B 1 174 ? -13.625 5.547 16.078 1 92.44 174 HIS B N 1
ATOM 3191 C CA . HIS B 1 174 ? -14.125 4.988 17.328 1 92.44 174 HIS B CA 1
ATOM 3192 C C . HIS B 1 174 ? -13.531 3.607 17.594 1 92.44 174 HIS B C 1
ATOM 3194 O O . HIS B 1 174 ? -14.258 2.613 17.656 1 92.44 174 HIS B O 1
ATOM 3200 N N . PRO B 1 175 ? -12.242 3.615 17.828 1 94.94 175 PRO B N 1
ATOM 3201 C CA . PRO B 1 175 ? -11.625 2.305 18.016 1 94.94 175 PRO B CA 1
ATOM 3202 C C . PRO B 1 175 ? -11.875 1.732 19.406 1 94.94 175 PRO B C 1
ATOM 3204 O O . PRO B 1 175 ? -12.016 2.488 20.375 1 94.94 175 PRO B O 1
ATOM 3207 N N . GLN B 1 176 ? -11.938 0.468 19.5 1 95.62 176 GLN B N 1
ATOM 3208 C CA . GLN B 1 176 ? -12.055 -0.242 20.781 1 95.62 176 GLN B CA 1
ATOM 3209 C C . GLN B 1 176 ? -10.68 -0.638 21.312 1 95.62 176 GLN B C 1
ATOM 3211 O O . GLN B 1 176 ? -10.555 -1.114 22.438 1 95.62 176 GLN B O 1
ATOM 3216 N N . GLY B 1 177 ? -9.719 -0.46 20.578 1 96.19 177 GLY B N 1
ATOM 3217 C CA . GLY B 1 177 ? -8.328 -0.802 20.828 1 96.19 177 GLY B CA 1
ATOM 3218 C C . GLY B 1 177 ? -7.449 -0.659 19.594 1 96.19 177 GLY B C 1
ATOM 3219 O O . GLY B 1 177 ? -7.82 0.024 18.641 1 96.19 177 GLY B O 1
ATOM 3220 N N . SER B 1 178 ? -6.277 -1.218 19.703 1 97.5 178 SER B N 1
ATOM 3221 C CA . SER B 1 178 ? -5.336 -1.161 18.594 1 97.5 178 SER B CA 1
ATOM 3222 C C . SER B 1 178 ? -5.109 -2.543 18 1 97.5 178 SER B C 1
ATOM 3224 O O . SER B 1 178 ? -4.957 -3.527 18.719 1 97.5 178 SER B O 1
ATOM 3226 N N . LEU B 1 179 ? -5.121 -2.576 16.641 1 97.44 179 LEU B N 1
ATOM 3227 C CA . LEU B 1 179 ? -4.828 -3.822 15.938 1 97.44 179 LEU B CA 1
ATOM 3228 C C . LEU B 1 179 ? -3.428 -4.324 16.281 1 97.44 179 LEU B C 1
ATOM 3230 O O . LEU B 1 179 ? -3.193 -5.531 16.344 1 97.44 179 LEU B O 1
ATOM 3234 N N . ALA B 1 180 ? -2.547 -3.395 16.578 1 94.88 180 ALA B N 1
ATOM 3235 C CA . ALA B 1 180 ? -1.168 -3.725 16.938 1 94.88 180 ALA B CA 1
ATOM 3236 C C . ALA B 1 180 ? -1.11 -4.508 18.234 1 94.88 180 ALA B C 1
ATOM 3238 O O . ALA B 1 180 ? -0.166 -5.266 18.484 1 94.88 180 ALA B O 1
ATOM 3239 N N . ASP B 1 181 ? -2.115 -4.348 19.078 1 94.06 181 ASP B N 1
ATOM 3240 C CA . ASP B 1 181 ? -2.1 -4.934 20.406 1 94.06 181 ASP B CA 1
ATOM 3241 C C . ASP B 1 181 ? -2.781 -6.301 20.422 1 94.06 181 ASP B C 1
ATOM 3243 O O . ASP B 1 181 ? -2.793 -6.984 21.453 1 94.06 181 ASP B O 1
ATOM 3247 N N . LEU B 1 182 ? -3.361 -6.66 19.266 1 94.62 182 LEU B N 1
ATOM 3248 C CA . LEU B 1 182 ? -3.98 -7.977 19.203 1 94.62 182 LEU B CA 1
ATOM 3249 C C . LEU B 1 182 ? -2.943 -9.078 19.422 1 94.62 182 LEU B C 1
ATOM 3251 O O . LEU B 1 182 ? -1.837 -9.008 18.891 1 94.62 182 LEU B O 1
ATOM 3255 N N . PRO B 1 183 ? -3.314 -10.039 20.25 1 91.56 183 PRO B N 1
ATOM 3256 C CA . PRO B 1 183 ? -2.379 -11.148 20.438 1 91.56 183 PRO B CA 1
ATOM 3257 C C . PRO B 1 183 ? -2.199 -11.984 19.156 1 91.56 183 PRO B C 1
ATOM 3259 O O . PRO B 1 183 ? -3.123 -12.086 18.359 1 91.56 183 PRO B O 1
ATOM 3262 N N . CYS B 1 184 ? -1.009 -12.477 19.078 1 90.12 184 CYS B N 1
ATOM 3263 C CA . CYS B 1 184 ? -0.733 -13.367 17.969 1 90.12 184 CYS B CA 1
ATOM 3264 C C . CYS B 1 184 ? -1.449 -14.703 18.141 1 90.12 184 CYS B C 1
ATOM 3266 O O . CYS B 1 184 ? -1.4 -15.297 19.219 1 90.12 184 CYS B O 1
ATOM 3268 N N . THR B 1 185 ? -2.113 -15.133 17.109 1 92.44 185 THR B N 1
ATOM 3269 C CA . THR B 1 185 ? -2.814 -16.422 17.062 1 92.44 185 THR B CA 1
ATOM 3270 C C . THR B 1 185 ? -2.424 -17.188 15.805 1 92.44 185 THR B C 1
ATOM 3272 O O . THR B 1 185 ? -3.193 -17.266 14.844 1 92.44 185 THR B O 1
ATOM 3275 N N . PRO B 1 186 ? -1.294 -17.797 15.93 1 93.19 186 PRO B N 1
ATOM 3276 C CA . PRO B 1 186 ? -0.802 -18.484 14.734 1 93.19 186 PRO B CA 1
ATOM 3277 C C . PRO B 1 186 ? -1.805 -19.5 14.188 1 93.19 186 PRO B C 1
ATOM 3279 O O . PRO B 1 186 ? -2.402 -20.266 14.953 1 93.19 186 PRO B O 1
ATOM 3282 N N . GLY B 1 187 ? -2.072 -19.406 12.93 1 92.06 187 GLY B N 1
ATOM 3283 C CA . GLY B 1 187 ? -2.908 -20.391 12.266 1 92.06 187 GLY B CA 1
ATOM 3284 C C . GLY B 1 187 ? -4.379 -20.016 12.242 1 92.06 187 GLY B C 1
ATOM 3285 O O . GLY B 1 187 ? -5.188 -20.688 11.602 1 92.06 187 GLY B O 1
ATOM 3286 N N . ALA B 1 188 ? -4.766 -18.953 12.953 1 94.62 188 ALA B N 1
ATOM 3287 C CA . ALA B 1 188 ? -6.16 -18.516 12.992 1 94.62 188 ALA B CA 1
ATOM 3288 C C . ALA B 1 188 ? -6.605 -17.969 11.641 1 94.62 188 ALA B C 1
ATOM 3290 O O . ALA B 1 188 ? -5.785 -17.453 10.875 1 94.62 188 ALA B O 1
ATOM 3291 N N . ALA B 1 189 ? -7.867 -18.141 11.359 1 97.12 189 ALA B N 1
ATOM 3292 C CA . ALA B 1 189 ? -8.477 -17.406 10.258 1 97.12 189 ALA B CA 1
ATOM 3293 C C . ALA B 1 189 ? -8.859 -15.992 10.688 1 97.12 189 ALA B C 1
ATOM 3295 O O . ALA B 1 189 ? -9.07 -15.742 11.875 1 97.12 189 ALA B O 1
ATOM 3296 N N . ALA B 1 190 ? -8.883 -15.125 9.789 1 97.62 190 ALA B N 1
ATOM 3297 C CA . ALA B 1 190 ? -9.281 -13.758 10.109 1 97.62 190 ALA B CA 1
ATOM 3298 C C . ALA B 1 190 ? -10.133 -13.156 8.992 1 97.62 190 ALA B C 1
ATOM 3300 O O . ALA B 1 190 ? -10.008 -13.555 7.828 1 97.62 190 ALA B O 1
ATOM 3301 N N . VAL B 1 191 ? -11.047 -12.336 9.367 1 98.38 191 VAL B N 1
ATOM 3302 C CA . VAL B 1 191 ? -11.836 -11.492 8.469 1 98.38 191 VAL B CA 1
ATOM 3303 C C . VAL B 1 191 ? -11.539 -10.023 8.742 1 98.38 191 VAL B C 1
ATOM 3305 O O . VAL B 1 191 ? -11.609 -9.578 9.891 1 98.38 191 VAL B O 1
ATOM 3308 N N . LEU B 1 192 ? -11.125 -9.375 7.754 1 98.31 192 LEU B N 1
ATOM 3309 C CA . LEU B 1 192 ? -10.852 -7.941 7.809 1 98.31 192 LEU B CA 1
ATOM 3310 C C . LEU B 1 192 ? -11.852 -7.16 6.961 1 98.31 192 LEU B C 1
ATOM 3312 O O . LEU B 1 192 ? -12.125 -7.535 5.82 1 98.31 192 LEU B O 1
ATOM 3316 N N . VAL B 1 193 ? -12.453 -6.113 7.555 1 98.69 193 VAL B N 1
ATOM 3317 C CA . VAL B 1 193 ? -13.359 -5.281 6.766 1 98.69 193 VAL B CA 1
ATOM 3318 C C . VAL B 1 193 ? -12.938 -3.816 6.879 1 98.69 193 VAL B C 1
ATOM 3320 O O . VAL B 1 193 ? -12.836 -3.273 7.98 1 98.69 193 VAL B O 1
ATOM 3323 N N . VAL B 1 194 ? -12.609 -3.199 5.742 1 98.31 194 VAL B N 1
ATOM 3324 C CA . VAL B 1 194 ? -12.133 -1.822 5.656 1 98.31 194 VAL B CA 1
ATOM 3325 C C . VAL B 1 194 ? -13.18 -0.958 4.949 1 98.31 194 VAL B C 1
ATOM 3327 O O . VAL B 1 194 ? -13.719 -1.349 3.914 1 98.31 194 VAL B O 1
ATOM 3330 N N . GLY B 1 195 ? -13.477 0.163 5.465 1 97.12 195 GLY B N 1
ATOM 3331 C CA . GLY B 1 195 ? -14.492 1.042 4.906 1 97.12 195 GLY B CA 1
ATOM 3332 C C . GLY B 1 195 ? -14.055 1.719 3.621 1 97.12 195 GLY B C 1
ATOM 3333 O O . GLY B 1 195 ? -12.906 1.571 3.195 1 97.12 195 GLY B O 1
ATOM 3334 N N . SER B 1 196 ? -15.031 2.42 3.008 1 95.12 196 SER B N 1
ATOM 3335 C CA . SER B 1 196 ? -14.75 3.217 1.816 1 95.12 196 SER B CA 1
ATOM 3336 C C . SER B 1 196 ? -13.961 4.473 2.164 1 95.12 196 SER B C 1
ATOM 3338 O O . SER B 1 196 ? -13.531 4.645 3.307 1 95.12 196 SER B O 1
ATOM 3340 N N . GLU B 1 197 ? -13.672 5.301 1.166 1 92.56 197 GLU B N 1
ATOM 3341 C CA . GLU B 1 197 ? -12.891 6.523 1.312 1 92.56 197 GLU B CA 1
ATOM 3342 C C . GLU B 1 197 ? -13.477 7.43 2.395 1 92.56 197 GLU B C 1
ATOM 3344 O O . GLU B 1 197 ? -12.734 8.109 3.104 1 92.56 197 GLU B O 1
ATOM 3349 N N . ARG B 1 198 ? -14.75 7.438 2.625 1 91.56 198 ARG B N 1
ATOM 3350 C CA . ARG B 1 198 ? -15.391 8.289 3.617 1 91.56 198 ARG B CA 1
ATOM 3351 C C . ARG B 1 198 ? -15.609 7.543 4.93 1 91.56 198 ARG B C 1
ATOM 3353 O O . ARG B 1 198 ? -16.234 8.07 5.852 1 91.56 198 ARG B O 1
ATOM 3360 N N . GLY B 1 199 ? -15.125 6.293 4.988 1 94.31 199 GLY B N 1
ATOM 3361 C CA . GLY B 1 199 ? -15.172 5.512 6.215 1 94.31 199 GLY B CA 1
ATOM 3362 C C . GLY B 1 199 ? -16.531 4.895 6.48 1 94.31 199 GLY B C 1
ATOM 3363 O O . GLY B 1 199 ? -17.25 4.523 5.543 1 94.31 199 GLY B O 1
ATOM 3364 N N . TRP B 1 200 ? -16.766 4.609 7.727 1 96.56 200 TRP B N 1
ATOM 3365 C CA . TRP B 1 200 ? -18 3.977 8.188 1 96.56 200 TRP B CA 1
ATOM 3366 C C . TRP B 1 200 ? -18.969 5.012 8.727 1 96.56 200 TRP B C 1
ATOM 3368 O O . TRP B 1 200 ? -18.578 5.957 9.406 1 96.56 200 TRP B O 1
ATOM 3378 N N . SER B 1 201 ? -20.219 4.816 8.453 1 97 201 SER B N 1
ATOM 3379 C CA . SER B 1 201 ? -21.25 5.551 9.188 1 97 201 SER B CA 1
ATOM 3380 C C . SER B 1 201 ? -21.391 5.016 10.609 1 97 201 SER B C 1
ATO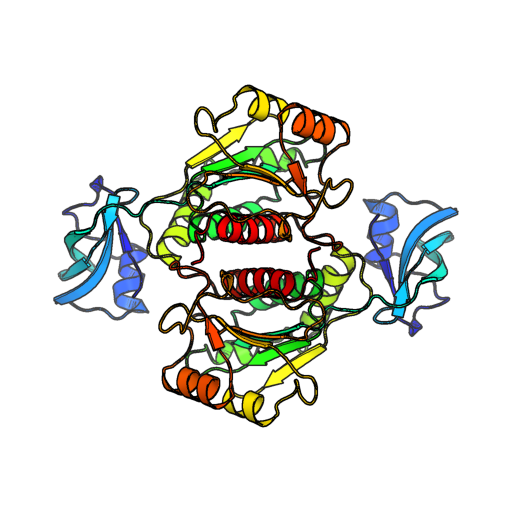M 3382 O O . SER B 1 201 ? -20.922 3.922 10.922 1 97 201 SER B O 1
ATOM 3384 N N . GLU B 1 202 ? -22.031 5.801 11.438 1 97.25 202 GLU B N 1
ATOM 3385 C CA . GLU B 1 202 ? -22.281 5.34 12.797 1 97.25 202 GLU B CA 1
ATOM 3386 C C . GLU B 1 202 ? -23.156 4.082 12.797 1 97.25 202 GLU B C 1
ATOM 3388 O O . GLU B 1 202 ? -22.953 3.188 13.617 1 97.25 202 GLU B O 1
ATOM 3393 N N . GLN B 1 203 ? -24.109 4.027 11.875 1 97.94 203 GLN B N 1
ATOM 3394 C CA . GLN B 1 203 ? -24.969 2.854 11.734 1 97.94 203 GLN B CA 1
ATOM 3395 C C . GLN B 1 203 ? -24.156 1.623 11.344 1 97.94 203 GLN B C 1
ATOM 3397 O O . GLN B 1 203 ? -24.359 0.539 11.898 1 97.94 203 GLN B O 1
ATOM 3402 N N . GLU B 1 204 ? -23.297 1.754 10.453 1 98.31 204 GLU B N 1
ATOM 3403 C CA . GLU B 1 204 ? -22.453 0.646 10.016 1 98.31 204 GLU B CA 1
ATOM 3404 C C . GLU B 1 204 ? -21.531 0.181 11.133 1 98.31 204 GLU B C 1
ATOM 3406 O O . GLU B 1 204 ? -21.297 -1.019 11.289 1 98.31 204 GLU B O 1
ATOM 3411 N N . ARG B 1 205 ? -20.938 1.132 11.875 1 98 205 ARG B N 1
ATOM 3412 C CA . ARG B 1 205 ? -20.125 0.77 13.031 1 98 205 ARG B CA 1
ATOM 3413 C C . ARG B 1 205 ? -20.922 -0.08 14.016 1 98 205 ARG B C 1
ATOM 3415 O O . ARG B 1 205 ? -20.406 -1.072 14.547 1 98 205 ARG B O 1
ATOM 3422 N N . ALA B 1 206 ? -22.156 0.356 14.211 1 97.88 206 ALA B N 1
ATOM 3423 C CA . ALA B 1 206 ? -23.031 -0.393 15.109 1 97.88 206 ALA B CA 1
ATOM 3424 C C . ALA B 1 206 ? -23.297 -1.797 14.578 1 97.88 206 ALA B C 1
ATOM 3426 O O . ALA B 1 206 ? -23.328 -2.766 15.336 1 97.88 206 ALA B O 1
ATOM 3427 N N . GLN B 1 207 ? -23.547 -1.929 13.266 1 98.38 207 GLN B N 1
ATOM 3428 C CA . GLN B 1 207 ? -23.75 -3.223 12.625 1 98.38 207 GLN B CA 1
ATOM 3429 C C . GLN B 1 207 ? -22.531 -4.125 12.797 1 98.38 207 GLN B C 1
ATOM 3431 O O . GLN B 1 207 ? -22.672 -5.316 13.086 1 98.38 207 GLN B O 1
ATOM 3436 N N . LEU B 1 208 ? -21.375 -3.57 12.609 1 98.25 208 LEU B N 1
ATOM 3437 C CA . LEU B 1 208 ? -20.141 -4.32 12.758 1 98.25 208 LEU B CA 1
ATOM 3438 C C . LEU B 1 208 ? -19.969 -4.836 14.188 1 98.25 208 LEU B C 1
ATOM 3440 O O . LEU B 1 208 ? -19.656 -6.008 14.398 1 98.25 208 LEU B O 1
ATOM 3444 N N . GLU B 1 209 ? -20.188 -3.949 15.109 1 97.12 209 GLU B N 1
ATOM 3445 C CA . GLU B 1 209 ? -20.078 -4.324 16.516 1 97.12 209 GLU B CA 1
ATOM 3446 C C . GLU B 1 209 ? -21.078 -5.43 16.859 1 97.12 209 GLU B C 1
ATOM 3448 O O . GLU B 1 209 ? -20.719 -6.414 17.516 1 97.12 209 GLU B O 1
ATOM 3453 N N . ALA B 1 210 ? -22.297 -5.266 16.406 1 97.75 210 ALA B N 1
ATOM 3454 C CA . ALA B 1 210 ? -23.328 -6.246 16.688 1 97.75 210 ALA B CA 1
ATOM 3455 C C . ALA B 1 210 ? -22.984 -7.605 16.094 1 97.75 210 ALA B C 1
ATOM 3457 O O . ALA B 1 210 ? -23.359 -8.648 16.641 1 97.75 210 ALA B O 1
ATOM 3458 N N . ALA B 1 211 ? -22.234 -7.598 14.992 1 97.56 211 ALA B N 1
ATOM 3459 C CA . ALA B 1 211 ? -21.859 -8.828 14.305 1 97.56 211 ALA B CA 1
ATOM 3460 C C . ALA B 1 211 ? -20.594 -9.438 14.922 1 97.56 211 ALA B C 1
ATOM 3462 O O . ALA B 1 211 ? -20.141 -10.5 14.484 1 97.56 211 ALA B O 1
ATOM 3463 N N . GLY B 1 212 ? -19.984 -8.742 15.891 1 96.69 212 GLY B N 1
ATOM 3464 C CA . GLY B 1 21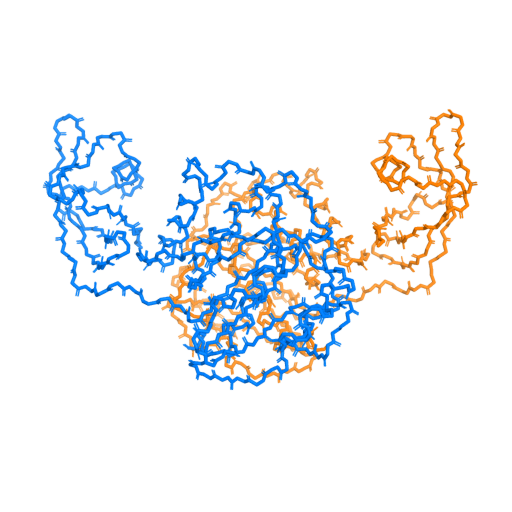2 ? -18.859 -9.312 16.625 1 96.69 212 GLY B CA 1
ATOM 3465 C C . GLY B 1 212 ? -17.516 -8.812 16.141 1 96.69 212 GLY B C 1
ATOM 3466 O O . GLY B 1 212 ? -16.469 -9.312 16.562 1 96.69 212 GLY B O 1
ATOM 3467 N N . PHE B 1 213 ? -17.516 -7.867 15.258 1 97.88 213 PHE B N 1
ATOM 3468 C CA . PHE B 1 213 ? -16.25 -7.316 14.773 1 97.88 213 PHE B CA 1
ATOM 3469 C C . PHE B 1 213 ? -15.625 -6.406 15.82 1 97.88 213 PHE B C 1
ATOM 3471 O O . PHE B 1 213 ? -16.312 -5.617 16.453 1 97.88 213 PHE B O 1
ATOM 3478 N N . MET B 1 214 ? -14.328 -6.559 16 1 97.75 214 MET B N 1
ATOM 3479 C CA . MET B 1 214 ? -13.57 -5.621 16.812 1 97.75 214 MET B CA 1
ATOM 3480 C C . MET B 1 214 ? -13.148 -4.406 16 1 97.75 214 MET B C 1
ATOM 3482 O O . MET B 1 214 ? -12.422 -4.539 15.008 1 97.75 214 MET B O 1
ATOM 3486 N N . ARG B 1 215 ? -13.641 -3.295 16.359 1 97.88 215 ARG B N 1
ATOM 3487 C CA . ARG B 1 215 ? -13.188 -2.053 15.75 1 97.88 215 ARG B CA 1
ATOM 3488 C C . ARG B 1 215 ? -11.852 -1.6 16.344 1 97.88 215 ARG B C 1
ATOM 3490 O O . ARG B 1 215 ? -11.797 -1.164 17.484 1 97.88 215 ARG B O 1
ATOM 3497 N N . LEU B 1 216 ? -10.805 -1.692 15.57 1 98 216 LEU B N 1
ATOM 3498 C CA . LEU B 1 216 ? -9.461 -1.475 16.078 1 98 216 LEU B CA 1
ATOM 3499 C C . LEU B 1 216 ? -8.734 -0.405 15.266 1 98 216 LEU B C 1
ATOM 3501 O O . LEU B 1 216 ? -8.883 -0.351 14.039 1 98 216 LEU B O 1
ATOM 3505 N N . SER B 1 217 ? -7.91 0.371 15.914 1 97.44 217 SER B N 1
ATOM 3506 C CA . SER B 1 217 ? -7.133 1.402 15.234 1 97.44 217 SER B CA 1
ATOM 3507 C C . SER B 1 217 ? -5.836 0.834 14.664 1 97.44 217 SER B C 1
ATOM 3509 O O . SER B 1 217 ? -5.375 -0.225 15.102 1 97.44 217 SER B O 1
ATOM 3511 N N . MET B 1 218 ? -5.34 1.506 13.672 1 97.19 218 MET B N 1
ATOM 3512 C CA . MET B 1 218 ? -4.004 1.258 13.133 1 97.19 218 MET B CA 1
ATOM 3513 C C . MET B 1 218 ? -3.111 2.48 13.312 1 97.19 218 MET B C 1
ATOM 3515 O O . MET B 1 218 ? -2.346 2.832 12.414 1 97.19 218 MET B O 1
ATOM 3519 N N . GLY B 1 219 ? -3.283 3.137 14.453 1 95.06 219 GLY B N 1
ATOM 3520 C CA . GLY B 1 219 ? -2.641 4.414 14.719 1 95.06 219 GLY B CA 1
ATOM 3521 C C . GLY B 1 219 ? -3.58 5.598 14.578 1 95.06 219 GLY B C 1
ATOM 3522 O O . GLY B 1 219 ? -4.766 5.422 14.281 1 95.06 219 GLY B O 1
ATOM 3523 N N . SER B 1 220 ? -3.072 6.793 14.742 1 92.75 220 SER B N 1
ATOM 3524 C CA . SER B 1 220 ? -3.918 7.98 14.805 1 92.75 220 SER B CA 1
ATOM 3525 C C . SER B 1 220 ? -4.047 8.641 13.438 1 92.75 220 SER B C 1
ATOM 3527 O O . SER B 1 220 ? -4.891 9.516 13.234 1 92.75 220 SER B O 1
ATOM 3529 N N . ARG B 1 221 ? -3.277 8.227 12.516 1 94.56 221 ARG B N 1
ATOM 3530 C CA . ARG B 1 221 ? -3.211 8.898 11.219 1 94.56 221 ARG B CA 1
ATOM 3531 C C . ARG B 1 221 ? -4.246 8.336 10.258 1 94.56 221 ARG B C 1
ATOM 3533 O O . ARG B 1 221 ? -4.383 7.117 10.125 1 94.56 221 ARG B O 1
ATOM 3540 N N . ALA B 1 222 ? -4.965 9.18 9.617 1 94.75 222 ALA B N 1
ATOM 3541 C CA . ALA B 1 222 ? -5.91 8.758 8.594 1 94.75 222 ALA B CA 1
ATOM 3542 C C . ALA B 1 222 ? -5.184 8.305 7.328 1 94.75 222 ALA B C 1
ATOM 3544 O O . ALA B 1 222 ? -4.27 8.984 6.855 1 94.75 222 ALA B O 1
ATOM 3545 N N . LEU B 1 223 ? -5.598 7.199 6.812 1 96.06 223 LEU B N 1
ATOM 3546 C CA . LEU B 1 223 ? -5.008 6.645 5.602 1 96.06 223 LEU B CA 1
ATOM 3547 C C . LEU B 1 223 ? -6.039 6.562 4.48 1 96.06 223 LEU B C 1
ATOM 3549 O O . LEU B 1 223 ? -7.238 6.457 4.742 1 96.06 223 LEU B O 1
ATOM 3553 N N . ARG B 1 224 ? -5.559 6.637 3.287 1 95.31 224 ARG B N 1
ATOM 3554 C CA . ARG B 1 224 ? -6.426 6.289 2.166 1 95.31 224 ARG B CA 1
ATOM 3555 C C . ARG B 1 224 ? -6.887 4.84 2.258 1 95.31 224 ARG B C 1
ATOM 3557 O O . ARG B 1 224 ? -6.176 3.988 2.801 1 95.31 224 ARG B O 1
ATOM 3564 N N . THR B 1 225 ? -7.988 4.543 1.633 1 96.25 225 THR B N 1
ATOM 3565 C CA . THR B 1 225 ? -8.594 3.219 1.731 1 96.25 225 THR B CA 1
ATOM 3566 C C . THR B 1 225 ? -7.621 2.141 1.261 1 96.25 225 THR B C 1
ATOM 3568 O O . THR B 1 225 ? -7.445 1.12 1.928 1 96.25 225 THR B O 1
ATOM 3571 N N . GLU B 1 226 ? -6.914 2.361 0.133 1 95.81 226 GLU B N 1
ATOM 3572 C CA . GLU B 1 226 ? -6.012 1.353 -0.416 1 95.81 226 GLU B CA 1
ATOM 3573 C C . GLU B 1 226 ? -4.812 1.125 0.503 1 95.81 226 GLU B C 1
ATOM 3575 O O . GLU B 1 226 ? -4.352 -0.008 0.662 1 95.81 226 GLU B O 1
ATOM 3580 N N . THR B 1 227 ? -4.301 2.242 1.116 1 97 227 THR B N 1
ATOM 3581 C CA . THR B 1 227 ? -3.193 2.123 2.055 1 97 227 THR B CA 1
ATOM 3582 C C . THR B 1 227 ? -3.65 1.465 3.354 1 97 227 THR B C 1
ATOM 3584 O O . THR B 1 227 ? -2.938 0.635 3.92 1 97 227 THR B O 1
ATOM 3587 N N . ALA B 1 228 ? -4.84 1.845 3.787 1 97.75 228 ALA B N 1
ATOM 3588 C CA . ALA B 1 228 ? -5.414 1.244 4.988 1 97.75 228 ALA B CA 1
ATOM 3589 C C . ALA B 1 228 ? -5.613 -0.258 4.809 1 97.75 228 ALA B C 1
ATOM 3591 O O . ALA B 1 228 ? -5.375 -1.037 5.734 1 97.75 228 ALA B O 1
ATOM 3592 N N . CYS B 1 229 ? -6.078 -0.676 3.629 1 98.06 229 CYS B N 1
ATOM 3593 C CA . CYS B 1 229 ? -6.285 -2.092 3.346 1 98.06 229 CYS B CA 1
ATOM 3594 C C . CYS B 1 229 ? -4.973 -2.863 3.447 1 98.06 229 CYS B C 1
ATOM 3596 O O . CYS B 1 229 ? -4.902 -3.891 4.125 1 98.06 229 CYS B O 1
ATOM 3598 N N . VAL B 1 230 ? -3.943 -2.355 2.803 1 98.31 230 VAL B N 1
ATOM 3599 C CA . VAL B 1 230 ? -2.648 -3.023 2.826 1 98.31 230 VAL B CA 1
ATOM 3600 C C . VAL B 1 230 ? -2.111 -3.066 4.254 1 98.31 230 VAL B C 1
ATOM 3602 O O . VAL B 1 230 ? -1.647 -4.109 4.719 1 98.31 230 VAL B O 1
ATOM 3605 N N . ALA B 1 231 ? -2.227 -1.935 4.969 1 98.31 231 ALA B N 1
ATOM 3606 C CA . ALA B 1 231 ? -1.773 -1.866 6.355 1 98.31 231 ALA B CA 1
ATOM 3607 C C . ALA B 1 231 ? -2.506 -2.887 7.223 1 98.31 231 ALA B C 1
ATOM 3609 O O . ALA B 1 231 ? -1.878 -3.623 7.988 1 98.31 231 ALA B O 1
ATOM 3610 N N . ALA B 1 232 ? -3.809 -2.947 7.078 1 98.56 232 ALA B N 1
ATOM 3611 C CA . ALA B 1 232 ? -4.629 -3.861 7.867 1 98.56 232 ALA B CA 1
ATOM 3612 C C . ALA B 1 232 ? -4.281 -5.316 7.559 1 98.56 232 ALA B C 1
ATOM 3614 O O . ALA B 1 232 ? -4.199 -6.145 8.469 1 98.56 232 ALA B O 1
ATOM 3615 N N . VAL B 1 233 ? -4.098 -5.609 6.297 1 98.75 233 VAL B N 1
ATOM 3616 C CA . VAL B 1 233 ? -3.766 -6.973 5.887 1 98.75 233 VAL B CA 1
ATOM 3617 C C . VAL B 1 233 ? -2.406 -7.367 6.457 1 98.75 233 VAL B C 1
ATOM 3619 O O . VAL B 1 233 ? -2.248 -8.469 6.996 1 98.75 233 VAL B O 1
ATOM 3622 N N . ILE B 1 234 ? -1.447 -6.461 6.418 1 98.5 234 ILE B N 1
ATOM 3623 C CA . ILE B 1 234 ? -0.108 -6.738 6.926 1 98.5 234 ILE B CA 1
ATOM 3624 C C . ILE B 1 234 ? -0.174 -7.027 8.422 1 98.5 234 ILE B C 1
ATOM 3626 O O . ILE B 1 234 ? 0.404 -8.008 8.898 1 98.5 234 ILE B O 1
ATOM 3630 N N . LEU B 1 235 ? -0.861 -6.184 9.141 1 98.12 235 LEU B N 1
ATOM 3631 C CA . LEU B 1 235 ? -0.987 -6.383 10.578 1 98.12 235 LEU B CA 1
ATOM 3632 C C . LEU B 1 235 ? -1.733 -7.68 10.883 1 98.12 235 LEU B C 1
ATOM 3634 O O . LEU B 1 235 ? -1.343 -8.43 11.781 1 98.12 235 LEU B O 1
ATOM 3638 N N . ALA B 1 236 ? -2.779 -7.961 10.148 1 98.12 236 ALA B N 1
ATOM 3639 C CA . ALA B 1 236 ? -3.535 -9.195 10.352 1 98.12 236 ALA B CA 1
ATOM 3640 C C . ALA B 1 236 ? -2.678 -10.422 10.062 1 98.12 236 ALA B C 1
ATOM 3642 O O . ALA B 1 236 ? -2.717 -11.406 10.805 1 98.12 236 ALA B O 1
ATOM 3643 N N . LEU B 1 237 ? -1.967 -10.391 8.945 1 98.12 237 LEU B N 1
ATOM 3644 C CA . LEU B 1 237 ? -1.081 -11.5 8.602 1 98.12 237 LEU B CA 1
ATOM 3645 C C . LEU B 1 237 ? -0.049 -11.734 9.703 1 98.12 237 LEU B C 1
ATOM 3647 O O . LEU B 1 237 ? 0.286 -12.875 10.008 1 98.12 237 LEU B O 1
ATOM 3651 N N . GLU B 1 238 ? 0.506 -10.602 10.242 1 97.31 238 GLU B N 1
ATOM 3652 C CA . GLU B 1 238 ? 1.43 -10.727 11.367 1 97.31 238 GLU B CA 1
ATOM 3653 C C . GLU B 1 238 ? 0.766 -11.43 12.547 1 97.31 238 GLU B C 1
ATOM 3655 O O . GLU B 1 238 ? 1.364 -12.312 13.164 1 97.31 238 GLU B O 1
ATOM 3660 N N . LYS B 1 239 ? -0.469 -11.086 12.828 1 96.44 239 LYS B N 1
ATOM 3661 C CA . LYS B 1 239 ? -1.165 -11.594 14.008 1 96.44 239 LYS B CA 1
ATOM 3662 C C . LYS B 1 239 ? -1.512 -13.07 13.836 1 96.44 239 LYS B C 1
ATOM 3664 O O . LYS B 1 239 ? -1.526 -13.828 14.812 1 96.44 239 LYS B O 1
ATOM 3669 N N . ILE B 1 240 ? -1.732 -13.547 12.672 1 96.69 240 ILE B N 1
ATOM 3670 C CA . ILE B 1 240 ? -2.098 -14.945 12.484 1 96.69 240 ILE B CA 1
ATOM 3671 C C . ILE B 1 240 ? -0.846 -15.766 12.195 1 96.69 240 ILE B C 1
ATOM 3673 O O . ILE B 1 240 ? -0.938 -16.953 11.859 1 96.69 240 ILE B O 1
ATOM 3677 N N . GLY B 1 241 ? 0.312 -15.117 12.195 1 96 241 GLY B N 1
ATOM 3678 C CA . GLY B 1 241 ? 1.586 -15.812 12.133 1 96 241 GLY B CA 1
ATOM 3679 C C . GLY B 1 241 ? 2.033 -16.109 10.711 1 96 241 GLY B C 1
ATOM 3680 O O . GLY B 1 241 ? 2.898 -16.969 10.492 1 96 241 GLY B O 1
ATOM 3681 N N . ALA B 1 242 ? 1.478 -15.414 9.766 1 96.19 242 ALA B N 1
ATOM 3682 C CA . ALA B 1 242 ? 1.727 -15.742 8.367 1 96.19 242 ALA B CA 1
ATOM 3683 C C . ALA B 1 242 ? 3.016 -15.094 7.867 1 96.19 242 ALA B C 1
ATOM 3685 O O . ALA B 1 242 ? 3.498 -15.406 6.777 1 96.19 242 ALA B O 1
ATOM 3686 N N . LEU B 1 243 ? 3.605 -14.148 8.656 1 96.25 243 LEU B N 1
ATOM 3687 C CA . LEU B 1 243 ? 4.797 -13.43 8.219 1 96.25 243 LEU B CA 1
ATOM 3688 C C . LEU B 1 243 ? 6.047 -13.977 8.898 1 96.25 243 LEU B C 1
ATOM 3690 O O . LEU B 1 243 ? 7.121 -13.375 8.812 1 96.25 243 LEU B O 1
ATOM 3694 N N . ARG B 1 244 ? 5.906 -15.086 9.602 1 89.44 244 ARG B N 1
ATOM 3695 C CA . ARG B 1 244 ? 7.016 -15.672 10.352 1 89.44 244 ARG B CA 1
ATOM 3696 C C . ARG B 1 244 ? 7.73 -16.734 9.531 1 89.44 244 ARG B C 1
ATOM 3698 O O . ARG B 1 244 ? 7.125 -17.359 8.664 1 89.44 244 ARG B O 1
#

Sequence (488 aa):
MNLILFKQEELGKPLPKRDDRTIHLVKVLHKAAGDTFGAGILNGPLGQGRILSIEPDGSIQIELQLDKPAPRRHPLRTAVGFPRPIQLRRLLRDLSSLGVSNIDLLATELGEKSYQDTTLLTDGGAEQALIEGAIQSRDTTLPVISTYPSLKAWLNARPWEPMTSLLLAPDNVHPQGSLADLPCTPGAAAVLVVGSERGWSEQERAQLEAAGFMRLSMGSRALRTETACVAAVILALEKIGALRMNLILFKQEELGKPLPKRDDRTIHLVKVLHKAAGDTFGAGILNGPLGQGRILSIEPDGSIQIELQLDKPAPRRHPLRTAVGFPRPIQLRRLLRDLSSLGVSNIDLLATELGEKSYQDTTLLTDGGAEQALIEGAIQSRDTTLPVISTYPSLKAWLNARPWEPMTSLLLAPDNVHPQGSLADLPCTPGAAAVLVVGSERGWSEQERAQLEAAGFMRLSMGSRALRTETACVAAVILALEKIGALR

Organism: Gracilinema caldarium (strain ATCC 51460 / DSM 7334 / H1) (NCBI:txid744872)

InterPro domains:
  IPR006700 Ribosomal RNA small subunit methyltransferase E [PIRSF015601] (1-237)
  IPR006700 Ribosomal RNA small subunit methyltransferase E [PTHR30027] (17-233)
  IPR006700 Ribosomal RNA small subunit methyltransferase E [TIGR00046] (1-236)
  IPR029026 tRNA (guanine-N1-)-methyltransferase, N-terminal [G3DSA:3.40.1280.10] (6-241)
  IPR029028 Alpha/beta knot methyltransferases [SSF75217] (74-236)
  IPR046886 Ribosomal RNA small subunit methyltransferase E, methyltransferase domain [PF04452] (75-234)
  IPR046886 Ribosomal RNA small subunit methyltransferase E, methyltransferase domain [cd18084] (79-233)

=== Feature glossary ===
Key to the feature types in this record:

— What the protein is —

Primary structure: the covalent order of the twenty standard amino acids along the backbone. Two proteins with the same sequence will (almost always) fold to the same structure; two with 30% identity often share a fold but not the details.

Database cross-references. InterPro integrates a dozen domain/family signature databases into unified entries with residue-range hits. GO terms attach function/process/location labels with evidence codes. CATH codes position the fold in a four-level structural taxonomy. Organism is the NCBI-taxonomy species name.

— Where its atoms are —

The mmCIF block holds the 3D Cartesian coordinates of each backbone atom (N, Cα, C, O) in ångströms. mmCIF is the PDB's canonical archive format — a tagged-loop text representation of the atomic model.

Six rendered views show the 3D structure from the faces of a cube — i.e. along ±x, ±y, ±z. Rendering representation is drawn randomly per protein from cartoon (secondary-structure ribbons), sticks (backbone bonds), or molecular surface; coloring is either N→C rainbow (blue at the N-terminus through red at the C-terminus) or one color per chain.

— Local backbone conformation —

DSSP 8-state secondary structure assigns each residue one of H (α-helix), G (3₁₀-helix), I (π-helix), E (extended β-strand), B (isolated β-bridge), T (hydrogen-bonded turn), S (bend), or '-' (coil). The assignment is computed from backbone hydrogen-bond geometry via the Kabsch–Sander algorithm.

P-SEA three-state annotation labels each residue as helix, strand, or coil based purely on the geometry of the Cα trace. It serves as a fallback when the full backbone (and thus DSSP) is unavailable.

The φ/ψ torsion pair specifies the backbone conformation at each residue. φ rotates about the N–Cα bond, ψ about the Cα–C bond. Steric clashes forbid most of the (φ, ψ) plane — the allowed regions (α-helix basin, β-sheet basin, left-handed helix) are the Ramachandran-allowed regions.

— Global shape and packing —

The geometric summary reports three shape descriptors. Rg (radius of gyration) measures how spread out the Cα atoms are about their centre of mass; compact globular proteins have small Rg, elongated or unfolded ones large. Cα contacts (<8 Å, |i−j|>4) count long-range residue pairs in spatial proximity — high for tightly packed folds, near zero for rods or random coil. The bounding-box extents give the protein's footprint along x, y, z in Å.

Accessible surface area quantifies burial. A residue with SASA near zero is packed into the hydrophobic core; one with SASA >100 Å² sits on the surface. Computed here via the Shrake–Rupley numerical algorithm with a 1.4 Å probe.

Plot images: a contact map (which residues are close in 3D, as an N×N binary image), a Ramachandran scatter (backbone torsion angles, revealing secondary-structure composition at a glance), and — for AlphaFold structures — a PAE heatmap (pairwise prediction confidence).

— Structural neighborhood —

The Foldseek 3Di string encodes local tertiary geometry as a 20-letter alphabet — one character per residue — derived from the relative positions of nearby Cα atoms. Unlike the amino-acid sequence, 3Di is a direct function of the 3D structure, so two proteins with the same fold have similar 3Di strings even at low sequence identity.

Nearest PDB neighbors are the top structural matches found by Foldseek when searching this structure against the entire Protein Data Bank. Each hit reports a TM-score (0 to 1; >0.5 almost always implies the same fold) and an E-value. These are *structural* homologs — they may share no detectable sequence similarity.

— Confidence and disorder —

For AlphaFold models, the B-factor field carries pLDDT — the model's own estimate of local accuracy on a 0–100 scale. Regions with pLDDT<50 should be treated as essentially unmodeled; they often correspond to intrinsically disordered segments.

B-factor (Debye–Waller factor) reflects atomic displacement in the crystal lattice. It is an experimental observable (units Å²), not a prediction; low values mean the atom is pinned down, high values mean it moves or is heterogeneous across the crystal.

Predicted aligned error is AlphaFold's pairwise confidence. Unlike pLDDT (per-residue), PAE is per-residue-pair and captures whether two parts of the structure are correctly placed relative to each other. Units are ångströms of expected positional error.